Protein 9DGO (pdb70)

Structure (mmCIF, N/CA/C/O backbone):
data_9DGO
#
_entry.id   9DGO
#
_cell.length_a   61.619
_cell.length_b   76.291
_cell.length_c   136.235
_cell.angle_alpha   90.00
_cell.angle_beta   90.00
_cell.angle_gamma   90.00
#
_symmetry.space_group_name_H-M   'P 21 21 21'
#
loop_
_entity.id
_entity.type
_entity.pdbx_description
1 polymer 'Spike glycoprotein'
2 polymer 'Designed miniprotein cb_3'
3 branched 2-acetamido-2-deoxy-beta-D-glucopyranose-(1-4)-2-acetamido-2-deoxy-beta-D-glucopyranose
4 branched beta-D-mannopyranose-(1-4)-2-acetamido-2-deoxy-beta-D-glucopyranose-(1-4)-2-acetamido-2-deoxy-beta-D-glucopyranose
5 non-polymer 2-acetamido-2-deoxy-beta-D-glucopyranose
6 water water
#
loop_
_atom_site.group_PDB
_atom_site.id
_atom_site.type_symbol
_atom_site.label_atom_id
_atom_site.label_alt_id
_atom_site.label_comp_id
_atom_site.label_asym_id
_atom_site.label_entity_id
_atom_site.label_seq_id
_atom_site.pdbx_PDB_ins_code
_atom_site.Cartn_x
_atom_site.Cartn_y
_atom_site.Cartn_z
_atom_site.occupancy
_atom_site.B_iso_or_equiv
_atom_site.auth_seq_id
_atom_site.auth_comp_id
_atom_site.auth_asym_id
_atom_site.auth_atom_id
_atom_site.pdbx_PDB_model_num
ATOM 1 N N . THR A 1 32 ? -2.121 29.089 -38.849 1.00 65.08 381 THR A N 1
ATOM 2 C CA . THR A 1 32 ? -3.053 28.294 -38.052 1.00 67.52 381 THR A CA 1
ATOM 3 C C . THR A 1 32 ? -2.430 27.830 -36.733 1.00 62.67 381 THR A C 1
ATOM 4 O O . THR A 1 32 ? -1.516 27.003 -36.719 1.00 59.37 381 THR A O 1
ATOM 8 N N . GLU A 1 33 ? -2.923 28.374 -35.626 1.00 58.77 382 GLU A N 1
ATOM 9 C CA . GLU A 1 33 ? -2.404 28.035 -34.310 1.00 60.01 382 GLU A CA 1
ATOM 10 C C . GLU A 1 33 ? -3.090 26.787 -33.764 1.00 57.97 382 GLU A C 1
ATOM 11 O O . GLU A 1 33 ? -4.296 26.593 -33.947 1.00 55.61 382 GLU A O 1
ATOM 17 N N . CYS A 1 34 ? -2.313 25.929 -33.107 1.00 48.89 383 CYS A N 1
ATOM 18 C CA . CYS A 1 34 ? -2.904 24.790 -32.416 1.00 50.14 383 CYS A CA 1
ATOM 19 C C . CYS A 1 34 ? -3.790 25.298 -31.284 1.00 52.15 383 CYS A C 1
ATOM 20 O O . CYS A 1 34 ? -3.386 26.170 -30.508 1.00 50.16 383 CYS A O 1
ATOM 23 N N . ASP A 1 35 ? -5.016 24.779 -31.216 1.00 47.81 384 ASP A N 1
ATOM 24 C CA . ASP A 1 35 ? -6.042 25.306 -30.319 1.00 52.79 384 ASP A CA 1
ATOM 25 C C . ASP A 1 35 ? -6.154 24.407 -29.087 1.00 43.08 384 ASP A C 1
ATOM 26 O O . ASP A 1 35 ? -6.743 23.325 -29.143 1.00 41.17 384 ASP A O 1
ATOM 31 N N . PHE A 1 36 ? -5.593 24.863 -27.970 1.00 48.04 385 PHE A N 1
ATOM 32 C CA . PHE A 1 36 ? -5.648 24.140 -26.705 1.00 45.91 385 PHE A CA 1
ATOM 33 C C . PHE A 1 36 ? -6.904 24.451 -25.905 1.00 47.59 385 PHE A C 1
ATOM 34 O O . PHE A 1 36 ? -7.068 23.909 -24.808 1.00 45.81 385 PHE A O 1
ATOM 42 N N . SER A 1 37 ? -7.789 25.301 -26.428 1.00 48.25 386 SER A N 1
ATOM 43 C CA . SER A 1 37 ? -8.888 25.820 -25.620 1.00 45.95 386 SER A CA 1
ATOM 44 C C . SER A 1 37 ? -9.860 24.768 -25.080 1.00 35.26 386 SER A C 1
ATOM 45 O O . SER A 1 37 ? -10.452 25.036 -24.019 1.00 42.34 386 SER A O 1
ATOM 48 N N . PRO A 1 38 ? -10.107 23.611 -25.728 1.00 39.65 387 PRO A N 1
ATOM 49 C CA . PRO A 1 38 ? -10.992 22.615 -25.092 1.00 36.64 387 PRO A CA 1
ATOM 50 C C . PRO A 1 38 ? -10.589 22.258 -23.673 1.00 40.24 387 PRO A C 1
ATOM 51 O O . PRO A 1 38 ? -11.449 22.014 -22.820 1.00 37.98 387 PRO A O 1
ATOM 55 N N . LEU A 1 39 ? -9.285 22.202 -23.412 1.00 31.00 388 LEU A N 1
ATOM 56 C CA . LEU A 1 39 ? -8.779 21.921 -22.078 1.00 35.11 388 LEU A CA 1
ATOM 57 C C . LEU A 1 39 ? -9.240 22.960 -21.067 1.00 36.46 388 LEU A C 1
ATOM 58 O O . LEU A 1 39 ? -9.323 22.673 -19.866 1.00 30.99 388 LEU A O 1
ATOM 63 N N . LEU A 1 40 ? -9.495 24.183 -21.514 1.00 32.44 389 LEU A N 1
ATOM 64 C CA . LEU A 1 40 ? -9.725 25.278 -20.590 1.00 29.67 389 LEU A CA 1
ATOM 65 C C . LEU A 1 40 ? -11.191 25.443 -20.207 1.00 32.38 389 LEU A C 1
ATOM 66 O O . LEU A 1 40 ? -11.520 26.395 -19.495 1.00 34.63 389 LEU A O 1
ATOM 71 N N A SER A 1 41 ? -12.082 24.563 -20.664 0.58 32.54 390 SER A N 1
ATOM 72 N N B SER A 1 41 ? -12.066 24.536 -20.645 0.42 32.57 390 SER A N 1
ATOM 73 C CA A SER A 1 41 ? -13.511 24.696 -20.388 0.58 33.62 390 SER A CA 1
ATOM 74 C CA B SER A 1 41 ? -13.506 24.655 -20.439 0.42 33.66 390 SER A CA 1
ATOM 75 C C A SER A 1 41 ? -14.085 23.347 -19.977 0.58 33.55 390 SER A C 1
ATOM 76 C C B SER A 1 41 ? -14.054 23.313 -19.969 0.42 33.55 390 SER A C 1
ATOM 77 O O A SER A 1 41 ? -14.119 22.409 -20.782 0.58 36.12 390 SER A O 1
ATOM 78 O O B SER A 1 41 ? -14.038 22.338 -20.728 0.42 36.07 390 SER A O 1
ATOM 83 N N . GLY A 1 42 ? -14.537 23.254 -18.735 1.00 28.60 391 GLY A N 1
ATOM 84 C CA . GLY A 1 42 ? -15.191 22.064 -18.227 1.00 30.13 391 GLY A CA 1
ATOM 85 C C . GLY A 1 42 ? -14.450 21.448 -17.052 1.00 24.81 391 GLY A C 1
ATOM 86 O O . GLY A 1 42 ? -13.336 21.831 -16.700 1.00 25.91 391 GLY A O 1
ATOM 87 N N . THR A 1 43 ? -15.126 20.484 -16.431 1.00 24.25 392 THR A N 1
ATOM 88 C CA . THR A 1 43 ? -14.522 19.673 -15.374 1.00 24.40 392 THR A CA 1
ATOM 89 C C . THR A 1 43 ? -13.669 18.593 -16.021 1.00 26.61 392 THR A C 1
ATOM 90 O O . THR A 1 43 ? -14.206 17.769 -16.778 1.00 23.01 392 THR A O 1
ATOM 94 N N . PRO A 1 44 ? -12.363 18.549 -15.762 1.00 21.64 393 PRO A N 1
ATOM 95 C CA . PRO A 1 44 ? -11.518 17.556 -16.405 1.00 25.15 393 PRO A CA 1
ATOM 96 C C . PRO A 1 44 ? -11.872 16.166 -15.910 1.00 21.62 393 PRO A C 1
ATOM 97 O O . PRO A 1 44 ? -12.207 15.984 -14.730 1.00 24.81 393 PRO A O 1
ATOM 101 N N . PRO A 1 45 ? -11.828 15.170 -16.790 1.00 21.15 394 PRO A N 1
ATOM 102 C CA . PRO A 1 45 ? -12.143 13.797 -16.385 1.00 20.97 394 PRO A CA 1
ATOM 103 C C . PRO A 1 45 ? -11.089 13.227 -15.447 1.00 22.87 394 PRO A C 1
ATOM 104 O O . PRO A 1 45 ? -9.980 13.736 -15.316 1.00 22.25 394 PRO A O 1
ATOM 108 N N . GLN A 1 46 ? -11.433 12.096 -14.829 1.00 22.52 395 GLN A N 1
ATOM 109 C CA . GLN A 1 46 ? -10.417 11.397 -14.059 1.00 23.52 395 GLN A CA 1
ATOM 110 C C . GLN A 1 46 ? -9.441 10.704 -15.007 1.00 22.12 395 GLN A C 1
ATOM 111 O O . GLN A 1 46 ? -9.676 10.586 -16.215 1.00 23.39 395 GLN A O 1
ATOM 117 N N . VAL A 1 47 ? -8.325 10.229 -14.439 1.00 24.76 396 VAL A N 1
ATOM 118 C CA . VAL A 1 47 ? -7.202 9.767 -15.256 1.00 22.77 396 VAL A CA 1
ATOM 119 C C . VAL A 1 47 ? -7.608 8.621 -16.191 1.00 24.84 396 VAL A C 1
ATOM 120 O O . VAL A 1 47 ? -7.122 8.533 -17.328 1.00 24.30 396 VAL A O 1
ATOM 124 N N . TYR A 1 48 ? -8.467 7.709 -15.730 1.00 23.84 397 TYR A N 1
ATOM 125 C CA . TYR A 1 48 ? -8.860 6.588 -16.594 1.00 22.36 397 TYR A CA 1
ATOM 126 C C . TYR A 1 48 ? -9.797 6.992 -17.728 1.00 25.64 397 TYR A C 1
ATOM 127 O O . TYR A 1 48 ? -10.030 6.184 -18.641 1.00 24.60 397 TYR A O 1
ATOM 136 N N . ASN A 1 49 ? -10.371 8.187 -17.663 1.00 23.61 398 ASN A N 1
ATOM 137 C CA . ASN A 1 49 ? -11.188 8.746 -18.730 1.00 22.92 398 ASN A CA 1
ATOM 138 C C . ASN A 1 49 ? -10.474 9.905 -19.420 1.00 21.40 398 ASN A C 1
ATOM 139 O O . ASN A 1 49 ? -11.114 10.873 -19.854 1.00 24.25 398 ASN A O 1
ATOM 144 N N . PHE A 1 50 ? -9.151 9.820 -19.524 1.00 23.89 399 PHE A N 1
ATOM 145 C CA . PHE A 1 50 ? -8.361 10.957 -19.992 1.00 22.43 399 PHE A CA 1
ATOM 146 C C . PHE A 1 50 ? -8.883 11.479 -21.325 1.00 24.12 399 PHE A C 1
ATOM 147 O O . PHE A 1 50 ? -9.260 10.703 -22.205 1.00 25.21 399 PHE A O 1
ATOM 155 N N . LYS A 1 51 ? -8.899 12.806 -21.470 1.00 25.21 400 LYS A N 1
ATOM 156 C CA . LYS A 1 51 ? -9.332 13.423 -22.716 1.00 23.97 400 LYS A CA 1
ATOM 157 C C . LYS A 1 51 ? -8.117 13.675 -23.588 1.00 30.73 400 LYS A C 1
ATOM 158 O O . LYS A 1 51 ? -7.078 14.116 -23.093 1.00 27.63 400 LYS A O 1
ATOM 160 N N . ARG A 1 52 ? -8.260 13.414 -24.889 1.00 31.51 401 ARG A N 1
ATOM 161 C CA . ARG A 1 52 ? -7.153 13.498 -25.839 1.00 28.09 401 ARG A CA 1
ATOM 162 C C . ARG A 1 52 ? -7.419 14.553 -26.910 1.00 37.91 401 ARG A C 1
ATOM 163 O O . ARG A 1 52 ? -8.458 14.520 -27.578 1.00 33.95 401 ARG A O 1
ATOM 171 N N . LEU A 1 53 ? -6.469 15.471 -27.077 1.00 32.78 402 LEU A N 1
ATOM 172 C CA . LEU A 1 53 ? -6.423 16.416 -28.187 1.00 37.54 402 LEU A CA 1
ATOM 173 C C . LEU A 1 53 ? -5.269 16.048 -29.111 1.00 43.26 402 LEU A C 1
ATOM 174 O O . LEU A 1 53 ? -4.162 15.759 -28.648 1.00 37.32 402 LEU A O 1
ATOM 179 N N . VAL A 1 54 ? -5.523 16.072 -30.418 1.00 38.41 403 VAL A N 1
ATOM 180 C CA . VAL A 1 54 ? -4.538 15.660 -31.413 1.00 38.40 403 VAL A CA 1
ATOM 181 C C . VAL A 1 54 ? -4.302 16.828 -32.355 1.00 47.54 403 VAL A C 1
ATOM 182 O O . VAL A 1 54 ? -5.260 17.425 -32.862 1.00 41.83 403 VAL A O 1
ATOM 186 N N . PHE A 1 55 ? -3.032 17.169 -32.565 1.00 38.14 404 PHE A N 1
ATOM 187 C CA . PHE A 1 55 ? -2.653 18.343 -33.339 1.00 42.70 404 PHE A CA 1
ATOM 188 C C . PHE A 1 55 ? -1.773 17.951 -34.517 1.00 51.32 404 PHE A C 1
ATOM 189 O O . PHE A 1 55 ? -0.770 17.251 -34.345 1.00 47.90 404 PHE A O 1
ATOM 197 N N . THR A 1 56 ? -2.174 18.383 -35.711 1.00 48.97 405 THR A N 1
ATOM 198 C CA . THR A 1 56 ? -1.340 18.339 -36.903 1.00 55.90 405 THR A CA 1
ATOM 199 C C . THR A 1 56 ? -1.515 19.663 -37.632 1.00 56.54 405 THR A C 1
ATOM 200 O O . THR A 1 56 ? -2.508 20.370 -37.439 1.00 54.41 405 THR A O 1
ATOM 204 N N . ASN A 1 57 ? -0.532 20.000 -38.460 1.00 57.30 406 ASN A N 1
ATOM 205 C CA . ASN A 1 57 ? -0.611 21.154 -39.354 1.00 57.38 406 ASN A CA 1
ATOM 206 C C . ASN A 1 57 ? -1.050 22.420 -38.616 1.00 56.45 406 ASN A C 1
ATOM 207 O O . ASN A 1 57 ? -2.017 23.087 -38.988 1.00 58.46 406 ASN A O 1
ATOM 212 N N . CYS A 1 58 ? -0.320 22.746 -37.553 1.00 49.02 407 CYS A N 1
ATOM 213 C CA . CYS A 1 58 ? -0.585 23.969 -36.806 1.00 49.55 407 CYS A CA 1
ATOM 214 C C . CYS A 1 58 ? 0.682 24.372 -36.066 1.00 48.39 407 CYS A C 1
ATOM 215 O O . CYS A 1 58 ? 1.645 23.607 -35.979 1.00 48.42 407 CYS A O 1
ATOM 218 N N . ASN A 1 59 ? 0.668 25.590 -35.530 1.00 47.79 408 ASN A N 1
ATOM 219 C CA . ASN A 1 59 ? 1.802 26.130 -34.792 1.00 46.40 408 ASN A CA 1
ATOM 220 C C . ASN A 1 59 ? 1.409 26.353 -33.339 1.00 49.42 408 ASN A C 1
ATOM 221 O O . ASN A 1 59 ? 0.387 26.987 -33.057 1.00 44.58 408 ASN A O 1
ATOM 226 N N . TYR A 1 60 ? 2.220 25.829 -32.421 1.00 47.27 409 TYR A N 1
ATOM 227 C CA . TYR A 1 60 ? 1.878 25.807 -31.007 1.00 42.05 409 TYR A CA 1
ATOM 228 C C . TYR A 1 60 ? 2.705 26.831 -30.241 1.00 46.25 409 TYR A C 1
ATOM 229 O O . TYR A 1 60 ? 3.834 27.154 -30.616 1.00 47.15 409 TYR A O 1
ATOM 238 N N . ASN A 1 61 ? 2.129 27.335 -29.152 1.00 43.04 410 ASN A N 1
ATOM 239 C CA . ASN A 1 61 ? 2.841 28.157 -28.177 1.00 42.03 410 ASN A CA 1
ATOM 240 C C . ASN A 1 61 ? 2.590 27.495 -26.826 1.00 51.48 410 ASN A C 1
ATOM 241 O O . ASN A 1 61 ? 1.608 27.808 -26.147 1.00 46.75 410 ASN A O 1
ATOM 246 N N . LEU A 1 62 ? 3.490 26.587 -26.439 1.00 46.34 411 LEU A N 1
ATOM 247 C CA . LEU A 1 62 ? 3.323 25.870 -25.179 1.00 49.00 411 LEU A CA 1
ATOM 248 C C . LEU A 1 62 ? 3.350 26.816 -23.985 1.00 53.58 411 LEU A C 1
ATOM 249 O O . LEU A 1 62 ? 2.707 26.540 -22.966 1.00 52.97 411 LEU A O 1
ATOM 254 N N . THR A 1 63 ? 4.086 27.930 -24.087 1.00 52.66 412 THR A N 1
ATOM 255 C CA . THR A 1 63 ? 4.159 28.885 -22.981 1.00 52.27 412 THR A CA 1
ATOM 256 C C . THR A 1 63 ? 2.812 29.545 -22.723 1.00 54.17 412 THR A C 1
ATOM 257 O O . THR A 1 63 ? 2.415 29.719 -21.564 1.00 51.51 412 THR A O 1
ATOM 261 N N . LYS A 1 64 ? 2.091 29.916 -23.786 1.00 53.72 413 LYS A N 1
ATOM 262 C CA . LYS A 1 64 ? 0.781 30.527 -23.600 1.00 55.09 413 LYS A CA 1
ATOM 263 C C . LYS A 1 64 ? -0.145 29.600 -22.823 1.00 47.46 413 LYS A C 1
ATOM 264 O O . LYS A 1 64 ? -0.950 30.057 -22.002 1.00 50.03 413 LYS A O 1
ATOM 266 N N . LEU A 1 65 ? -0.036 28.292 -23.057 1.00 50.36 414 LEU A N 1
ATOM 267 C CA . LEU A 1 65 ? -0.873 27.339 -22.336 1.00 42.27 414 LEU A CA 1
ATOM 268 C C . LEU A 1 65 ? -0.416 27.189 -20.889 1.00 42.96 414 LEU A C 1
ATOM 269 O O . LEU A 1 65 ? -1.213 27.336 -19.955 1.00 40.96 414 LEU A O 1
ATOM 274 N N . LEU A 1 66 ? 0.865 26.875 -20.684 1.00 39.35 415 LEU A N 1
ATOM 275 C CA . LEU A 1 66 ? 1.349 26.600 -19.339 1.00 37.83 415 LEU A CA 1
ATOM 276 C C . LEU A 1 66 ? 1.335 27.836 -18.448 1.00 40.87 415 LEU A C 1
ATOM 277 O O . LEU A 1 66 ? 1.222 27.698 -17.227 1.00 38.25 415 LEU A O 1
ATOM 282 N N . SER A 1 67 ? 1.400 29.040 -19.022 1.00 40.99 416 SER A N 1
ATOM 283 C CA . SER A 1 67 ? 1.396 30.240 -18.192 1.00 42.70 416 SER A CA 1
ATOM 284 C C . SER A 1 67 ? 0.057 30.482 -17.508 1.00 41.85 416 SER A C 1
ATOM 285 O O . SER A 1 67 ? -0.006 31.271 -16.559 1.00 40.51 416 SER A O 1
ATOM 288 N N . LEU A 1 68 ? -1.005 29.809 -17.939 1.00 35.09 417 LEU A N 1
ATOM 289 C CA . LEU A 1 68 ? -2.272 29.931 -17.231 1.00 34.13 417 LEU A CA 1
ATOM 290 C C . LEU A 1 68 ? -2.317 29.110 -15.948 1.00 38.69 417 LEU A C 1
ATOM 291 O O . LEU A 1 68 ? -3.204 29.345 -15.121 1.00 37.41 417 LEU A O 1
ATOM 296 N N . PHE A 1 69 ? -1.373 28.189 -15.751 1.00 35.63 418 PHE A N 1
ATOM 297 C CA . PHE A 1 69 ? -1.372 27.260 -14.629 1.00 35.36 418 PHE A CA 1
ATOM 298 C C . PHE A 1 69 ? -0.164 27.499 -13.734 1.00 39.99 418 PHE A C 1
ATOM 299 O O . PHE A 1 69 ? 0.822 28.125 -14.132 1.00 39.85 418 PHE A O 1
ATOM 307 N N . SER A 1 70 ? -0.254 26.984 -12.514 1.00 37.22 419 SER A N 1
ATOM 308 C CA . SER A 1 70 ? 0.906 26.871 -11.633 1.00 37.36 419 SER A CA 1
ATOM 309 C C . SER A 1 70 ? 1.508 25.484 -11.837 1.00 36.61 419 SER A C 1
ATOM 310 O O . SER A 1 70 ? 1.012 24.490 -11.299 1.00 31.74 419 SER A O 1
ATOM 313 N N . VAL A 1 71 ? 2.579 25.414 -12.624 1.00 30.55 420 VAL A N 1
ATOM 314 C CA . VAL A 1 71 ? 3.195 24.144 -12.992 1.00 34.64 420 VAL A CA 1
ATOM 315 C C . VAL A 1 71 ? 4.022 23.633 -11.822 1.00 36.67 420 VAL A C 1
ATOM 316 O O . VAL A 1 71 ? 4.925 24.321 -11.337 1.00 39.44 420 VAL A O 1
ATOM 320 N N . ASN A 1 72 ? 3.730 22.414 -11.377 1.00 32.93 421 ASN A N 1
ATOM 321 C CA . ASN A 1 72 ? 4.423 21.851 -10.231 1.00 36.75 421 ASN A CA 1
ATOM 322 C C . ASN A 1 72 ? 5.520 20.880 -10.623 1.00 40.21 421 ASN A C 1
ATOM 323 O O . ASN A 1 72 ? 6.455 20.672 -9.844 1.00 37.69 421 ASN A O 1
ATOM 328 N N . ASP A 1 73 ? 5.439 20.295 -11.811 1.00 35.21 422 ASP A N 1
ATOM 329 C CA . ASP A 1 73 ? 6.384 19.267 -12.207 1.00 35.99 422 ASP A CA 1
ATOM 330 C C . ASP A 1 73 ? 6.285 19.111 -13.714 1.00 43.30 422 ASP A C 1
ATOM 331 O O . ASP A 1 73 ? 5.186 19.121 -14.270 1.00 35.38 422 ASP A O 1
ATOM 336 N N . PHE A 1 74 ? 7.431 18.978 -14.366 1.00 32.64 423 PHE A N 1
ATOM 337 C CA . PHE A 1 74 ? 7.490 18.935 -15.825 1.00 35.67 423 PHE A CA 1
ATOM 338 C C . PHE A 1 74 ? 8.619 17.962 -16.138 1.00 39.80 423 PHE A C 1
ATOM 339 O O . PHE A 1 74 ? 9.792 18.337 -16.086 1.00 42.90 423 PHE A O 1
ATOM 347 N N . THR A 1 75 ? 8.261 16.719 -16.449 1.00 30.49 424 THR A N 1
ATOM 348 C CA . THR A 1 75 ? 9.224 15.646 -16.653 1.00 39.71 424 THR A CA 1
ATOM 349 C C . THR A 1 75 ? 8.988 14.984 -18.002 1.00 42.60 424 THR A C 1
ATOM 350 O O . THR A 1 75 ? 7.841 14.715 -18.373 1.00 40.83 424 THR A O 1
ATOM 354 N N . CYS A 1 76 ? 10.070 14.688 -18.728 1.00 34.00 425 CYS A N 1
ATOM 355 C CA . CYS A 1 76 ? 9.947 14.121 -20.063 1.00 32.66 425 CYS A CA 1
ATOM 356 C C . CYS A 1 76 ? 10.803 12.873 -20.196 1.00 38.84 425 CYS A C 1
ATOM 357 O O . CYS A 1 76 ? 11.697 12.617 -19.386 1.00 37.74 425 CYS A O 1
ATOM 360 N N . SER A 1 77 ? 10.514 12.098 -21.242 1.00 32.54 426 SER A N 1
ATOM 361 C CA . SER A 1 77 ? 11.272 10.901 -21.571 1.00 36.39 426 SER A CA 1
ATOM 362 C C . SER A 1 77 ? 11.633 10.921 -23.048 1.00 41.66 426 SER A C 1
ATOM 363 O O . SER A 1 77 ? 10.760 11.120 -23.896 1.00 36.27 426 SER A O 1
ATOM 366 N N . GLN A 1 78 ? 12.916 10.687 -23.349 1.00 37.66 427 GLN A N 1
ATOM 367 C CA . GLN A 1 78 ? 13.516 10.721 -24.684 1.00 34.23 427 GLN A CA 1
ATOM 368 C C . GLN A 1 78 ? 13.660 12.134 -25.230 1.00 30.32 427 GLN A C 1
ATOM 369 O O . GLN A 1 78 ? 14.170 12.303 -26.346 1.00 35.32 427 GLN A O 1
ATOM 375 N N . ILE A 1 79 ? 13.278 13.157 -24.470 1.00 30.74 428 ILE A N 1
ATOM 376 C CA . ILE A 1 79 ? 13.378 14.541 -24.916 1.00 31.64 428 ILE A CA 1
ATOM 377 C C . ILE A 1 79 ? 13.429 15.400 -23.665 1.00 34.97 428 ILE A C 1
ATOM 378 O O . ILE A 1 79 ? 13.027 14.971 -22.587 1.00 38.80 428 ILE A O 1
ATOM 383 N N . SER A 1 80 ? 13.940 16.608 -23.801 1.00 34.91 429 SER A N 1
ATOM 384 C CA . SER A 1 80 ? 13.964 17.480 -22.640 1.00 38.76 429 SER A CA 1
ATOM 385 C C . SER A 1 80 ? 12.800 18.462 -22.666 1.00 39.89 429 SER A C 1
ATOM 386 O O . SER A 1 80 ? 12.283 18.795 -23.734 1.00 39.38 429 SER A O 1
ATOM 389 N N . PRO A 1 81 ? 12.390 18.957 -21.498 1.00 38.75 430 PRO A N 1
ATOM 390 C CA . PRO A 1 81 ? 11.365 20.013 -21.464 1.00 39.86 430 PRO A CA 1
ATOM 391 C C . PRO A 1 81 ? 11.703 21.220 -22.322 1.00 41.20 430 PRO A C 1
ATOM 392 O O . PRO A 1 81 ? 10.794 21.840 -22.885 1.00 41.22 430 PRO A O 1
ATOM 396 N N . ALA A 1 82 ? 12.986 21.573 -22.446 1.00 44.07 431 ALA A N 1
ATOM 397 C CA . ALA A 1 82 ? 13.360 22.668 -23.337 1.00 44.90 431 ALA A CA 1
ATOM 398 C C . ALA A 1 82 ? 13.143 22.280 -24.795 1.00 44.32 431 ALA A C 1
ATOM 399 O O . ALA A 1 82 ? 12.650 23.082 -25.595 1.00 45.36 431 ALA A O 1
ATOM 401 N N . ALA A 1 83 ? 13.485 21.047 -25.156 1.00 44.71 432 ALA A N 1
ATOM 402 C CA . ALA A 1 83 ? 13.347 20.662 -26.550 1.00 44.22 432 ALA A CA 1
ATOM 403 C C . ALA A 1 83 ? 11.891 20.427 -26.929 1.00 44.08 432 ALA A C 1
ATOM 404 O O . ALA A 1 83 ? 11.519 20.647 -28.089 1.00 40.90 432 ALA A O 1
ATOM 406 N N . ILE A 1 84 ? 11.047 20.010 -25.975 1.00 40.22 433 ILE A N 1
ATOM 407 C CA . ILE A 1 84 ? 9.666 19.680 -26.330 1.00 40.96 433 ILE A CA 1
ATOM 408 C C . ILE A 1 84 ? 8.936 20.918 -26.830 1.00 38.94 433 ILE A C 1
ATOM 409 O O . ILE A 1 84 ? 8.036 20.819 -27.673 1.00 46.56 433 ILE A 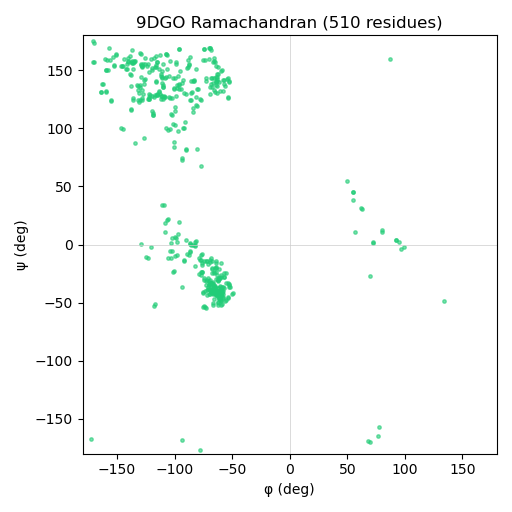O 1
ATOM 414 N N . ALA A 1 85 ? 9.317 22.100 -26.354 1.00 42.88 434 ALA A N 1
ATOM 415 C CA . ALA A 1 85 ? 8.637 23.319 -26.766 1.00 4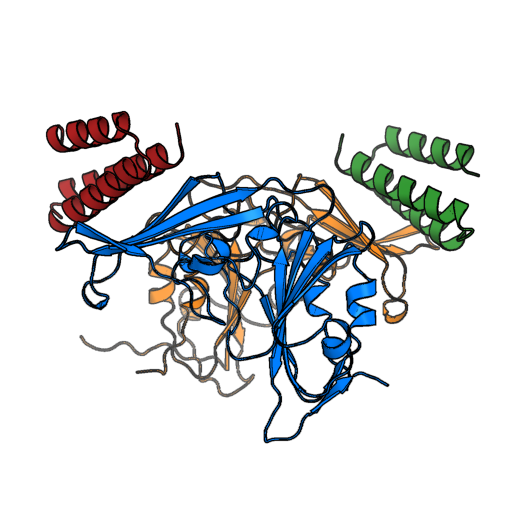3.50 434 ALA A CA 1
ATOM 416 C C . ALA A 1 85 ? 9.352 24.049 -27.895 1.00 50.80 434 ALA A C 1
ATOM 417 O O . ALA A 1 85 ? 8.959 25.171 -28.244 1.00 51.43 434 ALA A O 1
ATOM 419 N N . SER A 1 86 ? 10.368 23.435 -28.502 1.00 43.28 435 SER A N 1
ATOM 420 C CA . SER A 1 86 ? 11.128 24.107 -29.543 1.00 44.34 435 SER A CA 1
ATOM 421 C C . SER A 1 86 ? 11.290 23.304 -30.826 1.00 52.99 435 SER A C 1
ATOM 422 O O . SER A 1 86 ? 11.929 23.802 -31.756 1.00 47.10 435 SER A O 1
ATOM 425 N N . ASN A 1 87 ? 10.736 22.095 -30.919 1.00 45.84 436 ASN A N 1
ATOM 426 C CA . ASN A 1 87 ? 10.963 21.244 -32.077 1.00 43.31 436 ASN A CA 1
ATOM 427 C C . ASN A 1 87 ? 9.714 21.165 -32.950 1.00 47.62 436 ASN A C 1
ATOM 428 O O . ASN A 1 87 ? 8.609 21.526 -32.533 1.00 43.99 436 ASN A O 1
ATOM 433 N N . CYS A 1 88 ? 9.917 20.696 -34.181 1.00 51.04 437 CYS A N 1
ATOM 434 C CA . CYS A 1 88 ? 8.849 20.439 -35.145 1.00 49.82 437 CYS A CA 1
ATOM 435 C C . CYS A 1 88 ? 8.513 18.954 -35.198 1.00 50.17 437 CYS A C 1
ATOM 436 O O . CYS A 1 88 ? 9.417 18.111 -35.245 1.00 52.52 437 CYS A O 1
ATOM 439 N N . TYR A 1 89 ? 7.216 18.635 -35.165 1.00 47.02 438 TYR A N 1
ATOM 440 C CA . TYR A 1 89 ? 6.748 17.256 -35.100 1.00 43.70 438 TYR A CA 1
ATOM 441 C C . TYR A 1 89 ? 5.772 16.957 -36.233 1.00 43.69 438 TYR A C 1
ATOM 442 O O . TYR A 1 89 ? 5.184 17.859 -36.829 1.00 43.22 438 TYR A O 1
ATOM 451 N N . SER A 1 90 ? 5.601 15.664 -36.525 1.00 42.91 439 SER A N 1
ATOM 452 C CA . SER A 1 90 ? 4.528 15.249 -37.424 1.00 44.96 439 SER A CA 1
ATOM 453 C C . SER A 1 90 ? 3.176 15.225 -36.716 1.00 49.71 439 SER A C 1
ATOM 454 O O . SER A 1 90 ? 2.134 15.349 -37.371 1.00 47.48 439 SER A O 1
ATOM 457 N N . SER A 1 91 ? 3.171 15.060 -35.394 1.00 41.32 440 SER A N 1
ATOM 458 C CA . SER A 1 91 ? 1.944 15.146 -34.612 1.00 42.17 440 SER A CA 1
ATOM 459 C C . SER A 1 91 ? 2.308 15.424 -33.162 1.00 41.71 440 SER A C 1
ATOM 460 O O . SER A 1 91 ? 3.396 15.069 -32.703 1.00 44.34 440 SER A O 1
ATOM 463 N N . LEU A 1 92 ? 1.408 16.112 -32.464 1.00 38.05 441 LEU A N 1
ATOM 464 C CA . LEU A 1 92 ? 1.516 16.318 -31.028 1.00 35.10 441 LEU A CA 1
ATOM 465 C C . LEU A 1 92 ? 0.200 15.903 -30.379 1.00 41.06 441 LEU A C 1
ATOM 466 O O . LEU A 1 92 ? -0.867 16.378 -30.783 1.00 38.20 441 LEU A O 1
ATOM 471 N N . ILE A 1 93 ? 0.274 15.015 -29.391 1.00 34.77 442 ILE A N 1
ATOM 472 C CA . ILE A 1 93 ? -0.902 14.513 -28.681 1.00 38.96 442 ILE A CA 1
ATOM 473 C C . ILE A 1 93 ? -0.872 15.042 -27.253 1.00 39.72 442 ILE A C 1
ATOM 474 O O . ILE A 1 93 ? 0.136 14.882 -26.554 1.00 34.77 442 ILE A O 1
ATOM 479 N N . LEU A 1 94 ? -1.969 15.668 -26.816 1.00 30.17 443 LEU A N 1
ATOM 480 C CA . LEU A 1 94 ? -2.082 16.192 -25.454 1.00 29.41 443 LEU A CA 1
ATOM 481 C C . LEU A 1 94 ? -3.248 15.509 -24.752 1.00 34.93 443 LEU A C 1
ATOM 482 O O . LEU A 1 94 ? -4.400 15.670 -25.166 1.00 32.18 443 LEU A O 1
ATOM 487 N N . ASP A 1 95 ? -2.949 14.738 -23.710 1.00 29.01 444 ASP A N 1
ATOM 488 C CA . ASP A 1 95 ? -3.951 14.108 -22.863 1.00 25.33 444 ASP A CA 1
ATOM 489 C C . ASP A 1 95 ? -4.080 14.908 -21.576 1.00 31.20 444 ASP A C 1
ATOM 490 O O . ASP A 1 95 ? -3.082 15.423 -21.066 1.00 32.28 444 ASP A O 1
ATOM 495 N N . TYR A 1 96 ? -5.299 15.034 -21.046 1.00 24.52 445 TYR A N 1
ATOM 496 C CA . TYR A 1 96 ? -5.400 15.806 -19.808 1.00 23.28 445 TYR A CA 1
ATOM 497 C C . TYR A 1 96 ? -6.495 15.242 -18.913 1.00 25.79 445 TYR A C 1
ATOM 498 O O . TYR A 1 96 ? -7.437 14.603 -19.384 1.00 24.12 445 TYR A O 1
ATOM 507 N N . PHE A 1 97 ? -6.338 15.463 -17.608 1.00 24.48 446 PHE A N 1
ATOM 508 C CA . PHE A 1 97 ? -7.203 14.843 -16.613 1.00 23.70 446 PHE A CA 1
ATOM 509 C C . PHE A 1 97 ? -6.937 15.462 -15.250 1.00 23.73 446 PHE A C 1
ATOM 510 O O . PHE A 1 97 ? -5.882 16.060 -15.013 1.00 25.27 446 PHE A O 1
ATOM 518 N N . SER A 1 98 ? -7.934 15.356 -14.374 1.00 21.52 447 SER A N 1
ATOM 519 C CA . SER A 1 98 ? -7.749 15.682 -12.968 1.00 20.99 447 SER A CA 1
ATOM 520 C C . SER A 1 98 ? -6.797 14.663 -12.358 1.00 24.09 447 SER A C 1
ATOM 521 O O . SER A 1 98 ? -6.890 13.473 -12.648 1.00 25.10 447 SER A O 1
ATOM 524 N N . TYR A 1 99 ? -5.877 15.128 -11.507 1.00 20.76 448 TYR A N 1
ATOM 525 C CA . TYR A 1 99 ? -4.931 14.168 -10.934 1.00 21.08 448 TYR A CA 1
ATOM 526 C C . TYR A 1 99 ? -4.255 14.793 -9.722 1.00 27.65 448 TYR A C 1
ATOM 527 O O . TYR A 1 99 ? -3.756 15.915 -9.828 1.00 24.04 448 TYR A O 1
ATOM 536 N N . PRO A 1 100 ? -4.190 14.101 -8.578 1.00 24.01 449 PRO A N 1
ATOM 537 C CA . PRO A 1 100 ? -3.636 14.722 -7.362 1.00 26.05 449 PRO A CA 1
ATOM 538 C C . PRO A 1 100 ? -2.113 14.702 -7.354 1.00 26.71 449 PRO A C 1
ATOM 539 O O . PRO A 1 100 ? -1.487 13.677 -7.639 1.00 27.68 449 PRO A O 1
ATOM 543 N N . LEU A 1 101 ? -1.513 15.853 -7.006 1.00 30.26 450 LEU A N 1
ATOM 544 C CA . LEU A 1 101 ? -0.057 15.935 -6.920 1.00 33.33 450 LEU A CA 1
ATOM 545 C C . LEU A 1 101 ? 0.510 14.903 -5.953 1.00 28.82 450 LEU A C 1
ATOM 546 O O . LEU A 1 101 ? 1.646 14.449 -6.129 1.00 31.23 450 LEU A O 1
ATOM 551 N N . SER A 1 102 ? -0.270 14.499 -4.950 1.00 29.38 451 SER A N 1
ATOM 552 C CA . SER A 1 102 ? 0.222 13.526 -3.976 1.00 33.64 451 SER A CA 1
ATOM 553 C C . SER A 1 102 ? 0.517 12.168 -4.596 1.00 38.51 451 SER A C 1
ATOM 554 O O . SER A 1 102 ? 1.215 11.365 -3.971 1.00 34.32 451 SER A O 1
ATOM 557 N N . MET A 1 103 ? 0.015 11.891 -5.803 1.00 31.83 452 MET A N 1
ATOM 558 C CA . MET A 1 103 ? 0.275 10.629 -6.493 1.00 26.77 452 MET A CA 1
ATOM 559 C C . MET A 1 103 ? 1.259 10.795 -7.646 1.00 30.12 452 MET A C 1
ATOM 560 O O . MET A 1 103 ? 1.288 9.965 -8.569 1.00 29.33 452 MET A O 1
ATOM 565 N N . LYS A 1 104 ? 2.071 11.854 -7.601 1.00 28.13 453 LYS A N 1
ATOM 566 C CA . LYS A 1 104 ? 3.073 12.117 -8.632 1.00 32.69 453 LYS A CA 1
ATOM 567 C C . LYS A 1 104 ? 3.932 10.895 -8.951 1.00 35.12 453 LYS A C 1
ATOM 568 O O . LYS A 1 104 ? 4.241 10.637 -10.121 1.00 33.00 453 LYS A O 1
ATOM 574 N N . SER A 1 105 ? 4.352 10.139 -7.930 1.00 30.57 454 SER A N 1
ATOM 575 C CA . SER A 1 105 ? 5.253 9.021 -8.211 1.00 34.75 454 SER A CA 1
ATOM 576 C C . SER A 1 105 ? 4.578 7.912 -9.010 1.00 37.96 454 SER A C 1
ATOM 577 O O . SER A 1 105 ? 5.273 7.099 -9.635 1.00 33.40 454 SER A O 1
ATOM 580 N N . ASP A 1 106 ? 3.247 7.840 -8.988 1.00 33.56 455 ASP A N 1
ATOM 581 C CA . ASP A 1 106 ? 2.543 6.843 -9.784 1.00 32.06 455 ASP A CA 1
ATOM 582 C C . ASP A 1 106 ? 2.348 7.268 -11.235 1.00 39.44 455 ASP A C 1
ATOM 583 O O . ASP A 1 106 ? 2.039 6.417 -12.078 1.00 41.99 455 ASP A O 1
ATOM 588 N N . LEU A 1 107 ? 2.471 8.560 -11.535 1.00 37.93 456 LEU A N 1
ATOM 589 C CA . LEU A 1 107 ? 2.339 9.065 -12.901 1.00 36.60 456 LEU A CA 1
ATOM 590 C C . LEU A 1 107 ? 3.736 9.302 -13.460 1.00 44.14 456 LEU A C 1
ATOM 591 O O . LEU A 1 107 ? 4.263 10.413 -13.429 1.00 45.75 456 LEU A O 1
ATOM 596 N N . SER A 1 108 ? 4.345 8.238 -13.973 1.00 43.16 457 SER A N 1
ATOM 597 C CA . SER A 1 108 ? 5.685 8.375 -14.515 1.00 42.09 457 SER A CA 1
ATOM 598 C C . SER A 1 108 ? 5.953 7.218 -15.455 1.00 47.12 457 SER A C 1
ATOM 599 O O . SER A 1 108 ? 5.421 6.119 -15.276 1.00 47.22 457 SER A O 1
ATOM 602 N N . VAL A 1 109 ? 6.798 7.480 -16.454 1.00 51.61 458 VAL A N 1
ATOM 603 C CA . VAL A 1 109 ? 7.199 6.448 -17.394 1.00 49.88 458 VAL A CA 1
ATOM 604 C C . VAL A 1 109 ? 7.889 5.278 -16.705 1.00 49.20 458 VAL A C 1
ATOM 605 O O . VAL A 1 109 ? 7.993 4.198 -17.291 1.00 48.53 458 VAL A O 1
ATOM 607 N N . SER A 1 110 ? 8.336 5.455 -15.462 1.00 54.31 459 SER A N 1
ATOM 608 C CA . SER A 1 110 ? 9.074 4.430 -14.737 1.00 52.97 459 SER A CA 1
ATOM 609 C C . SER A 1 110 ? 8.205 3.616 -13.780 1.00 56.61 459 SER A C 1
ATOM 610 O O . SER A 1 110 ? 8.729 2.739 -13.086 1.00 54.44 459 SER A O 1
ATOM 612 N N . SER A 1 111 ? 6.901 3.864 -13.729 1.00 44.64 460 SER A N 1
ATOM 613 C CA . SER A 1 111 ? 6.060 3.309 -12.680 1.00 43.40 460 SER A CA 1
ATOM 614 C C . SER A 1 111 ? 5.360 2.036 -13.129 1.00 46.75 460 SER A C 1
ATOM 615 O O . SER A 1 111 ? 4.893 1.938 -14.266 1.00 49.75 460 SER A O 1
ATOM 618 N N . ALA A 1 112 ? 5.321 1.048 -12.232 1.00 38.88 461 ALA A N 1
ATOM 619 C CA . ALA A 1 112 ? 4.562 -0.179 -12.426 1.00 35.50 461 ALA A CA 1
ATOM 620 C C . ALA A 1 112 ? 3.338 -0.230 -11.515 1.00 37.52 461 ALA A C 1
ATOM 621 O O . ALA A 1 112 ? 2.793 -1.310 -11.272 1.00 39.38 461 ALA A O 1
ATOM 623 N N . GLY A 1 113 ? 2.920 0.922 -10.983 1.00 38.40 462 GLY A N 1
ATOM 624 C CA . GLY A 1 113 ? 1.778 1.016 -10.099 1.00 35.20 462 GLY A CA 1
ATOM 625 C C . GLY A 1 113 ? 0.457 0.960 -10.848 1.00 31.84 462 GLY A C 1
ATOM 626 O O . GLY A 1 113 ? 0.394 0.745 -12.067 1.00 31.23 462 GLY A O 1
ATOM 627 N N . PRO A 1 114 ? -0.634 1.103 -10.091 1.00 33.76 463 PRO A N 1
ATOM 628 C CA . PRO A 1 114 ? -1.978 0.952 -10.683 1.00 31.54 463 PRO A CA 1
ATOM 629 C C . PRO A 1 114 ? -2.324 1.991 -11.740 1.00 27.78 463 PRO A C 1
ATOM 630 O O . PRO A 1 114 ? -3.211 1.728 -12.566 1.00 27.35 463 PRO A O 1
ATOM 634 N N . ILE A 1 115 ? -1.701 3.170 -11.734 1.00 24.88 464 ILE A N 1
ATOM 635 C CA . ILE A 1 115 ? -2.012 4.149 -12.774 1.00 24.89 464 ILE A CA 1
ATOM 636 C C . ILE A 1 115 ? -1.539 3.635 -14.129 1.00 29.85 464 ILE A C 1
ATOM 637 O O . ILE A 1 115 ? -2.298 3.609 -15.105 1.00 28.71 464 ILE A O 1
ATOM 642 N N . SER A 1 116 ? -0.278 3.196 -14.212 1.00 30.47 465 SER A N 1
ATOM 643 C CA . SER A 1 116 ? 0.210 2.720 -15.504 1.00 31.20 465 SER A CA 1
ATOM 644 C C . SER A 1 116 ? -0.323 1.336 -15.844 1.00 30.61 465 SER A C 1
ATOM 645 O O . SER A 1 116 ? -0.401 0.985 -17.029 1.00 31.81 465 SER A O 1
ATOM 648 N N . GLN A 1 117 ? -0.715 0.545 -14.845 1.00 30.61 466 GLN A N 1
ATOM 649 C CA . GLN A 1 117 ? -1.246 -0.777 -15.152 1.00 31.93 466 GLN A CA 1
ATOM 650 C C . GLN A 1 117 ? -2.667 -0.725 -15.690 1.00 32.78 466 GLN A C 1
ATOM 651 O O . GLN A 1 117 ? -3.002 -1.479 -16.612 1.00 31.19 466 GLN A O 1
ATOM 657 N N . PHE A 1 118 ? -3.530 0.123 -15.100 1.00 28.80 467 PHE A N 1
ATOM 658 C CA . PHE A 1 118 ? -4.965 0.033 -15.337 1.00 28.27 467 PHE A CA 1
ATOM 659 C C . PHE A 1 118 ? -5.615 1.314 -15.839 1.00 32.00 467 PHE A C 1
ATOM 660 O O . PHE A 1 118 ? -6.795 1.268 -16.195 1.00 30.39 467 PHE A O 1
ATOM 668 N N . ASN A 1 119 ? -4.924 2.455 -15.824 1.00 25.93 468 ASN A N 1
ATOM 669 C CA . ASN A 1 119 ? -5.591 3.728 -16.097 1.00 23.79 468 ASN A CA 1
ATOM 670 C C . ASN A 1 119 ? -5.068 4.433 -17.332 1.00 28.54 468 ASN A C 1
ATOM 671 O O . ASN A 1 119 ? -5.860 4.824 -18.208 1.00 26.59 468 ASN A O 1
ATOM 676 N N . TYR A 1 120 ? -3.756 4.641 -17.409 1.00 27.40 469 TYR A N 1
ATOM 677 C CA . TYR A 1 120 ? -3.178 5.516 -18.424 1.00 27.69 469 TYR A CA 1
ATOM 678 C C . TYR A 1 120 ? -1.744 5.083 -18.654 1.00 34.42 469 TYR A C 1
ATOM 679 O O . TYR A 1 120 ? -0.947 5.070 -17.712 1.00 29.94 469 TYR A O 1
ATOM 688 N N . LYS A 1 121 ? -1.408 4.761 -19.896 1.00 31.31 470 LYS A N 1
ATOM 689 C CA . LYS A 1 121 ? -0.053 4.348 -20.235 1.00 32.83 470 LYS A CA 1
ATOM 690 C C . LYS A 1 121 ? 0.338 5.057 -21.515 1.00 28.43 470 LYS A C 1
ATOM 691 O O . LYS A 1 121 ? -0.360 4.942 -22.526 1.00 36.53 470 LYS A O 1
ATOM 693 N N . GLN A 1 122 ? 1.444 5.784 -21.474 1.00 31.32 471 GLN A N 1
ATOM 694 C CA . GLN A 1 122 ? 1.937 6.495 -22.643 1.00 37.35 471 GLN A CA 1
ATOM 695 C C . GLN A 1 122 ? 2.812 5.589 -23.497 1.00 38.38 471 GLN A C 1
ATOM 696 O O . GLN A 1 122 ? 3.307 4.554 -23.048 1.00 37.31 471 GLN A O 1
ATOM 702 N N . SER A 1 123 ? 2.983 5.995 -24.752 1.00 38.99 472 SER A N 1
ATOM 703 C CA . SER A 1 123 ? 3.831 5.249 -25.669 1.00 43.44 472 SER A CA 1
ATOM 704 C C . SER A 1 123 ? 5.244 5.125 -25.113 1.00 44.46 472 SER A C 1
ATOM 705 O O . SER A 1 123 ? 5.773 6.054 -24.495 1.00 43.19 472 SER A O 1
ATOM 708 N N . PHE A 1 124 ? 5.841 3.955 -25.316 1.00 42.46 473 PHE A N 1
ATOM 709 C CA . PHE A 1 124 ? 7.235 3.723 -24.970 1.00 42.69 473 PHE A CA 1
ATOM 710 C C . PHE A 1 124 ? 8.179 4.000 -26.128 1.00 42.86 473 PHE A C 1
ATOM 711 O O . PHE A 1 124 ? 9.387 4.110 -25.905 1.00 44.61 473 PHE A O 1
ATOM 713 N N . SER A 1 125 ? 7.664 4.130 -27.352 1.00 41.46 474 SER A N 1
ATOM 714 C CA . SER A 1 125 ? 8.508 4.287 -28.531 1.00 46.06 474 SER A CA 1
ATOM 715 C C . SER A 1 125 ? 8.570 5.713 -29.072 1.00 50.68 474 SER A C 1
ATOM 716 O O . SER A 1 125 ? 9.328 5.960 -30.016 1.00 50.35 474 SER A O 1
ATOM 719 N N . ASN A 1 126 ? 7.793 6.648 -28.521 1.00 41.49 475 ASN A N 1
ATOM 720 C CA . ASN A 1 126 ? 7.848 8.055 -28.886 1.00 40.79 475 ASN A CA 1
ATOM 721 C C . ASN A 1 126 ? 8.277 8.883 -27.683 1.00 38.86 475 ASN A C 1
ATOM 722 O O . ASN A 1 126 ? 8.039 8.479 -26.541 1.00 39.02 475 ASN A O 1
ATOM 727 N N . PRO A 1 127 ? 8.905 10.040 -27.901 1.00 34.39 476 PRO A N 1
ATOM 728 C CA . PRO A 1 127 ? 9.189 10.943 -26.782 1.00 30.95 476 PRO A CA 1
ATOM 729 C C . PRO A 1 127 ? 7.892 11.445 -26.174 1.00 37.57 476 PRO A C 1
ATOM 730 O O . PRO A 1 127 ? 6.901 11.657 -26.879 1.00 34.76 476 PRO A O 1
ATOM 734 N N . THR A 1 128 ? 7.900 11.606 -24.852 1.00 33.54 477 THR A N 1
ATOM 735 C CA . THR A 1 128 ? 6.711 11.987 -24.097 1.00 34.49 477 THR A CA 1
ATOM 736 C C . THR A 1 128 ? 7.112 12.905 -22.956 1.00 36.04 477 THR A C 1
ATOM 737 O O . THR A 1 128 ? 8.273 12.938 -22.542 1.00 36.17 477 THR A O 1
ATOM 741 N N . CYS A 1 129 ? 6.131 13.658 -22.450 1.00 29.83 478 CYS A N 1
ATOM 742 C CA . CYS A 1 129 ? 6.282 14.430 -21.224 1.00 32.39 478 CYS A CA 1
ATOM 743 C C . CYS A 1 129 ? 5.051 14.217 -20.353 1.00 35.43 478 CYS A C 1
ATOM 744 O O . CYS A 1 129 ? 3.986 13.828 -20.837 1.00 28.81 478 CYS A O 1
ATOM 747 N N . LEU A 1 130 ? 5.221 14.460 -19.057 1.00 27.69 479 LEU A N 1
ATOM 748 C CA . LEU A 1 130 ? 4.127 14.469 -18.096 1.00 31.88 479 LEU A CA 1
ATOM 749 C C . LEU A 1 130 ? 4.252 15.759 -17.306 1.00 35.01 479 LEU A C 1
ATOM 750 O O . LEU A 1 130 ? 5.315 16.047 -16.746 1.00 34.02 479 LEU A O 1
ATOM 755 N N . ILE A 1 131 ? 3.194 16.558 -17.299 1.00 32.84 480 ILE A N 1
ATOM 756 C CA . ILE A 1 131 ? 3.168 17.822 -16.577 1.00 31.17 480 ILE A CA 1
ATOM 757 C C . ILE A 1 131 ? 2.116 17.705 -15.485 1.00 38.11 480 ILE A C 1
ATOM 758 O O . ILE A 1 131 ? 0.984 17.282 -15.750 1.00 34.04 480 ILE A O 1
ATOM 763 N N . LEU A 1 132 ? 2.495 18.036 -14.257 1.00 31.55 481 LEU A N 1
ATOM 764 C CA . LEU A 1 132 ? 1.543 18.157 -13.162 1.00 31.65 481 LEU A CA 1
ATOM 765 C C . LEU A 1 132 ? 1.399 19.635 -12.838 1.00 33.86 481 LEU A C 1
ATOM 766 O O . LEU A 1 132 ? 2.402 20.326 -12.613 1.00 35.39 481 LEU A O 1
ATOM 771 N N . ALA A 1 133 ? 0.160 20.122 -12.827 1.00 30.34 482 ALA A N 1
ATOM 772 C CA . ALA A 1 133 ? -0.089 21.550 -12.674 1.00 30.74 482 ALA A CA 1
ATOM 773 C C . ALA A 1 133 ? -1.293 21.755 -11.771 1.00 34.56 482 ALA A C 1
ATOM 774 O O . ALA A 1 133 ? -2.137 20.869 -11.615 1.00 31.09 482 ALA A O 1
ATOM 776 N N . THR A 1 134 ? -1.350 22.937 -11.171 1.00 29.07 483 THR A N 1
ATOM 777 C CA . THR A 1 134 ? -2.460 23.357 -10.334 1.00 28.03 483 THR A CA 1
ATOM 778 C C . THR A 1 134 ? -3.228 24.466 -11.045 1.00 28.65 483 THR A C 1
ATOM 779 O O . THR A 1 134 ? -2.629 25.341 -11.683 1.00 29.68 483 THR A O 1
ATOM 783 N N . VAL A 1 135 ? -4.555 24.398 -10.961 1.00 32.19 484 VAL A N 1
ATOM 784 C CA . VAL A 1 135 ? -5.460 25.370 -11.570 1.00 25.16 484 VAL A CA 1
ATOM 785 C C . VAL A 1 135 ? -5.604 26.564 -10.633 1.00 27.52 484 VAL A C 1
ATOM 786 O O . VAL A 1 135 ? -6.169 26.424 -9.539 1.00 28.76 484 VAL A O 1
ATOM 790 N N . PRO A 1 136 ? -5.133 27.753 -11.010 1.00 30.83 485 PRO A N 1
ATOM 791 C CA . PRO A 1 136 ? -5.309 28.919 -10.141 1.00 36.56 485 PRO A CA 1
ATOM 792 C C . PRO A 1 136 ? -6.778 29.283 -9.986 1.00 35.96 485 PRO A C 1
ATOM 793 O O . PRO A 1 136 ? -7.619 28.976 -10.832 1.00 30.82 485 PRO A O 1
ATOM 797 N N . HIS A 1 137 ? -7.066 29.980 -8.882 1.00 35.13 486 HIS A N 1
ATOM 798 C CA . HIS A 1 137 ? -8.439 30.349 -8.553 1.00 42.13 486 HIS A CA 1
ATOM 799 C C . HIS A 1 137 ? -9.088 31.222 -9.623 1.00 42.53 486 HIS A C 1
ATOM 800 O O . HIS A 1 137 ? -10.311 31.182 -9.785 1.00 41.85 486 HIS A O 1
ATOM 807 N N . ASN A 1 138 ? -8.308 32.015 -10.356 1.00 35.48 487 ASN A N 1
ATOM 808 C CA . ASN A 1 138 ? -8.902 32.882 -11.370 1.00 41.15 487 ASN A CA 1
ATOM 809 C C . ASN A 1 138 ? -9.132 32.180 -12.699 1.00 41.47 487 ASN A C 1
ATOM 810 O O . ASN A 1 138 ? -9.640 32.806 -13.633 1.00 42.87 487 ASN A O 1
ATOM 815 N N . LEU A 1 139 ? -8.784 30.901 -12.815 1.00 33.21 488 LEU A N 1
ATOM 816 C CA . LEU A 1 139 ? -9.117 30.127 -14.008 1.00 30.17 488 LEU A CA 1
ATOM 817 C C . LEU A 1 139 ? -10.444 29.399 -13.761 1.00 35.74 488 LEU A C 1
ATOM 818 O O . LEU A 1 139 ? -10.506 28.181 -13.584 1.00 32.30 488 LEU A O 1
ATOM 823 N N . THR A 1 140 ? -11.530 30.179 -13.763 1.00 29.63 489 THR A N 1
ATOM 824 C CA . THR A 1 140 ? -12.819 29.683 -13.289 1.00 26.75 489 THR A CA 1
ATOM 825 C C . THR A 1 140 ? -13.537 28.785 -14.281 1.00 26.50 489 THR A C 1
ATOM 826 O O . THR A 1 140 ? -14.561 28.190 -13.913 1.00 29.96 489 THR A O 1
ATOM 830 N N . THR A 1 141 ? -13.055 28.666 -15.514 1.00 24.76 490 THR A N 1
ATOM 831 C CA . THR A 1 141 ? -13.714 27.778 -16.467 1.00 25.05 490 THR A CA 1
ATOM 832 C C . THR A 1 141 ? -13.223 26.337 -16.377 1.00 28.45 490 THR A C 1
ATOM 833 O O . THR A 1 141 ? -13.758 25.478 -17.072 1.00 28.69 490 THR A O 1
ATOM 837 N N . ILE A 1 142 ? -12.210 26.057 -15.568 1.00 23.78 491 ILE A N 1
ATOM 838 C CA . ILE A 1 142 ? -11.825 24.681 -15.263 1.00 26.43 491 ILE A CA 1
ATOM 839 C C . ILE A 1 142 ? -12.358 24.403 -13.871 1.00 26.10 491 ILE A C 1
ATOM 840 O O . ILE A 1 142 ? -11.886 24.999 -12.901 1.00 28.87 491 ILE A O 1
ATOM 845 N N . THR A 1 143 ? -13.350 23.519 -13.768 1.00 24.71 492 THR A N 1
ATOM 846 C CA . THR A 1 143 ? -14.085 23.306 -12.527 1.00 28.08 492 THR A CA 1
ATOM 847 C C . THR A 1 143 ? -13.691 21.984 -11.878 1.00 24.44 492 THR A C 1
ATOM 848 O O . THR A 1 143 ? -13.128 21.096 -12.522 1.00 22.76 492 THR A O 1
ATOM 852 N N . LYS A 1 144 ? -14.033 21.846 -10.567 1.00 24.93 493 LYS A N 1
ATOM 853 C CA . LYS A 1 144 ? -13.528 20.719 -9.778 1.00 24.90 493 LYS A CA 1
ATOM 854 C C . LYS A 1 144 ? -14.530 19.570 -9.763 1.00 24.46 493 LYS A C 1
ATOM 855 O O . LYS A 1 144 ? -15.726 19.798 -9.552 1.00 25.39 493 LYS A O 1
ATOM 861 N N . PRO A 1 145 ? -14.085 18.338 -9.989 1.00 24.38 494 PRO A N 1
ATOM 862 C CA . PRO A 1 145 ? -14.904 17.175 -9.618 1.00 21.73 494 PRO A CA 1
ATOM 863 C C . PRO A 1 145 ? -14.974 17.083 -8.099 1.00 24.62 494 PRO A C 1
ATOM 864 O O . PRO A 1 145 ? -14.239 17.755 -7.385 1.00 24.45 494 PRO A O 1
ATOM 868 N N . LEU A 1 146 ? -15.858 16.218 -7.599 1.00 24.67 495 LEU A N 1
ATOM 869 C CA . LEU A 1 146 ? -16.055 16.158 -6.153 1.00 28.45 495 LEU A CA 1
ATOM 870 C C . LEU A 1 146 ? -14.868 15.530 -5.420 1.00 27.56 495 LEU A C 1
ATOM 871 O O . LEU A 1 146 ? -14.737 15.716 -4.204 1.00 26.88 495 LEU A O 1
ATOM 876 N N . LYS A 1 147 ? -13.999 14.820 -6.133 1.00 25.04 496 LYS A N 1
ATOM 877 C CA . LYS A 1 147 ? -12.863 14.106 -5.558 1.00 26.61 496 LYS A CA 1
ATOM 878 C C . LYS A 1 147 ? -12.015 13.617 -6.726 1.00 25.39 496 LYS A C 1
ATOM 879 O O . LYS A 1 147 ? -12.407 13.757 -7.885 1.00 25.99 496 LYS A O 1
ATOM 885 N N . TYR A 1 148 ? -10.858 13.022 -6.413 1.00 22.02 497 TYR A N 1
ATOM 886 C CA . TYR A 1 148 ? -10.076 12.292 -7.403 1.00 23.75 497 TYR A CA 1
ATOM 887 C C . TYR A 1 148 ? -10.385 10.801 -7.286 1.00 24.22 497 TYR A C 1
ATOM 888 O O . TYR A 1 148 ? -10.589 10.291 -6.183 1.00 24.68 497 TYR A O 1
ATOM 897 N N . SER A 1 149 ? -10.392 10.107 -8.435 1.00 23.03 498 SER A N 1
ATOM 898 C CA . SER A 1 149 ? -10.674 8.674 -8.514 1.00 21.13 498 SER A CA 1
ATOM 899 C C . SER A 1 149 ? -9.676 8.019 -9.453 1.00 21.04 498 SER A C 1
ATOM 900 O O . SER A 1 149 ? -9.212 8.646 -10.411 1.00 22.65 498 SER A O 1
ATOM 903 N N . TYR A 1 150 ? -9.378 6.739 -9.201 1.00 24.25 499 TYR A N 1
ATOM 904 C CA . TYR A 1 150 ? -8.599 5.939 -10.142 1.00 23.42 499 TYR A CA 1
ATOM 905 C C . TYR A 1 150 ? -8.953 4.464 -9.973 1.00 24.64 499 TYR A C 1
ATOM 906 O O . TYR A 1 150 ? -9.553 4.051 -8.973 1.00 25.05 499 TYR A O 1
ATOM 915 N N . ILE A 1 151 ? -8.621 3.682 -10.995 1.00 21.54 500 ILE A N 1
ATOM 916 C CA . ILE A 1 151 ? -8.911 2.251 -11.002 1.00 23.92 500 ILE A CA 1
ATOM 917 C C . ILE A 1 151 ? -7.751 1.550 -10.309 1.00 26.01 500 ILE A C 1
ATOM 918 O O . ILE A 1 151 ? -6.592 1.738 -10.685 1.00 27.76 500 ILE A O 1
ATOM 923 N N . ASN A 1 152 ? -8.049 0.775 -9.271 1.00 23.84 501 ASN A N 1
ATOM 924 C CA . ASN A 1 152 ? -6.979 0.042 -8.606 1.00 28.76 501 ASN A CA 1
ATOM 925 C C . ASN A 1 152 ? -6.899 -1.416 -9.044 1.00 29.71 501 ASN A C 1
ATOM 926 O O . ASN A 1 152 ? -5.916 -2.097 -8.716 1.00 26.77 501 ASN A O 1
ATOM 931 N N . LYS A 1 153 ? -7.889 -1.901 -9.789 1.00 25.21 502 LYS A N 1
ATOM 932 C CA . LYS A 1 153 ? -7.933 -3.296 -10.228 1.00 25.19 502 LYS A CA 1
ATOM 933 C C . LYS A 1 153 ? -8.858 -3.377 -11.430 1.00 28.99 502 LYS A C 1
ATOM 934 O O . LYS A 1 153 ? -9.958 -2.825 -11.389 1.00 27.44 502 LYS A O 1
ATOM 940 N N . CYS A 1 154 ? -8.405 -4.037 -12.493 1.00 24.97 503 CYS A N 1
ATOM 941 C CA . CYS A 1 154 ? -9.260 -4.411 -13.619 1.00 31.64 503 CYS A CA 1
ATOM 942 C C . CYS A 1 154 ? -8.875 -5.828 -14.018 1.00 26.52 503 CYS A C 1
ATOM 943 O O . CYS A 1 154 ? -7.747 -6.053 -14.471 1.00 27.74 503 CYS A O 1
ATOM 946 N N . SER A 1 155 ? -9.804 -6.770 -13.868 1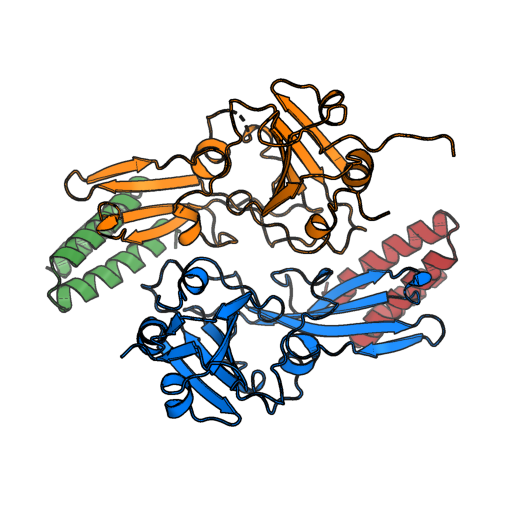.00 28.30 504 SER A N 1
ATOM 947 C CA . SER A 1 155 ? -9.491 -8.180 -14.071 1.00 31.48 504 SER A CA 1
ATOM 948 C C . SER A 1 155 ? -10.622 -8.911 -14.770 1.00 29.01 504 SER A C 1
ATOM 949 O O . SER A 1 155 ? -11.798 -8.578 -14.613 1.00 28.96 504 SER A O 1
ATOM 952 N N . ARG A 1 156 ? -10.238 -9.943 -15.513 1.00 28.28 505 ARG A N 1
ATOM 953 C CA . ARG A 1 156 ? -11.162 -10.948 -16.021 1.00 29.24 505 ARG A CA 1
ATOM 954 C C . ARG A 1 156 ? -11.170 -12.141 -15.074 1.00 29.37 505 ARG A C 1
ATOM 955 O O . ARG A 1 156 ? -10.108 -12.598 -14.636 1.00 32.78 505 ARG A O 1
ATOM 963 N N . LEU A 1 157 ? -12.360 -12.635 -14.740 1.00 29.34 506 LEU A N 1
ATOM 964 C CA . LEU A 1 157 ? -12.486 -13.869 -13.977 1.00 32.32 506 LEU A CA 1
ATOM 965 C C . LEU A 1 157 ? -12.874 -14.979 -14.942 1.00 37.18 506 LEU A C 1
ATOM 966 O O . LEU A 1 157 ? -13.881 -14.863 -15.644 1.00 37.06 506 LEU A O 1
ATOM 971 N N . LEU A 1 158 ? -12.101 -16.064 -14.937 1.00 36.59 507 LEU A N 1
ATOM 972 C CA . LEU A 1 158 ? -12.348 -17.226 -15.781 1.00 40.56 507 LEU A CA 1
ATOM 973 C C . LEU A 1 158 ? -13.043 -18.295 -14.946 1.00 41.24 507 LEU A C 1
ATOM 974 O O . LEU A 1 158 ? -12.495 -18.746 -13.935 1.00 37.66 507 LEU A O 1
ATOM 979 N N . SER A 1 159 ? -14.268 -18.659 -15.341 1.00 45.26 508 SER A N 1
ATOM 980 C CA . SER A 1 159 ? -15.104 -19.520 -14.506 1.00 44.37 508 SER A CA 1
ATOM 981 C C . SER A 1 159 ? -14.576 -20.949 -14.456 1.00 42.05 508 SER A C 1
ATOM 982 O O . SER A 1 159 ? -14.659 -21.604 -13.413 1.00 47.08 508 SER A O 1
ATOM 985 N N . ASP A 1 160 ? -14.067 -21.462 -15.576 1.00 40.37 509 ASP A N 1
ATOM 986 C CA . ASP A 1 160 ? -13.671 -22.869 -15.614 1.00 56.43 509 ASP A CA 1
ATOM 987 C C . ASP A 1 160 ? -12.495 -23.139 -14.678 1.00 52.74 509 ASP A C 1
ATOM 988 O O . ASP A 1 160 ? -12.535 -24.081 -13.875 1.00 55.97 509 ASP A O 1
ATOM 990 N N . ASP A 1 161 ? -11.459 -22.295 -14.731 1.00 52.05 510 ASP A N 1
ATOM 991 C CA . ASP A 1 161 ? -10.280 -22.430 -13.883 1.00 49.46 510 ASP A CA 1
ATOM 992 C C . ASP A 1 161 ? -10.406 -21.689 -12.557 1.00 49.49 510 ASP A C 1
ATOM 993 O O . ASP A 1 161 ? -9.530 -21.840 -11.697 1.00 43.33 510 ASP A O 1
ATOM 998 N N . ARG A 1 162 ? -11.453 -20.878 -12.378 1.00 46.65 511 ARG A N 1
ATOM 999 C CA . ARG A 1 162 ? -11.597 -20.028 -11.194 1.00 44.28 511 ARG A CA 1
ATOM 1000 C C . ARG A 1 162 ? -10.363 -19.140 -11.010 1.00 42.35 511 ARG A C 1
ATOM 1001 O O . ARG A 1 162 ? -9.845 -18.990 -9.902 1.00 45.65 511 ARG A O 1
ATOM 1009 N N . THR A 1 163 ? -9.894 -18.537 -12.103 1.00 38.01 512 THR A N 1
ATOM 1010 C CA . THR A 1 163 ? -8.681 -17.725 -12.089 1.00 37.58 512 THR A CA 1
ATOM 1011 C C . THR A 1 163 ? -8.991 -16.272 -12.435 1.00 35.49 512 THR A C 1
ATOM 1012 O O . THR A 1 163 ? -9.941 -15.973 -13.161 1.00 36.46 512 THR A O 1
ATOM 1016 N N . GLU A 1 164 ? -8.145 -15.382 -11.931 1.00 34.26 513 GLU A N 1
ATOM 1017 C CA . GLU A 1 164 ? -8.265 -13.946 -12.157 1.00 31.90 513 GLU A CA 1
ATOM 1018 C C . GLU A 1 164 ? -7.109 -13.512 -13.047 1.00 35.21 513 GLU A C 1
ATOM 1019 O O . GLU A 1 164 ? -5.950 -13.808 -12.746 1.00 34.95 513 GLU A O 1
ATOM 1025 N N . VAL A 1 165 ? -7.420 -12.825 -14.139 1.00 31.46 514 VAL A N 1
ATOM 1026 C CA . VAL A 1 165 ? -6.398 -12.335 -15.064 1.00 31.98 514 VAL A CA 1
ATOM 1027 C C . VAL A 1 165 ? -6.449 -10.812 -15.138 1.00 30.29 514 VAL A C 1
ATOM 1028 O O . VAL A 1 165 ? -7.399 -10.260 -15.707 1.00 31.94 514 VAL A O 1
ATOM 1032 N N . PRO A 1 166 ? -5.445 -10.095 -14.626 1.00 36.18 515 PRO A N 1
ATOM 1033 C CA . PRO A 1 166 ? -5.475 -8.629 -14.719 1.00 30.04 515 PRO A CA 1
ATOM 1034 C C . PRO A 1 166 ? -5.479 -8.195 -16.172 1.00 36.05 515 PRO A C 1
ATOM 1035 O O . PRO A 1 166 ? -4.774 -8.765 -17.007 1.00 32.03 515 PRO A O 1
ATOM 1039 N N . GLN A 1 167 ? -6.275 -7.168 -16.468 1.00 34.33 516 GLN A N 1
ATOM 1040 C CA . GLN A 1 167 ? -6.384 -6.610 -17.816 1.00 34.97 516 GLN A CA 1
ATOM 1041 C C . GLN A 1 167 ? -5.592 -5.311 -17.819 1.00 35.39 516 GLN A C 1
ATOM 1042 O O . GLN A 1 167 ? -6.081 -4.280 -17.360 1.00 32.20 516 GLN A O 1
ATOM 1048 N N . LEU A 1 168 ? -4.363 -5.363 -18.322 1.00 33.25 517 LEU A N 1
ATOM 1049 C CA . LEU A 1 168 ? -3.495 -4.194 -18.286 1.00 31.08 517 LEU A CA 1
ATOM 1050 C C . LEU A 1 168 ? -3.814 -3.278 -19.457 1.00 35.00 517 LEU A C 1
ATOM 1051 O O . LEU A 1 168 ? -4.101 -3.743 -20.566 1.00 35.85 517 LEU A O 1
ATOM 1056 N N . VAL A 1 169 ? -3.776 -1.967 -19.208 1.00 28.18 518 VAL A N 1
ATOM 1057 C CA . VAL A 1 169 ? -4.116 -1.008 -20.254 1.00 29.19 518 VAL A CA 1
ATOM 1058 C C . VAL A 1 169 ? -2.989 -0.954 -21.277 1.00 35.37 518 VAL A C 1
ATOM 1059 O O . VAL A 1 169 ? -1.805 -1.090 -20.937 1.00 34.87 518 VAL A O 1
ATOM 1063 N N . ASN A 1 170 ? -3.357 -0.806 -22.545 1.00 38.33 519 ASN A N 1
ATOM 1064 C CA . ASN A 1 170 ? -2.393 -0.597 -23.617 1.00 41.04 519 ASN A CA 1
ATOM 1065 C C . ASN A 1 170 ? -2.088 0.887 -23.766 1.00 43.92 519 ASN A C 1
ATOM 1066 O O . ASN A 1 170 ? -2.895 1.745 -23.408 1.00 36.91 519 ASN A O 1
ATOM 1071 N N . ALA A 1 171 ? -0.907 1.187 -24.306 1.00 39.29 520 ALA A N 1
ATOM 1072 C CA . ALA A 1 171 ? -0.578 2.569 -24.615 1.00 43.93 520 ALA A CA 1
ATOM 1073 C C . ALA A 1 171 ? -1.628 3.171 -25.541 1.00 41.36 520 ALA A C 1
ATOM 1074 O O . ALA A 1 171 ? -2.072 2.533 -26.499 1.00 36.75 520 ALA A O 1
ATOM 1076 N N . ASN A 1 172 ? -2.037 4.406 -25.233 1.00 38.14 521 ASN A N 1
ATOM 1077 C CA . ASN A 1 172 ? -3.017 5.147 -26.032 1.00 42.07 521 ASN A CA 1
ATOM 1078 C C . ASN A 1 172 ? -4.377 4.456 -26.076 1.00 46.86 521 ASN A C 1
ATOM 1079 O O . ASN A 1 172 ? -5.097 4.563 -27.070 1.00 54.00 521 ASN A O 1
ATOM 1084 N N . GLN A 1 173 ? -4.758 3.748 -25.015 1.00 40.71 522 GLN A N 1
ATOM 1085 C CA . GLN A 1 173 ? -6.068 3.109 -24.972 1.00 41.97 522 GLN A CA 1
ATOM 1086 C C . GLN A 1 173 ? -6.688 3.281 -23.593 1.00 37.32 522 GLN A C 1
ATOM 1087 O O . GLN A 1 173 ? -6.010 3.611 -22.619 1.00 33.90 522 GLN A O 1
ATOM 1093 N N . TYR A 1 174 ? -7.999 3.078 -23.524 1.00 32.90 523 TYR A N 1
ATOM 1094 C CA . TYR A 1 174 ? -8.702 3.060 -22.247 1.00 29.65 523 TYR A CA 1
ATOM 1095 C C . TYR A 1 174 ? -8.735 1.653 -21.653 1.00 31.78 523 TYR A C 1
ATOM 1096 O O . TYR A 1 174 ? -8.716 0.647 -22.372 1.00 29.99 523 TYR A O 1
ATOM 1105 N N . SER A 1 175 ? -8.794 1.595 -20.326 1.00 27.31 524 SER A N 1
ATOM 1106 C CA . SER A 1 175 ? -9.019 0.326 -19.648 1.00 27.42 524 SER A CA 1
ATOM 1107 C C . SER A 1 175 ? -10.283 -0.341 -20.182 1.00 32.25 524 SER A C 1
ATOM 1108 O O . SER A 1 175 ? -11.282 0.343 -20.435 1.00 28.05 524 SER A O 1
ATOM 1111 N N . PRO A 1 176 ? -10.294 -1.667 -20.324 1.00 32.97 525 PRO A N 1
ATOM 1112 C CA . PRO A 1 176 ? -11.563 -2.356 -20.603 1.00 33.72 525 PRO A CA 1
ATOM 1113 C C . PRO A 1 176 ? -12.622 -2.055 -19.566 1.00 35.73 525 PRO A C 1
ATOM 1114 O O . PRO A 1 176 ? -13.818 -2.125 -19.871 1.00 37.27 525 PRO A O 1
ATOM 1118 N N . CYS A 1 177 ? -12.224 -1.679 -18.356 1.00 32.66 526 CYS A N 1
ATOM 1119 C CA . CYS A 1 177 ? -13.162 -1.448 -17.266 1.00 26.45 526 CYS A CA 1
ATOM 1120 C C . CYS A 1 177 ? -13.759 -0.036 -17.241 1.00 26.46 526 CYS A C 1
ATOM 1121 O O . CYS A 1 177 ? -14.558 0.249 -16.344 1.00 29.45 526 CYS A O 1
ATOM 1124 N N . VAL A 1 178 ? -13.403 0.860 -18.174 1.00 27.09 527 VAL A N 1
ATOM 1125 C CA . VAL A 1 178 ? -13.978 2.207 -18.107 1.00 28.22 527 VAL A CA 1
ATOM 1126 C C . VAL A 1 178 ? -15.492 2.163 -18.244 1.00 30.80 527 VAL A C 1
ATOM 1127 O O . VAL A 1 178 ? -16.179 3.098 -17.815 1.00 32.78 527 VAL A O 1
ATOM 1131 N N . SER A 1 179 ? -16.038 1.081 -18.811 1.00 28.46 528 SER A N 1
ATOM 1132 C CA . SER A 1 179 ? -17.487 0.982 -18.939 1.00 30.74 528 SER A CA 1
ATOM 1133 C C . SER A 1 179 ? -18.166 0.723 -17.595 1.00 29.58 528 SER A C 1
ATOM 1134 O O . SER A 1 179 ? -19.292 1.188 -17.375 1.00 31.21 528 SER A O 1
ATOM 1137 N N . ILE A 1 180 ? -17.508 0.012 -16.670 1.00 24.32 529 ILE A N 1
ATOM 1138 C CA . ILE A 1 180 ? -18.168 -0.327 -15.411 1.00 20.89 529 ILE A CA 1
ATOM 1139 C C . ILE A 1 180 ? -17.714 0.534 -14.244 1.00 21.88 529 ILE A C 1
ATOM 1140 O O . ILE A 1 180 ? -18.367 0.509 -13.187 1.00 24.97 529 ILE A O 1
ATOM 1145 N N . VAL A 1 181 ? -16.642 1.305 -14.397 1.00 25.38 530 VAL A N 1
ATOM 1146 C CA . VAL A 1 181 ? -16.214 2.212 -13.327 1.00 22.26 530 VAL A CA 1
ATOM 1147 C C . VAL A 1 181 ? -16.906 3.557 -13.548 1.00 21.76 530 VAL A C 1
ATOM 1148 O O . VAL A 1 181 ? -16.853 4.096 -14.663 1.00 24.96 530 VAL A O 1
ATOM 1152 N N . PRO A 1 182 ? -17.562 4.128 -12.541 1.00 23.97 531 PRO A N 1
ATOM 1153 C CA . PRO A 1 182 ? -18.222 5.422 -12.735 1.00 25.52 531 PRO A CA 1
ATOM 1154 C C . PRO A 1 182 ? -17.207 6.522 -12.988 1.00 24.05 531 PRO A C 1
ATOM 1155 O O . PRO A 1 182 ? -16.026 6.407 -12.665 1.00 24.21 531 PRO A O 1
ATOM 1159 N N . SER A 1 183 ? -17.698 7.620 -13.566 1.00 21.33 532 SER A N 1
ATOM 1160 C CA A SER A 1 183 ? -16.798 8.729 -13.859 0.45 22.68 532 SER A CA 1
ATOM 1161 C CA B SER A 1 183 ? -16.834 8.762 -13.855 0.55 22.65 532 SER A CA 1
ATOM 1162 C C . SER A 1 183 ? -16.213 9.333 -12.585 1.00 24.70 532 SER A C 1
ATOM 1163 O O . SER A 1 183 ? -15.110 9.890 -12.626 1.00 26.07 532 SER A O 1
ATOM 1168 N N . THR A 1 184 ? -16.914 9.210 -11.453 1.00 21.84 533 THR A N 1
ATOM 1169 C CA . THR A 1 184 ? -16.371 9.498 -10.126 1.00 23.59 533 THR A CA 1
ATOM 1170 C C . THR A 1 184 ? -16.720 8.323 -9.219 1.00 24.12 533 THR A C 1
ATOM 1171 O O . THR A 1 184 ? -17.895 7.969 -9.086 1.00 25.53 533 THR A O 1
ATOM 1175 N N . VAL A 1 185 ? -15.708 7.724 -8.594 1.00 24.64 534 VAL A N 1
ATOM 1176 C CA . VAL A 1 185 ? -15.936 6.619 -7.663 1.00 25.50 534 VAL A CA 1
ATOM 1177 C C . VAL A 1 185 ? -16.656 7.136 -6.424 1.00 28.14 534 VAL A C 1
ATOM 1178 O O . VAL A 1 185 ? -16.302 8.187 -5.876 1.00 27.8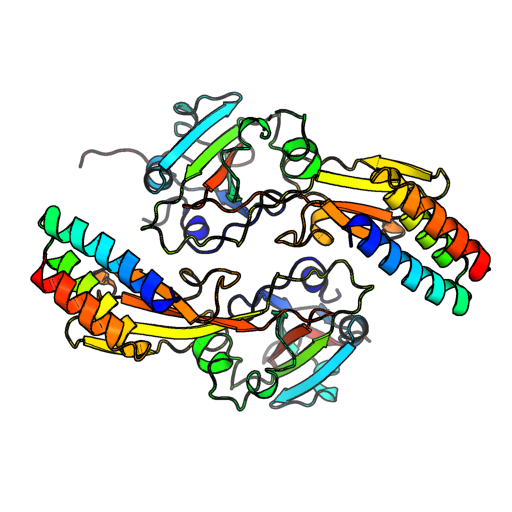0 534 VAL A O 1
ATOM 1182 N N . TRP A 1 186 ? -17.674 6.394 -5.964 1.00 22.77 535 TRP A N 1
ATOM 1183 C CA . TRP A 1 186 ? -18.461 6.856 -4.821 1.00 29.07 535 TRP A CA 1
ATOM 1184 C C . TRP A 1 186 ? -17.706 6.698 -3.507 1.00 31.91 535 TRP A C 1
ATOM 1185 O O . TRP A 1 186 ? -17.644 7.633 -2.699 1.00 29.93 535 TRP A O 1
ATOM 1196 N N . GLU A 1 187 ? -17.216 5.498 -3.233 1.00 28.28 536 GLU A N 1
ATOM 1197 C CA . GLU A 1 187 ? -16.507 5.211 -1.995 1.00 30.27 536 GLU A CA 1
ATOM 1198 C C . GLU A 1 187 ? -15.229 4.456 -2.313 1.00 28.12 536 GLU A C 1
ATOM 1199 O O . GLU A 1 187 ? -15.216 3.563 -3.164 1.00 26.59 536 GLU A O 1
ATOM 1201 N N . ASP A 1 188 ? -14.151 4.847 -1.649 1.00 27.07 537 ASP A N 1
ATOM 1202 C CA . ASP A 1 188 ? -12.870 4.185 -1.816 1.00 25.53 537 ASP A CA 1
ATOM 1203 C C . ASP A 1 188 ? -13.028 2.690 -1.579 1.00 29.30 537 ASP A C 1
ATOM 1204 O O . ASP A 1 188 ? -13.595 2.275 -0.568 1.00 29.30 537 ASP A O 1
ATOM 1209 N N . GLY A 1 189 ? -12.575 1.884 -2.539 1.00 29.49 538 GLY A N 1
ATOM 1210 C CA . GLY A 1 189 ? -12.684 0.440 -2.427 1.00 29.21 538 GLY A CA 1
ATOM 1211 C C . GLY A 1 189 ? -13.932 -0.185 -3.027 1.00 31.88 538 GLY A C 1
ATOM 1212 O O . GLY A 1 189 ? -14.102 -1.414 -2.917 1.00 31.77 538 GLY A O 1
ATOM 1213 N N . ASP A 1 190 ? -14.798 0.605 -3.672 1.00 27.33 539 ASP A N 1
ATOM 1214 C CA . ASP A 1 190 ? -15.977 0.056 -4.344 1.00 27.77 539 ASP A CA 1
ATOM 1215 C C . ASP A 1 190 ? -15.559 -0.959 -5.403 1.00 22.85 539 ASP A C 1
ATOM 1216 O O . ASP A 1 190 ? -14.473 -0.866 -5.984 1.00 25.06 539 ASP A O 1
ATOM 1221 N N . TYR A 1 191 ? -16.431 -1.945 -5.637 1.00 27.52 540 TYR A N 1
ATOM 1222 C CA . TYR A 1 191 ? -16.262 -2.995 -6.629 1.00 28.46 540 TYR A CA 1
ATOM 1223 C 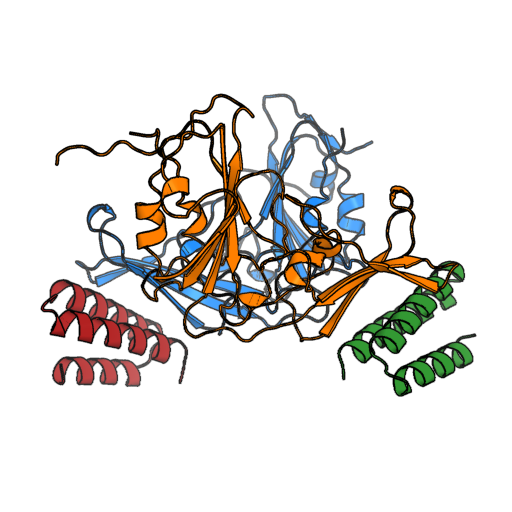C . TYR A 1 191 ? -17.308 -2.863 -7.729 1.00 28.20 540 TYR A C 1
ATOM 1224 O O . TYR A 1 191 ? -18.424 -2.395 -7.485 1.00 27.68 540 TYR A O 1
ATOM 1233 N N . TYR A 1 192 ? -16.947 -3.314 -8.936 1.00 24.97 541 TYR A N 1
ATOM 1234 C CA . TYR A 1 192 ? -17.804 -3.216 -10.111 1.00 23.77 541 TYR A CA 1
ATOM 1235 C C . TYR A 1 192 ? -17.745 -4.508 -10.902 1.00 23.83 541 TYR A C 1
ATOM 1236 O O . TYR A 1 192 ? -16.769 -5.253 -10.821 1.00 26.47 541 TYR A O 1
ATOM 1245 N N . ARG A 1 193 ? -18.787 -4.758 -11.696 1.00 26.08 542 ARG A N 1
ATOM 1246 C CA . ARG A 1 193 ? -18.773 -5.970 -12.503 1.00 26.06 542 ARG A CA 1
ATOM 1247 C C . ARG A 1 193 ? -19.601 -5.831 -13.781 1.00 29.26 542 ARG A C 1
ATOM 1248 O O . ARG A 1 193 ? -20.557 -5.043 -13.863 1.00 26.91 542 ARG A O 1
ATOM 1256 N N . LYS A 1 194 ? -19.222 -6.640 -14.772 1.00 27.66 543 LYS A N 1
ATOM 1257 C CA . LYS A 1 194 ? -20.023 -6.924 -15.952 1.00 28.28 543 LYS A CA 1
ATOM 1258 C C . LYS A 1 194 ? -19.909 -8.415 -16.224 1.00 32.42 543 LYS A C 1
ATOM 1259 O O . LYS A 1 194 ? -18.801 -8.952 -16.226 1.00 25.95 543 LYS A O 1
ATOM 1265 N N . GLN A 1 195 ? -21.037 -9.059 -16.534 1.00 32.62 544 GLN A N 1
ATOM 1266 C CA . GLN A 1 195 ? -21.033 -10.458 -16.947 1.00 35.32 544 GLN A CA 1
ATOM 1267 C C . GLN A 1 195 ? -20.771 -10.545 -18.440 1.00 37.92 544 GLN A C 1
ATOM 1268 O O . GLN A 1 195 ? -21.377 -9.809 -19.221 1.00 40.76 544 GLN A O 1
ATOM 1274 N N . LEU A 1 196 ? -19.837 -11.406 -18.826 1.00 43.20 545 LEU A N 1
ATOM 1275 C CA . LEU A 1 196 ? -19.510 -11.607 -20.229 1.00 46.00 545 LEU A CA 1
ATOM 1276 C C . LEU A 1 196 ? -20.269 -12.799 -20.805 1.00 47.54 545 LEU A C 1
ATOM 1277 O O . LEU A 1 196 ? -20.558 -13.775 -20.106 1.00 42.40 545 LEU A O 1
ATOM 1282 N N . SER A 1 197 ? -20.561 -12.717 -22.098 1.00 59.69 546 SER A N 1
ATOM 1283 C CA . SER A 1 197 ? -21.251 -13.784 -22.801 1.00 63.98 546 SER A CA 1
ATOM 1284 C C . SER A 1 197 ? -20.304 -14.955 -23.058 1.00 68.95 546 SER A C 1
ATOM 1285 O O . SER A 1 197 ? -19.080 -14.795 -23.034 1.00 66.88 546 SER A O 1
ATOM 1288 N N . PRO A 1 198 ? -20.851 -16.154 -23.297 1.00 73.14 547 PRO A N 1
ATOM 1289 C CA . PRO A 1 198 ? -19.998 -17.259 -23.772 1.00 69.77 547 PRO A CA 1
ATOM 1290 C C . PRO A 1 198 ? -19.179 -16.899 -25.005 1.00 72.36 547 PRO A C 1
ATOM 1291 O O . PRO A 1 198 ? -18.027 -17.336 -25.128 1.00 76.65 547 PRO A O 1
ATOM 1295 N N . LEU A 1 199 ? -19.733 -16.085 -25.909 1.00 69.94 548 LEU A N 1
ATOM 1296 C CA . LEU A 1 199 ? -18.994 -15.649 -27.091 1.00 74.67 548 LEU A CA 1
ATOM 1297 C C . LEU A 1 199 ? -17.791 -14.783 -26.741 1.00 80.04 548 LEU A C 1
ATOM 1298 O O . LEU A 1 199 ? -16.881 -14.644 -27.566 1.00 84.57 548 LEU A O 1
ATOM 1300 N N . GLU A 1 200 ? -17.769 -14.196 -25.546 1.00 80.27 549 GLU A N 1
ATOM 1301 C CA . GLU A 1 200 ? -16.664 -13.372 -25.083 1.00 75.18 549 GLU A CA 1
ATOM 1302 C C . GLU A 1 200 ? -15.725 -14.139 -24.166 1.00 70.59 549 GLU A C 1
ATOM 1303 O O . GLU A 1 200 ? -14.781 -13.553 -23.627 1.00 78.17 549 GLU A O 1
ATOM 1309 N N . GLY A 1 201 ? -15.953 -15.439 -23.998 1.00 64.02 550 GLY A N 1
ATOM 1310 C CA . GLY A 1 201 ? -15.206 -16.250 -23.066 1.00 63.50 550 GLY A CA 1
ATOM 1311 C C . GLY A 1 201 ? -15.910 -16.485 -21.750 1.00 61.29 550 GLY A C 1
ATOM 1312 O O . GLY A 1 201 ? -15.353 -17.173 -20.887 1.00 59.29 550 GLY A O 1
ATOM 1313 N N . GLY A 1 202 ? -17.101 -15.911 -21.555 1.00 60.10 551 GLY A N 1
ATOM 1314 C CA . GLY A 1 202 ? -17.846 -16.113 -20.327 1.00 53.15 551 GLY A CA 1
ATOM 1315 C C . GLY A 1 202 ? -17.138 -15.462 -19.147 1.00 47.81 551 GLY A C 1
ATOM 1316 O O . GLY A 1 202 ? -16.173 -14.705 -19.295 1.00 42.53 551 GLY A O 1
ATOM 1317 N N . GLY A 1 203 ? -17.631 -15.784 -17.954 1.00 35.19 552 GLY A N 1
ATOM 1318 C CA . GLY A 1 203 ? -17.018 -15.238 -16.767 1.00 38.57 552 GLY A CA 1
ATOM 1319 C C . GLY A 1 203 ? -17.410 -13.792 -16.496 1.00 37.78 552 GLY A C 1
ATOM 1320 O O . GLY A 1 203 ? -18.504 -13.326 -16.832 1.00 34.92 552 GLY A O 1
ATOM 1321 N N . TRP A 1 204 ? -16.541 -13.126 -15.746 1.00 29.53 553 TRP A N 1
ATOM 1322 C CA . TRP A 1 204 ? -16.764 -11.765 -15.278 1.00 27.33 553 TRP A CA 1
ATOM 1323 C C . TRP A 1 204 ? -15.657 -10.819 -15.720 1.00 29.24 553 TRP A C 1
ATOM 1324 O O . TRP A 1 204 ? -14.492 -11.203 -15.832 1.00 30.06 553 TRP A O 1
ATOM 1335 N N . LEU A 1 205 ? -16.027 -9.561 -15.936 1.00 29.41 554 LEU A N 1
ATOM 1336 C CA . LEU A 1 205 ? -15.076 -8.461 -15.876 1.00 29.85 554 LEU A CA 1
ATOM 1337 C C . LEU A 1 205 ? -15.328 -7.750 -14.552 1.00 24.29 554 LEU A C 1
ATOM 1338 O O . LEU A 1 205 ? -16.471 -7.406 -14.243 1.00 29.40 554 LEU A O 1
ATOM 1343 N N . VAL A 1 206 ? -14.285 -7.585 -13.743 1.00 25.67 555 VAL A N 1
ATOM 1344 C CA . VAL A 1 206 ? -14.443 -6.965 -12.436 1.00 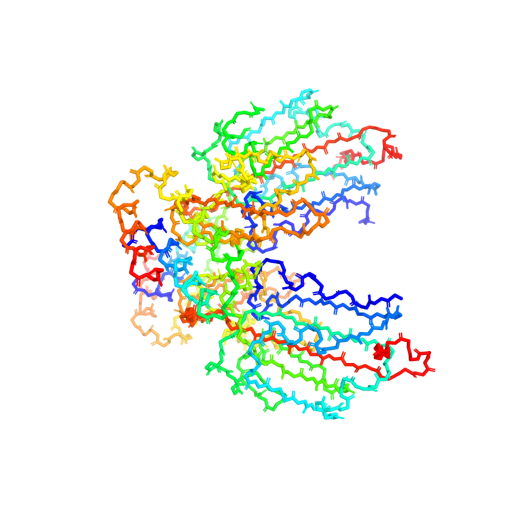26.83 555 VAL A CA 1
ATOM 1345 C C . VAL A 1 206 ? -13.434 -5.829 -12.276 1.00 25.52 555 VAL A C 1
ATOM 1346 O O . VAL A 1 206 ? -12.367 -5.821 -12.895 1.00 27.06 555 VAL A O 1
ATOM 1350 N N . ALA A 1 207 ? -13.782 -4.857 -11.436 1.00 23.99 556 ALA A N 1
ATOM 1351 C CA . ALA A 1 207 ? -12.881 -3.748 -11.190 1.00 27.89 556 ALA A CA 1
ATOM 1352 C C . ALA A 1 207 ? -13.115 -3.232 -9.784 1.00 24.53 556 ALA A C 1
ATOM 1353 O O . ALA A 1 207 ? -14.140 -3.515 -9.156 1.00 23.74 556 ALA A O 1
ATOM 1355 N N . SER A 1 208 ? -12.143 -2.462 -9.293 1.00 23.35 557 SER A N 1
ATOM 1356 C CA . SER A 1 208 ? -12.316 -1.746 -8.040 1.00 24.98 557 SER A CA 1
ATOM 1357 C C . SER A 1 208 ? -11.731 -0.341 -8.183 1.00 24.46 557 SER A C 1
ATOM 1358 O O . SER A 1 208 ? -10.759 -0.123 -8.912 1.00 23.51 557 SER A O 1
ATOM 1361 N N . GLY A 1 209 ? -12.353 0.609 -7.499 1.00 25.70 558 GLY A N 1
ATOM 1362 C CA . GLY A 1 209 ? -11.928 1.995 -7.569 1.00 25.64 558 GLY A CA 1
ATOM 1363 C C . GLY A 1 209 ? -11.400 2.530 -6.254 1.00 24.64 558 GLY A C 1
ATOM 1364 O O . GLY A 1 209 ? -11.721 1.999 -5.189 1.00 27.94 558 GLY A O 1
ATOM 1365 N N . SER A 1 210 ? -10.572 3.574 -6.336 1.00 24.21 559 SER A N 1
ATOM 1366 C CA . SER A 1 210 ? -9.972 4.228 -5.184 1.00 25.01 559 SER A CA 1
ATOM 1367 C C . SER A 1 210 ? -10.229 5.722 -5.315 1.00 26.48 559 SER A C 1
ATOM 1368 O O . SER A 1 210 ? -10.398 6.228 -6.426 1.00 25.83 559 SER A O 1
ATOM 1371 N N . THR A 1 211 ? -10.241 6.436 -4.178 1.00 26.72 560 THR A N 1
ATOM 1372 C CA . THR A 1 211 ? -10.487 7.877 -4.185 1.00 22.66 560 THR A CA 1
ATOM 1373 C C . THR A 1 211 ? -9.402 8.623 -3.412 1.00 29.76 560 THR A C 1
ATOM 1374 O O . THR A 1 211 ? -8.782 8.078 -2.494 1.00 27.34 560 THR A O 1
ATOM 1378 N N . VAL A 1 212 ? -9.191 9.885 -3.790 1.00 24.49 561 VAL A N 1
ATOM 1379 C CA . VAL A 1 212 ? -8.327 10.817 -3.066 1.00 25.03 561 VAL A CA 1
ATOM 1380 C C . VAL A 1 212 ? -9.123 12.102 -2.867 1.00 26.76 561 VAL A C 1
ATOM 1381 O O . VAL A 1 212 ? -9.829 12.543 -3.780 1.00 27.37 561 VAL A O 1
ATOM 1385 N N . ALA A 1 213 ? -9.045 12.687 -1.672 1.00 26.76 562 ALA A N 1
ATOM 1386 C CA . ALA A 1 213 ? -9.852 13.870 -1.390 1.00 28.33 562 ALA A CA 1
ATOM 1387 C C . ALA A 1 213 ? -9.470 15.039 -2.300 1.00 24.57 562 ALA A C 1
ATOM 1388 O O . ALA A 1 213 ? -8.290 15.260 -2.604 1.00 26.62 562 ALA A O 1
ATOM 1390 N N . MET A 1 214 ? -10.479 15.810 -2.720 1.00 25.41 563 MET A N 1
ATOM 1391 C CA . MET A 1 214 ? -10.225 16.978 -3.552 1.00 26.74 563 MET A CA 1
ATOM 1392 C C . MET A 1 214 ? -9.361 17.991 -2.801 1.00 28.39 563 MET A C 1
ATOM 1393 O O . MET A 1 214 ? -9.429 18.125 -1.574 1.00 27.30 563 MET A O 1
ATOM 1398 N N . THR A 1 215 ? -8.528 18.692 -3.551 1.00 27.43 564 THR A N 1
ATOM 1399 C CA . THR A 1 215 ? -7.613 19.672 -2.988 1.00 30.96 564 THR A CA 1
ATOM 1400 C C . THR A 1 215 ? -8.207 21.078 -3.085 1.00 30.03 564 THR A C 1
ATOM 1401 O O . THR A 1 215 ? -9.221 21.312 -3.747 1.00 31.35 564 THR A O 1
ATOM 1405 N N . GLU A 1 216 ? -7.572 22.028 -2.387 1.00 33.54 565 GLU A N 1
ATOM 1406 C CA . GLU A 1 216 ? -8.127 23.383 -2.337 1.00 31.44 565 GLU A CA 1
ATOM 1407 C C . GLU A 1 216 ? -8.194 23.992 -3.730 1.00 29.66 565 GLU A C 1
ATOM 1408 O O . GLU A 1 216 ? -9.191 24.624 -4.094 1.00 33.31 565 GLU A O 1
ATOM 1410 N N . GLN A 1 217 ? -7.142 23.817 -4.519 1.00 29.07 566 GLN A N 1
ATOM 1411 C CA . GLN A 1 217 ? -7.182 24.099 -5.945 1.00 27.90 566 GLN A CA 1
ATOM 1412 C C . GLN A 1 217 ? -7.072 22.788 -6.713 1.00 27.75 566 GLN A C 1
ATOM 1413 O O . GLN A 1 217 ? -6.348 21.872 -6.304 1.00 28.76 566 GLN A O 1
ATOM 1419 N N . LEU A 1 218 ? -7.760 22.718 -7.853 1.00 28.65 567 LEU A N 1
ATOM 1420 C CA . LEU A 1 218 ? -7.712 21.506 -8.665 1.00 24.78 567 LEU A CA 1
ATOM 1421 C C . LEU A 1 218 ? -6.303 21.266 -9.190 1.00 27.33 567 LEU A C 1
ATOM 1422 O O . LEU A 1 218 ? -5.620 22.188 -9.653 1.00 28.75 567 LEU A O 1
ATOM 1427 N N . GLN A 1 219 ? -5.881 20.013 -9.124 1.00 24.21 568 GLN A N 1
ATOM 1428 C CA . GLN A 1 219 ? -4.617 19.565 -9.678 1.00 25.71 568 GLN A CA 1
ATOM 1429 C C . GLN A 1 219 ? -4.896 18.673 -10.878 1.00 26.61 568 GLN A C 1
ATOM 1430 O O . GLN A 1 219 ? -5.856 17.896 -10.868 1.00 23.02 568 GLN A O 1
ATOM 1436 N N . MET A 1 220 ? -4.051 18.778 -11.902 1.00 24.91 569 MET A N 1
ATOM 1437 C CA . MET A 1 220 ? -4.290 18.116 -13.176 1.00 24.45 569 MET A CA 1
ATOM 1438 C C . MET A 1 220 ? -3.004 17.458 -13.655 1.00 29.10 569 MET A C 1
ATOM 1439 O O . MET A 1 220 ? -1.899 17.835 -13.248 1.00 27.13 569 MET A O 1
ATOM 1444 N N . GLY A 1 221 ? -3.164 16.471 -14.528 1.00 24.91 570 GLY A N 1
ATOM 1445 C CA . GLY A 1 221 ? -2.048 15.895 -15.264 1.00 22.69 570 GLY A CA 1
ATOM 1446 C C . GLY A 1 221 ? -2.214 16.154 -16.750 1.00 31.70 570 GLY A C 1
ATOM 1447 O O . GLY A 1 221 ? -3.333 16.108 -17.278 1.00 25.71 570 GLY A O 1
ATOM 1448 N N . PHE A 1 222 ? -1.096 16.457 -17.413 1.00 27.85 571 PHE A N 1
ATOM 1449 C CA . PHE A 1 222 ? -1.021 16.635 -18.859 1.00 26.92 571 PHE A CA 1
ATOM 1450 C C . PHE A 1 222 ? 0.003 15.659 -19.415 1.00 36.55 571 PHE A C 1
ATOM 1451 O O . PHE A 1 222 ? 1.148 15.638 -18.952 1.00 36.77 571 PHE A O 1
ATOM 1459 N N . GLY A 1 223 ? -0.401 14.842 -20.383 1.00 26.89 572 GLY A N 1
ATOM 1460 C CA . GLY A 1 223 ? 0.513 13.927 -21.055 1.00 28.86 572 GLY A CA 1
ATOM 1461 C C . GLY A 1 223 ? 0.702 14.364 -22.497 1.00 35.02 572 GLY A C 1
ATOM 1462 O O . GLY A 1 223 ? -0.268 14.498 -23.236 1.00 30.84 572 GLY A O 1
ATOM 1463 N N . ILE A 1 224 ? 1.956 14.563 -22.887 1.00 31.70 573 ILE A N 1
ATOM 1464 C CA . ILE A 1 224 ? 2.299 14.986 -24.241 1.00 28.19 573 ILE A CA 1
ATOM 1465 C C . ILE A 1 224 ? 3.047 13.854 -24.923 1.00 34.55 573 ILE A C 1
ATOM 1466 O O . ILE A 1 224 ? 3.983 13.288 -24.349 1.00 33.86 573 ILE A O 1
ATOM 1471 N N . THR A 1 225 ? 2.633 13.523 -26.145 1.00 28.44 574 THR A N 1
ATOM 1472 C CA . THR A 1 225 ? 3.318 12.535 -26.965 1.00 33.25 574 THR A CA 1
ATOM 1473 C C . THR A 1 225 ? 3.601 13.189 -28.308 1.00 36.62 574 THR A C 1
ATOM 1474 O O . THR A 1 225 ? 2.697 13.775 -28.913 1.00 31.52 574 THR A O 1
ATOM 1478 N N . VAL A 1 226 ? 4.849 13.117 -28.761 1.00 33.16 575 VAL A N 1
ATOM 1479 C CA . VAL A 1 226 ? 5.223 13.714 -30.039 1.00 34.72 575 VAL A CA 1
ATOM 1480 C C . VAL A 1 226 ? 5.838 12.641 -30.919 1.00 42.58 575 VAL A C 1
ATOM 1481 O O . VAL A 1 226 ? 6.330 11.616 -30.435 1.00 36.96 575 VAL A O 1
ATOM 1485 N N . GLN A 1 227 ? 5.729 12.850 -32.230 1.00 46.30 576 GLN A N 1
ATOM 1486 C CA . GLN A 1 227 ? 6.372 12.007 -33.224 1.00 45.95 576 GLN A CA 1
ATOM 1487 C C . GLN A 1 227 ? 7.148 12.868 -34.205 1.00 46.48 576 GLN A C 1
ATOM 1488 O O . GLN A 1 227 ? 6.699 13.953 -34.585 1.00 44.91 576 GLN A O 1
ATOM 1494 N N . TYR A 1 228 ? 8.288 12.356 -34.650 1.00 44.95 577 TYR A N 1
ATOM 1495 C CA . TYR A 1 228 ? 8.996 12.940 -35.775 1.00 55.29 577 TYR A CA 1
ATOM 1496 C C . TYR A 1 228 ? 8.602 12.110 -36.988 1.00 51.79 577 TYR A C 1
ATOM 1497 O O . TYR A 1 228 ? 8.538 10.881 -36.914 1.00 59.30 577 TYR A O 1
ATOM 1506 N N . GLY A 1 229 ? 8.324 12.774 -38.098 1.00 62.89 578 GLY A N 1
ATOM 1507 C CA . GLY A 1 229 ? 7.778 12.111 -39.271 1.00 74.24 578 GLY A CA 1
ATOM 1508 C C . GLY A 1 229 ? 8.775 11.966 -40.406 1.00 82.17 578 GLY A C 1
ATOM 1509 O O . GLY A 1 229 ? 9.615 12.843 -40.625 1.00 82.02 578 GLY A O 1
ATOM 1510 N N . THR A 1 230 ? 8.680 10.838 -41.113 1.00 84.49 579 THR A N 1
ATOM 1511 C CA . THR A 1 230 ? 9.277 10.761 -42.436 1.00 87.12 579 THR A CA 1
ATOM 1512 C C . THR A 1 230 ? 8.552 11.678 -43.408 1.00 90.11 579 THR A C 1
ATOM 1513 O O . THR A 1 230 ? 9.071 11.945 -44.497 1.00 89.85 579 THR A O 1
ATOM 1515 N N . ASP A 1 231 ? 7.368 12.164 -43.026 1.00 90.02 580 ASP A N 1
ATOM 1516 C CA . ASP A 1 231 ? 6.607 13.130 -43.800 1.00 90.44 580 ASP A CA 1
ATOM 1517 C C . ASP A 1 231 ? 6.956 14.528 -43.292 1.00 92.13 580 ASP A C 1
ATOM 1518 O O . ASP A 1 231 ? 7.906 14.717 -42.526 1.00 91.31 580 ASP A O 1
ATOM 1520 N N . THR A 1 232 ? 6.186 15.525 -43.712 1.00 87.90 581 THR A N 1
ATOM 1521 C CA . THR A 1 232 ? 6.387 16.884 -43.230 1.00 84.31 581 THR A CA 1
ATOM 1522 C C . THR A 1 232 ? 6.205 16.999 -41.717 1.00 79.28 581 THR A C 1
ATOM 1523 O O . THR A 1 232 ? 5.244 16.471 -41.147 1.00 76.30 581 THR A O 1
ATOM 1525 N N . ASN A 1 233 ? 7.169 17.662 -41.069 1.00 75.70 582 ASN A N 1
ATOM 1526 C CA . ASN A 1 233 ? 7.069 18.116 -39.677 1.00 66.81 582 ASN A CA 1
ATOM 1527 C C . ASN A 1 233 ? 6.260 19.407 -39.640 1.00 61.20 582 ASN A C 1
ATOM 1528 O O . ASN A 1 233 ? 6.799 20.517 -39.607 1.00 66.58 582 ASN A O 1
ATOM 1533 N N . SER A 1 234 ? 4.937 19.265 -39.647 1.00 60.21 583 SER A N 1
ATOM 1534 C CA . SER A 1 234 ? 4.059 20.418 -39.786 1.00 62.50 583 SER A CA 1
ATOM 1535 C C . SER A 1 234 ? 3.492 20.908 -38.456 1.00 60.03 583 SER A C 1
ATOM 1536 O O . SER A 1 234 ? 2.640 21.804 -38.453 1.00 57.08 583 SER A O 1
ATOM 1539 N N . VAL A 1 235 ? 3.941 20.354 -37.330 1.00 52.49 584 VAL A N 1
ATOM 1540 C CA . VAL A 1 235 ? 3.604 20.863 -36.002 1.00 50.69 584 VAL A CA 1
ATOM 1541 C C . VAL A 1 235 ? 4.839 21.578 -35.464 1.00 46.78 584 VAL A C 1
ATOM 1542 O O . VAL A 1 235 ? 5.767 20.933 -34.965 1.00 49.29 584 VAL A O 1
ATOM 1546 N N . CYS A 1 236 ? 4.873 22.900 -35.570 1.00 49.91 585 CYS A N 1
ATOM 1547 C CA . CYS A 1 236 ? 6.064 23.678 -35.266 1.00 47.24 585 CYS A CA 1
ATOM 1548 C C . CYS A 1 236 ? 5.759 24.765 -34.247 1.00 44.50 585 CYS A C 1
ATOM 1549 O O . CYS A 1 236 ? 4.615 25.214 -34.129 1.00 49.73 585 CYS A O 1
ATOM 1552 N N . PRO A 1 237 ? 6.766 25.218 -33.498 1.00 44.03 586 PRO A N 1
ATOM 1553 C CA . PRO A 1 237 ? 6.547 26.305 -32.535 1.00 41.89 586 PRO A CA 1
ATOM 1554 C C . PRO A 1 237 ? 6.197 27.613 -33.229 1.00 54.94 586 PRO A C 1
ATOM 1555 O O . PRO A 1 237 ? 6.705 27.914 -34.312 1.00 52.17 586 PRO A O 1
ATOM 1559 N N . LYS A 1 238 ? 5.297 28.378 -32.606 1.00 47.48 587 LYS A N 1
ATOM 1560 C CA . LYS A 1 238 ? 4.982 29.714 -33.098 1.00 58.32 587 LYS A CA 1
ATOM 1561 C C . LYS A 1 238 ? 6.171 30.641 -32.883 1.00 64.10 587 LYS A C 1
ATOM 1562 O O . LYS A 1 238 ? 6.717 30.722 -31.778 1.00 65.66 587 LYS A O 1
ATOM 1564 N N . LEU A 1 239 ? 6.564 31.348 -33.937 1.00 70.95 588 LEU A N 1
ATOM 1565 C CA . LEU A 1 239 ? 7.763 32.178 -33.893 1.00 71.89 588 LEU A CA 1
ATOM 1566 C C . LEU A 1 239 ? 7.475 33.524 -33.240 1.00 73.06 588 LEU A C 1
ATOM 1567 O O . LEU A 1 239 ? 7.024 34.455 -33.904 1.00 72.72 588 LEU A O 1
ATOM 1569 N N . THR B 1 30 ? -25.253 -6.681 -40.202 1.00 73.01 379 THR B N 1
ATOM 1570 C CA . THR B 1 30 ? -25.496 -6.038 -41.492 1.00 65.42 379 THR B CA 1
ATOM 1571 C C . THR B 1 30 ? -24.636 -4.776 -41.663 1.00 68.73 379 THR B C 1
ATOM 1572 O O . THR B 1 30 ? -23.995 -4.584 -42.700 1.00 71.66 379 THR B O 1
ATOM 1576 N N . GLY B 1 31 ? -24.624 -3.920 -40.640 1.00 60.21 380 GLY B N 1
ATOM 1577 C CA . GLY B 1 31 ? -23.861 -2.689 -40.670 1.00 63.46 380 GLY B CA 1
ATOM 1578 C C . GLY B 1 31 ? -24.627 -1.459 -41.110 1.00 59.05 380 GLY B C 1
ATOM 1579 O O . GLY B 1 31 ? -24.026 -0.380 -41.215 1.00 58.67 380 GLY B O 1
ATOM 1580 N N . THR B 1 32 ? -25.923 -1.576 -41.384 1.00 52.66 381 THR B N 1
ATOM 1581 C CA . THR B 1 32 ? -26.724 -0.418 -41.750 1.00 46.10 381 THR B CA 1
ATOM 1582 C C . THR B 1 32 ? -27.601 0.078 -40.611 1.00 39.33 381 THR B C 1
ATOM 1583 O O . THR B 1 32 ? -28.328 1.055 -40.796 1.00 40.86 381 THR B O 1
ATOM 1587 N N . GLU B 1 33 ? -27.531 -0.546 -39.438 1.00 35.91 382 GLU B N 1
ATOM 1588 C CA . GLU B 1 33 ? -28.414 -0.187 -38.341 1.00 36.33 382 GLU B CA 1
ATOM 1589 C C . GLU B 1 33 ? -27.856 1.002 -37.560 1.00 36.12 382 GLU B C 1
ATOM 1590 O O . GLU B 1 33 ? -26.644 1.112 -37.345 1.00 36.95 382 GLU B O 1
ATOM 1596 N N . CYS B 1 34 ? -28.747 1.905 -37.153 1.00 33.71 383 CYS B N 1
ATOM 1597 C CA . CYS B 1 34 ? -28.325 3.014 -36.308 1.00 31.89 383 CYS B CA 1
ATOM 1598 C C . CYS B 1 34 ? -27.813 2.460 -34.983 1.00 35.06 383 CYS B C 1
ATOM 1599 O O . CYS B 1 34 ? -28.467 1.623 -34.352 1.00 42.52 383 CYS B O 1
ATOM 1602 N N . ASP B 1 35 ? -26.627 2.905 -34.576 1.00 34.66 384 ASP B N 1
ATOM 1603 C CA . ASP B 1 35 ? -25.916 2.311 -33.437 1.00 41.03 384 ASP B CA 1
ATOM 1604 C C . ASP B 1 35 ? -26.131 3.171 -32.195 1.00 33.02 384 ASP B C 1
ATOM 1605 O O . ASP B 1 35 ? -25.509 4.223 -32.044 1.00 34.70 384 ASP B O 1
ATOM 1610 N N . PHE B 1 36 ? -27.007 2.712 -31.302 1.00 37.13 385 PHE B N 1
ATOM 1611 C CA . PHE B 1 36 ? -27.287 3.417 -30.054 1.00 40.61 385 PHE B CA 1
ATOM 1612 C C . PHE B 1 36 ? -26.335 3.042 -28.933 1.00 41.57 385 PHE B C 1
ATOM 1613 O O . PHE B 1 36 ? -26.481 3.564 -27.826 1.00 33.67 385 PHE B O 1
ATOM 1621 N N . SER B 1 37 ? -25.368 2.160 -29.189 1.00 38.06 386 SER B N 1
ATOM 1622 C CA . SER B 1 37 ? -24.571 1.605 -28.099 1.00 36.67 386 SER B CA 1
ATOM 1623 C C . SER B 1 37 ? -23.746 2.619 -27.298 1.00 34.15 386 SER B C 1
ATOM 1624 O O . SER B 1 37 ? -23.516 2.347 -26.107 1.00 37.41 386 SER B O 1
ATOM 1627 N N . PRO B 1 38 ? -23.277 3.766 -27.845 1.00 37.64 387 PRO B N 1
ATOM 1628 C CA . PRO B 1 38 ? -22.556 4.742 -26.991 1.00 34.37 387 PRO B CA 1
ATOM 1629 C C . PRO B 1 38 ? -23.279 5.149 -25.713 1.00 37.66 387 PRO B C 1
ATOM 1630 O O . PRO B 1 38 ? -22.642 5.387 -24.676 1.00 33.32 387 PRO B O 1
ATOM 1634 N N . LEU B 1 39 ? -24.603 5.265 -25.781 1.00 29.30 388 LEU B N 1
ATOM 1635 C CA . LEU B 1 39 ? -25.415 5.595 -24.619 1.00 30.19 388 LEU B CA 1
ATOM 1636 C C . LEU B 1 39 ? -25.272 4.563 -23.503 1.00 32.45 388 LEU B C 1
ATOM 1637 O O . LEU B 1 39 ? -25.489 4.883 -22.331 1.00 31.25 388 LEU B O 1
ATOM 1642 N N . LEU B 1 40 ? -24.931 3.321 -23.841 1.00 26.63 389 LEU B N 1
ATOM 1643 C CA . LEU B 1 40 ? -24.985 2.229 -22.876 1.00 30.06 389 LEU B CA 1
ATOM 1644 C C . LEU B 1 40 ? -23.709 2.053 -22.063 1.00 32.25 389 LEU B C 1
ATOM 1645 O O . LEU B 1 40 ? -23.646 1.125 -21.247 1.00 31.90 389 LEU B O 1
ATOM 1650 N N A SER B 1 41 ? -22.700 2.901 -22.269 0.48 29.29 390 SER B N 1
ATOM 1651 N N B SER B 1 41 ? -22.697 2.897 -22.263 0.52 29.28 390 SER B N 1
ATOM 1652 C CA A SER B 1 41 ? -21.430 2.816 -21.553 0.48 30.30 390 SER B CA 1
ATOM 1653 C CA B SER B 1 41 ? -21.441 2.795 -21.526 0.52 30.29 390 SER B CA 1
ATOM 1654 C C A SER B 1 41 ? -21.077 4.192 -21.015 0.48 28.51 390 SER B C 1
ATOM 1655 C C B SER B 1 41 ? -21.048 4.171 -21.015 0.52 28.50 390 SER B C 1
ATOM 1656 O O A SER B 1 41 ? -20.936 5.143 -21.792 0.48 29.64 390 SER B O 1
ATOM 1657 O O B SER B 1 41 ? -20.850 5.097 -21.810 0.52 29.63 390 SER B O 1
ATOM 1662 N N . GLY B 1 42 ? -20.932 4.298 -19.701 1.00 26.96 391 GLY B N 1
ATOM 1663 C CA . GLY B 1 42 ? -20.456 5.513 -19.065 1.00 27.68 391 GLY B CA 1
ATOM 1664 C C . GLY B 1 42 ? -21.480 6.112 -18.117 1.00 25.30 391 GLY B C 1
ATOM 1665 O O . GLY B 1 42 ? -22.643 5.719 -18.068 1.00 24.20 391 GLY B O 1
ATOM 1666 N N . THR B 1 43 ? -20.999 7.080 -17.341 1.00 25.31 392 THR B N 1
ATOM 1667 C CA . THR B 1 43 ? -21.872 7.872 -16.477 1.00 24.83 392 THR B CA 1
ATOM 1668 C C . THR B 1 43 ? -22.533 8.963 -17.300 1.00 22.91 392 THR B C 1
ATOM 1669 O O . THR B 1 43 ? -21.822 9.793 -17.891 1.00 21.41 392 THR B O 1
ATOM 1673 N N . PRO B 1 44 ? -23.860 9.006 -17.383 1.00 21.86 393 PRO B N 1
ATOM 1674 C CA . PRO B 1 44 ? -24.503 10.032 -18.216 1.00 22.34 393 PRO B CA 1
ATOM 1675 C C . PRO B 1 44 ? -24.318 11.412 -17.614 1.00 22.33 393 PRO B C 1
ATOM 1676 O O . PRO B 1 44 ? -24.359 11.583 -16.385 1.00 23.32 393 PRO B O 1
ATOM 1680 N N . PRO B 1 45 ? -24.127 12.418 -18.457 1.00 21.84 394 PRO B N 1
ATOM 1681 C CA . PRO B 1 45 ? -23.928 13.788 -17.963 1.00 21.38 394 PRO B CA 1
ATOM 1682 C C . PRO B 1 45 ? -25.212 14.345 -17.365 1.00 20.94 394 PRO B C 1
ATOM 1683 O O . PRO B 1 45 ? -26.300 13.800 -17.544 1.00 23.17 394 PRO B O 1
ATOM 1687 N N . GLN B 1 46 ? -25.077 15.485 -16.682 1.00 20.55 395 GLN B N 1
ATOM 1688 C CA . GLN B 1 46 ? -26.266 16.198 -16.227 1.00 22.10 395 GLN B CA 1
ATOM 1689 C C . GLN B 1 46 ? -26.934 16.903 -17.408 1.00 20.91 395 GLN B C 1
ATOM 1690 O O . GLN B 1 46 ? -26.359 17.027 -18.494 1.00 21.52 395 GLN B O 1
ATOM 1696 N N . VAL B 1 47 ? -28.159 17.394 -17.174 1.00 19.09 396 VAL B N 1
ATOM 1697 C CA . VAL B 1 47 ? -29.009 17.874 -18.270 1.00 23.12 396 VAL B CA 1
ATOM 1698 C C . VAL B 1 47 ? -28.345 19.013 -19.047 1.00 23.26 396 VAL B C 1
ATOM 1699 O O . VAL B 1 47 ? -28.433 19.060 -20.282 1.00 25.40 396 VAL B O 1
ATOM 1703 N N . TYR B 1 48 ? -27.649 19.936 -18.358 1.00 20.44 397 TYR B N 1
ATOM 1704 C CA . TYR B 1 48 ? -27.010 21.049 -19.069 1.00 20.36 397 TYR B CA 1
ATOM 1705 C C . TYR B 1 48 ? -25.790 20.628 -19.885 1.00 21.64 397 TYR B C 1
ATOM 1706 O O . TYR B 1 48 ? -25.321 21.419 -20.720 1.00 22.69 397 TYR B O 1
ATOM 1715 N N . ASN B 1 49 ? -25.258 19.432 -19.661 1.00 20.08 398 ASN B N 1
ATOM 1716 C CA . ASN B 1 49 ? -24.174 18.867 -20.466 1.00 21.77 398 ASN B CA 1
ATOM 1717 C C . ASN B 1 49 ? -24.639 17.686 -21.317 1.00 23.38 398 ASN B C 1
ATOM 1718 O O . ASN B 1 49 ? -23.868 16.743 -21.559 1.00 20.95 398 ASN B O 1
ATOM 1723 N N . PHE B 1 50 ? -25.880 17.723 -21.784 1.00 20.97 399 PHE B N 1
ATOM 1724 C CA . PHE B 1 50 ? -26.451 16.563 -22.468 1.00 23.49 399 PHE B CA 1
ATOM 1725 C C . PHE B 1 50 ? -25.554 16.085 -23.607 1.00 26.38 399 PHE B C 1
ATOM 1726 O O . PHE B 1 50 ? -24.954 16.884 -24.329 1.00 23.17 399 PHE B O 1
ATOM 1734 N N . LYS B 1 51 ? -25.453 14.769 -23.751 1.00 23.88 400 LYS B N 1
ATOM 1735 C CA . LYS B 1 51 ? -24.686 14.190 -24.841 1.00 25.20 400 LYS B CA 1
ATOM 1736 C C . LYS B 1 51 ? -25.611 13.930 -26.018 1.00 30.98 400 LYS B C 1
ATOM 1737 O O . LYS B 1 51 ? -26.770 13.562 -25.831 1.00 25.52 400 LYS B O 1
ATOM 1743 N N . ARG B 1 52 ? -25.110 14.172 -27.226 1.00 26.28 401 ARG B N 1
ATOM 1744 C CA . ARG B 1 52 ? -25.927 14.107 -28.430 1.00 30.41 401 ARG B CA 1
ATOM 1745 C C . ARG B 1 52 ? -25.395 13.052 -29.386 1.00 32.95 401 ARG B C 1
ATOM 1746 O O . ARG B 1 52 ? -24.206 13.060 -29.711 1.00 31.57 401 ARG B O 1
ATOM 1754 N N . LEU B 1 53 ? -26.271 12.150 -29.827 1.00 26.69 402 LEU B N 1
ATOM 1755 C CA . LEU B 1 53 ? -25.980 11.235 -30.922 1.00 31.22 402 LEU B CA 1
ATOM 1756 C C . LEU B 1 53 ? -26.814 11.647 -32.122 1.00 33.17 402 LEU B C 1
ATOM 1757 O O . LEU B 1 53 ? -28.003 11.953 -31.984 1.00 28.97 402 LEU B O 1
ATOM 1762 N N . VAL B 1 54 ? -26.198 11.669 -33.296 1.00 29.12 403 VAL B N 1
ATOM 1763 C CA . VAL B 1 54 ? -26.876 12.110 -34.507 1.00 27.29 403 VAL B CA 1
ATOM 1764 C C . VAL B 1 54 ? -26.818 10.961 -35.495 1.00 35.96 403 VAL B C 1
ATOM 1765 O O . VAL B 1 54 ? -25.742 10.410 -35.747 1.00 34.92 403 VAL B O 1
ATOM 1769 N N . PHE B 1 55 ? -27.970 10.600 -36.045 1.00 28.59 404 PHE B N 1
ATOM 1770 C CA . PHE B 1 55 ? -28.076 9.433 -36.908 1.00 31.78 404 PHE B CA 1
ATOM 1771 C C . PHE B 1 55 ? -28.502 9.891 -38.290 1.00 29.78 404 PHE B C 1
ATOM 1772 O O . PHE B 1 55 ? -29.445 10.675 -38.429 1.00 26.88 404 PHE B O 1
ATOM 1780 N N . THR B 1 56 ? -27.748 9.455 -39.296 1.00 32.36 405 THR B N 1
ATOM 1781 C CA . THR B 1 56 ? -28.097 9.632 -40.695 1.00 34.19 405 THR B CA 1
ATOM 1782 C C . THR B 1 56 ? -27.830 8.323 -41.419 1.00 34.53 405 THR B C 1
ATOM 1783 O O . THR B 1 56 ? -26.987 7.528 -40.993 1.00 34.58 405 THR B O 1
ATOM 1787 N N A ASN B 1 57 ? -28.572 8.105 -42.504 0.45 37.76 406 ASN B N 1
ATOM 1788 N N B ASN B 1 57 ? -28.565 8.105 -42.510 0.55 37.78 406 ASN B N 1
ATOM 1789 C CA A ASN B 1 57 ? -28.330 7.005 -43.438 0.45 36.74 406 ASN B CA 1
ATOM 1790 C CA B ASN B 1 57 ? -28.314 7.003 -43.441 0.55 36.73 406 ASN B CA 1
ATOM 1791 C C A ASN B 1 57 ? -28.172 5.673 -42.706 0.45 36.66 406 ASN B C 1
ATOM 1792 C C B ASN B 1 57 ? -28.165 5.673 -42.700 0.55 36.66 406 ASN B C 1
ATOM 1793 O O A ASN B 1 57 ? -27.144 4.999 -42.799 0.45 36.10 406 ASN B O 1
ATOM 1794 O O B ASN B 1 57 ? -27.133 5.003 -42.774 0.55 36.08 406 ASN B O 1
ATOM 1803 N N . CYS B 1 58 ? -29.212 5.311 -41.957 1.00 35.54 407 CYS B N 1
ATOM 1804 C CA . CYS B 1 58 ? -29.221 4.057 -41.208 1.00 31.14 407 CYS B CA 1
ATOM 1805 C C . CYS B 1 58 ? -30.660 3.687 -40.872 1.00 35.23 407 CYS B C 1
ATOM 1806 O O . CYS B 1 58 ? -31.560 4.525 -40.932 1.00 33.59 407 CYS B O 1
ATOM 1809 N N . ASN B 1 59 ? -30.869 2.409 -40.540 1.00 33.99 408 ASN B N 1
ATOM 1810 C CA A ASN B 1 59 ? -32.174 1.896 -40.141 0.61 34.28 408 ASN B CA 1
ATOM 1811 C CA B ASN B 1 59 ? -32.1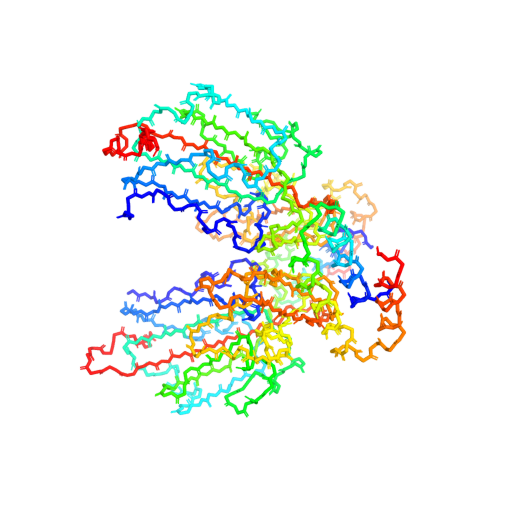81 1.918 -40.138 0.39 34.27 408 ASN B CA 1
ATOM 1812 C C . ASN B 1 59 ? -32.219 1.741 -38.624 1.00 33.89 408 ASN B C 1
ATOM 1813 O O . ASN B 1 59 ? -31.293 1.186 -38.030 1.00 32.90 408 ASN B O 1
ATOM 1822 N N . TYR B 1 60 ? -33.288 2.224 -38.000 1.00 32.23 409 TYR B N 1
ATOM 1823 C CA . TYR B 1 60 ? -33.366 2.228 -36.549 1.00 34.10 409 TYR B CA 1
ATOM 1824 C C . TYR B 1 60 ? -34.391 1.230 -36.030 1.00 33.76 409 TYR B C 1
ATOM 1825 O O . TYR B 1 60 ? -35.368 0.897 -36.704 1.00 31.02 409 TYR B O 1
ATOM 1834 N N . ASN B 1 61 ? -34.169 0.811 -34.782 1.00 30.53 410 ASN B N 1
ATOM 1835 C CA . ASN B 1 61 ? -35.153 -0.040 -34.068 1.00 35.33 410 ASN B CA 1
ATOM 1836 C C . ASN B 1 61 ? -35.267 0.578 -32.671 1.00 31.85 410 ASN B C 1
ATOM 1837 O O . ASN B 1 61 ? -34.510 0.164 -31.773 1.00 32.50 410 ASN B O 1
ATOM 1842 N N . LEU B 1 62 ? -36.158 1.555 -32.511 1.00 34.85 411 LEU B N 1
ATOM 1843 C CA . LEU B 1 62 ? -36.285 2.257 -31.236 1.00 36.27 411 LEU B CA 1
ATOM 1844 C C . LEU B 1 62 ? -36.704 1.319 -30.111 1.00 38.55 411 LEU B C 1
ATOM 1845 O O . LEU B 1 62 ? -36.299 1.509 -28.959 1.00 32.63 411 LEU B O 1
ATOM 1850 N N . THR B 1 63 ? -37.475 0.281 -30.433 1.00 37.36 412 THR B N 1
ATOM 1851 C CA . THR B 1 63 ? -37.912 -0.663 -29.410 1.00 39.12 412 THR B CA 1
ATOM 1852 C C . THR B 1 63 ? -36.733 -1.401 -28.795 1.00 35.43 412 THR B C 1
ATOM 1853 O O . THR B 1 63 ? -36.709 -1.638 -27.582 1.00 40.79 412 THR B O 1
ATOM 1857 N N . LYS B 1 64 ? -35.751 -1.791 -29.617 1.00 39.57 413 LYS B N 1
ATOM 1858 C CA . LYS B 1 64 ? -34.578 -2.489 -29.099 1.00 37.89 413 LYS B CA 1
ATOM 1859 C C . LYS B 1 64 ? -33.846 -1.645 -28.068 1.00 44.26 413 LYS B C 1
ATOM 1860 O O . LYS B 1 64 ? -33.326 -2.174 -27.076 1.00 40.97 413 LYS B O 1
ATOM 1862 N N . LEU B 1 65 ? -33.800 -0.329 -28.277 1.00 36.38 414 LEU B N 1
ATOM 1863 C CA . LEU B 1 65 ? -33.134 0.545 -27.319 1.00 35.11 414 LEU B CA 1
ATOM 1864 C C . LEU B 1 65 ? -33.951 0.681 -26.041 1.00 34.70 414 LEU B C 1
ATOM 1865 O O . LEU B 1 65 ? -33.451 0.420 -24.941 1.00 34.69 414 LEU B O 1
ATOM 1870 N N . LEU B 1 66 ? -35.219 1.075 -26.172 1.00 32.09 415 LEU B N 1
ATOM 1871 C CA . LEU B 1 66 ? -36.055 1.338 -25.011 1.00 31.99 415 LEU B CA 1
ATOM 1872 C C . LEU B 1 66 ? -36.338 0.082 -24.195 1.00 38.19 415 LEU B C 1
ATOM 1873 O O . LEU B 1 66 ? -36.594 0.186 -22.989 1.00 32.35 415 LEU B O 1
ATOM 1878 N N . SER B 1 67 ? -36.276 -1.101 -24.808 1.00 29.18 416 SER B N 1
ATOM 1879 C CA . SER B 1 67 ? -36.563 -2.305 -24.038 1.00 35.66 416 SER B CA 1
ATOM 1880 C C . SER B 1 67 ? -35.486 -2.605 -23.005 1.00 37.61 416 SER B C 1
ATOM 1881 O O . SER B 1 67 ? -35.712 -3.439 -22.124 1.00 38.59 416 SER B O 1
ATOM 1884 N N . LEU B 1 68 ? -34.322 -1.951 -23.076 1.00 35.33 417 LEU B N 1
ATOM 1885 C CA . LEU B 1 68 ? -33.315 -2.141 -22.039 1.00 33.92 417 LEU B CA 1
ATOM 1886 C C . LEU B 1 68 ? -33.606 -1.352 -20.769 1.00 35.29 417 LEU B C 1
ATOM 1887 O O . LEU B 1 68 ? -32.928 -1.578 -19.754 1.00 33.55 417 LEU B O 1
ATOM 1892 N N . PHE B 1 69 ? -34.562 -0.423 -20.812 1.00 30.01 418 PHE B N 1
ATOM 1893 C CA . PHE B 1 69 ? -34.865 0.489 -19.714 1.00 30.41 418 PHE B CA 1
ATOM 1894 C C . PHE B 1 69 ? -36.284 0.264 -19.211 1.00 34.72 418 PHE B C 1
ATOM 1895 O O . PHE B 1 69 ? -37.136 -0.298 -19.901 1.00 36.95 418 PHE B O 1
ATOM 1903 N N . SER B 1 70 ? -36.542 0.732 -17.997 1.00 29.72 419 SER B N 1
ATOM 1904 C CA . SER B 1 70 ? -37.903 0.831 -17.481 1.00 33.14 419 SER B CA 1
ATOM 1905 C C . SER B 1 70 ? -38.406 2.228 -17.824 1.00 33.83 419 SER B C 1
ATOM 1906 O O . SER B 1 70 ? -38.044 3.213 -17.173 1.00 33.04 419 SER B O 1
ATOM 1909 N N . VAL B 1 71 ? -39.207 2.330 -18.881 1.00 28.77 420 VAL B N 1
ATOM 1910 C CA . VAL B 1 71 ? -39.667 3.631 -19.355 1.00 30.69 420 VAL B CA 1
ATOM 1911 C C . VAL B 1 71 ? -40.783 4.114 -18.446 1.00 37.08 420 VAL B C 1
ATOM 1912 O O . VAL B 1 71 ? -41.775 3.407 -18.232 1.00 34.04 420 VAL B O 1
ATOM 1916 N N . ASN B 1 72 ? -40.611 5.318 -17.891 1.00 29.00 421 ASN B N 1
ATOM 1917 C CA . ASN B 1 72 ? -41.574 5.905 -16.974 1.00 29.41 421 ASN B CA 1
ATOM 1918 C C . ASN B 1 72 ? -42.465 6.941 -17.634 1.00 35.92 421 ASN B C 1
ATOM 1919 O O . ASN B 1 72 ? -43.576 7.180 -17.145 1.00 42.00 421 ASN B O 1
ATOM 1924 N N . ASP B 1 73 ? -42.026 7.547 -18.733 1.00 30.40 422 ASP B N 1
ATOM 1925 C CA . ASP B 1 73 ? -42.806 8.602 -19.366 1.00 31.50 422 ASP B CA 1
ATOM 1926 C C . ASP B 1 73 ? -42.297 8.790 -20.791 1.00 38.14 422 ASP B C 1
ATOM 1927 O O . ASP B 1 73 ? -41.088 8.767 -21.027 1.00 34.08 422 ASP B O 1
ATOM 1932 N N . PHE B 1 74 ? -43.218 8.955 -21.737 1.00 31.12 423 PHE B N 1
ATOM 1933 C CA . PHE B 1 74 ? -42.843 9.022 -23.152 1.00 28.78 423 PHE B CA 1
ATOM 1934 C C . PHE B 1 74 ? -43.830 9.990 -23.794 1.00 33.22 423 PHE B C 1
ATOM 1935 O O . PHE B 1 74 ? -44.966 9.611 -24.077 1.00 32.88 423 PHE B O 1
ATOM 1943 N N . THR B 1 75 ? -43.403 11.235 -24.000 1.00 33.23 424 THR B N 1
ATOM 1944 C CA . THR B 1 75 ? -44.282 12.284 -24.508 1.00 31.03 424 THR B CA 1
ATOM 1945 C C . THR B 1 75 ? -43.676 12.940 -25.735 1.00 37.60 424 THR B C 1
ATOM 1946 O O . THR B 1 75 ? -42.463 13.153 -25.797 1.00 36.76 424 THR B O 1
ATOM 1950 N N . CYS B 1 76 ? -44.523 13.260 -26.712 1.00 32.49 425 CYS B N 1
ATOM 1951 C CA . CYS B 1 76 ? -44.069 13.862 -27.954 1.00 28.84 425 CYS B CA 1
ATOM 1952 C C . CYS B 1 76 ? -44.893 15.098 -28.289 1.00 36.88 425 CYS B C 1
ATOM 1953 O O . CYS B 1 76 ? -45.971 15.331 -27.732 1.00 35.98 425 CYS B O 1
ATOM 1956 N N . SER B 1 77 ? -44.363 15.890 -29.217 1.00 31.21 426 SER B N 1
ATOM 1957 C CA . SER B 1 77 ? -45.041 17.079 -29.722 1.00 36.13 426 SER B CA 1
ATOM 1958 C C . SER B 1 77 ? -44.982 17.059 -31.239 1.00 33.16 426 SER B C 1
ATOM 1959 O O . SER B 1 77 ? -43.926 16.777 -31.814 1.00 33.42 426 SER B O 1
ATOM 1962 N N . GLN B 1 78 ? -46.122 17.317 -31.883 1.00 35.26 427 GLN B N 1
ATOM 1963 C CA . GLN B 1 78 ? -46.299 17.291 -33.331 1.00 37.69 427 GLN B CA 1
ATOM 1964 C C . GLN B 1 78 ? -46.285 15.879 -33.880 1.00 44.57 427 GLN B C 1
ATOM 1965 O O . GLN B 1 78 ? -46.369 15.697 -35.096 1.00 45.50 427 GLN B O 1
ATOM 1971 N N . ILE B 1 79 ? -46.166 14.871 -33.024 1.00 39.08 428 ILE B N 1
ATOM 1972 C CA . ILE B 1 79 ? -46.143 13.484 -33.453 1.00 35.79 428 ILE B CA 1
ATOM 1973 C C . ILE B 1 79 ? -46.523 12.674 -32.228 1.00 35.02 428 ILE B C 1
ATOM 1974 O O . ILE B 1 79 ? -46.461 13.165 -31.104 1.00 39.21 428 ILE B O 1
ATOM 1979 N N . SER B 1 80 ? -46.975 11.471 -32.439 1.00 37.70 429 SER B N 1
ATOM 1980 C CA . SER B 1 80 ? -47.285 10.606 -31.316 1.00 37.14 429 SER B CA 1
ATOM 1981 C C . SER B 1 80 ? -46.126 9.651 -31.073 1.00 35.45 429 SER B C 1
ATOM 1982 O O . SER B 1 80 ? -45.320 9.400 -31.972 1.00 39.42 429 SER B O 1
ATOM 1985 N N . PRO B 1 81 ? -45.993 9.121 -29.855 1.00 34.47 430 PRO B N 1
ATOM 1986 C CA . PRO B 1 81 ? -44.954 8.103 -29.616 1.00 35.15 430 PRO B CA 1
ATOM 1987 C C . PRO B 1 81 ? -45.037 6.899 -30.548 1.00 40.80 430 PRO B C 1
ATOM 1988 O O . PRO B 1 81 ? -43.997 6.324 -30.897 1.00 43.67 430 PRO B O 1
ATOM 1992 N N . ALA B 1 82 ? -46.237 6.491 -30.970 1.00 40.83 431 ALA B N 1
ATOM 1993 C CA . ALA B 1 82 ? -46.323 5.376 -31.912 1.00 43.56 431 ALA B CA 1
ATOM 1994 C C . ALA B 1 82 ? -45.747 5.762 -33.263 1.00 45.34 431 ALA B C 1
ATOM 1995 O O . ALA B 1 82 ? -45.009 4.985 -33.883 1.00 55.27 431 ALA B O 1
ATOM 1997 N N . ALA B 1 83 ? -46.043 6.971 -33.715 1.00 40.48 432 ALA B N 1
ATOM 1998 C CA . ALA B 1 83 ? -45.615 7.429 -35.025 1.00 39.35 432 ALA B CA 1
ATOM 1999 C C . ALA B 1 83 ? -44.140 7.803 -35.091 1.00 43.17 432 ALA B C 1
ATOM 2000 O O . ALA B 1 83 ? -43.580 7.809 -36.192 1.00 41.17 432 ALA B O 1
ATOM 2002 N N . ILE B 1 84 ? -43.502 8.154 -33.963 1.00 38.18 433 ILE B N 1
ATOM 2003 C CA . ILE B 1 84 ? -42.117 8.626 -34.039 1.00 35.52 433 ILE B CA 1
ATOM 2004 C C . ILE B 1 84 ? -41.209 7.538 -34.592 1.00 39.01 433 ILE B C 1
ATOM 2005 O O . ILE B 1 84 ? -40.216 7.831 -35.269 1.00 38.76 433 ILE B O 1
ATOM 2010 N N . ALA B 1 85 ? -41.546 6.275 -34.349 1.00 34.89 434 ALA B N 1
ATOM 2011 C CA . ALA B 1 85 ? -40.744 5.149 -34.806 1.00 36.63 434 ALA B CA 1
ATOM 2012 C C . ALA B 1 85 ? -41.257 4.562 -36.118 1.00 36.59 434 ALA B C 1
ATOM 2013 O O . ALA B 1 85 ? -40.922 3.421 -36.452 1.00 37.62 434 ALA B O 1
ATOM 2015 N N . SER B 1 86 ? -42.058 5.310 -36.871 1.00 35.64 435 SER B N 1
ATOM 2016 C CA . SER B 1 86 ? -42.669 4.783 -38.080 1.00 41.80 435 SER B CA 1
ATOM 2017 C C . SER B 1 86 ? -42.301 5.542 -39.343 1.00 47.13 435 SER B C 1
ATOM 2018 O O . SER B 1 86 ? -42.740 5.140 -40.427 1.00 44.47 435 SER B O 1
ATOM 2021 N N . ASN B 1 87 ? -41.516 6.610 -39.253 1.00 33.78 436 ASN B N 1
ATOM 2022 C CA . ASN B 1 87 ? -41.255 7.455 -40.406 1.00 31.48 436 ASN B CA 1
ATOM 2023 C C . ASN B 1 87 ? -39.798 7.382 -40.851 1.00 30.72 436 ASN B C 1
ATOM 2024 O O . ASN B 1 87 ? -38.905 7.015 -40.081 1.00 30.27 436 ASN B O 1
ATOM 2029 N N . CYS B 1 88 ? -39.560 7.831 -42.086 1.00 30.93 437 CYS B N 1
ATOM 2030 C CA . CYS B 1 88 ? -38.213 8.009 -42.617 1.00 29.65 437 CYS B CA 1
ATOM 2031 C C . CYS B 1 88 ? -37.834 9.476 -42.487 1.00 35.92 437 CYS B C 1
ATOM 2032 O O . CYS B 1 88 ? -38.545 10.352 -42.994 1.00 33.32 437 CYS B O 1
ATOM 2035 N N . TYR B 1 89 ? -36.681 9.736 -41.880 1.00 30.50 438 TYR B N 1
ATOM 2036 C CA . TYR B 1 89 ? -36.244 11.093 -41.581 1.00 30.30 438 TYR B CA 1
ATOM 2037 C C . TYR B 1 89 ? -34.915 11.371 -42.262 1.00 29.58 438 TYR B C 1
ATOM 2038 O O . TYR B 1 89 ? -34.177 10.452 -42.617 1.00 30.91 438 TYR B O 1
ATOM 2047 N N . SER B 1 90 ? -34.603 12.663 -42.431 1.00 27.94 439 SER B N 1
ATOM 2048 C CA . SER B 1 90 ? -33.262 12.993 -42.893 1.00 28.26 439 SER B CA 1
ATOM 2049 C C . SER B 1 90 ? -32.241 12.879 -41.768 1.00 32.20 439 SER B C 1
ATOM 2050 O O . SER B 1 90 ? -31.066 12.619 -42.037 1.00 33.14 439 SER B O 1
ATOM 2053 N N . SER B 1 91 ? -32.662 13.039 -40.512 1.00 31.80 440 SER B N 1
ATOM 2054 C CA . SER B 1 91 ? -31.761 12.793 -39.390 1.00 27.17 440 SER B CA 1
ATOM 2055 C C . SER B 1 91 ? -32.592 12.515 -38.154 1.00 28.84 440 SER B C 1
ATOM 2056 O O . SER B 1 91 ? -33.701 13.030 -38.006 1.00 29.68 440 SER B O 1
ATOM 2059 N N . LEU B 1 92 ? -32.039 11.705 -37.260 1.00 26.78 441 LEU B N 1
ATOM 2060 C CA . LEU B 1 92 ? -32.631 11.491 -35.952 1.00 29.46 441 LEU B CA 1
ATOM 2061 C C . LEU B 1 92 ? -31.576 11.857 -34.922 1.00 30.86 441 LEU B C 1
ATOM 2062 O O . LEU B 1 92 ? -30.453 11.346 -34.971 1.00 30.22 441 LEU B O 1
ATOM 2067 N N . ILE B 1 93 ? -31.938 12.769 -34.023 1.00 27.40 442 ILE B N 1
ATOM 2068 C CA . ILE B 1 93 ? -31.046 13.281 -32.995 1.00 26.19 442 ILE B CA 1
ATOM 2069 C C . ILE B 1 93 ? -31.514 12.756 -31.651 1.00 28.54 442 ILE B C 1
ATOM 2070 O O . ILE B 1 93 ? -32.678 12.944 -31.274 1.00 28.34 442 ILE B O 1
ATOM 2075 N N . LEU B 1 94 ? -30.608 12.110 -30.923 1.00 24.10 443 LEU B N 1
ATOM 2076 C CA . LEU B 1 94 ? -30.897 11.573 -29.594 1.00 28.56 443 LEU B CA 1
ATOM 2077 C C . LEU B 1 94 ? -29.988 12.240 -28.564 1.00 26.65 443 LEU B C 1
ATOM 2078 O O . LEU B 1 94 ? -28.772 12.034 -28.577 1.00 27.60 443 LEU B O 1
ATOM 2083 N N . ASP B 1 95 ? -30.575 13.024 -27.666 1.00 25.65 444 ASP B N 1
ATOM 2084 C CA . ASP B 1 95 ? -29.847 13.622 -26.548 1.00 25.58 444 ASP B CA 1
ATOM 2085 C C . ASP B 1 95 ? -30.116 12.784 -25.302 1.00 27.01 444 ASP B C 1
ATOM 2086 O O . ASP B 1 95 ? -31.224 12.282 -25.129 1.00 26.97 444 ASP B O 1
ATOM 2091 N N . TYR B 1 96 ? -29.115 12.624 -24.435 1.00 23.65 445 TYR B N 1
ATOM 2092 C CA . TYR B 1 96 ? -29.372 11.839 -23.234 1.00 20.08 445 TYR B CA 1
ATOM 2093 C C . TYR B 1 96 ? -28.586 12.400 -22.059 1.00 23.77 445 TYR B C 1
ATOM 2094 O O . TYR B 1 96 ? -27.548 13.050 -22.228 1.00 22.23 445 TYR B O 1
ATOM 2103 N N . PHE B 1 97 ? -29.122 12.161 -20.860 1.00 22.57 446 PHE B N 1
ATOM 2104 C CA . PHE B 1 97 ? -28.588 12.797 -19.663 1.00 21.94 446 PHE B CA 1
ATOM 2105 C C . PHE B 1 97 ? -29.240 12.164 -18.447 1.00 23.75 446 PHE B C 1
ATOM 2106 O O . PHE B 1 97 ? -30.315 11.556 -18.535 1.00 25.61 446 PHE B O 1
ATOM 2114 N N . SER B 1 98 ? -28.543 12.276 -17.319 1.00 21.52 447 SER B N 1
ATOM 2115 C CA . SER B 1 98 ? -29.128 11.950 -16.027 1.00 19.62 447 SER B CA 1
ATOM 2116 C C . SER B 1 98 ? -30.208 12.970 -15.682 1.00 19.44 447 SER B C 1
ATOM 2117 O O . SER B 1 98 ? -30.025 14.180 -15.862 1.00 24.89 447 SER B O 1
ATOM 2120 N N . TYR B 1 99 ? -31.318 12.490 -15.144 1.00 22.62 448 TYR B N 1
ATOM 2121 C CA . TYR B 1 99 ? -32.372 13.450 -14.820 1.00 25.17 448 TYR B CA 1
ATOM 2122 C C . TYR B 1 99 ? -33.378 12.821 -13.865 1.00 25.94 448 TYR B C 1
ATOM 2123 O O . TYR B 1 99 ? -33.877 11.732 -14.156 1.00 25.36 448 TYR B O 1
ATOM 2132 N N . PRO B 1 100 ? -33.745 13.488 -12.764 1.00 23.79 449 PRO B N 1
ATOM 2133 C CA . PRO B 1 100 ? -34.630 12.848 -11.774 1.00 24.70 449 PRO B CA 1
ATOM 2134 C C . PRO B 1 100 ? -36.095 12.884 -12.202 1.00 28.64 449 PRO B C 1
ATOM 2135 O O . PRO B 1 100 ? -36.605 13.920 -12.632 1.00 28.86 449 PRO B O 1
ATOM 2139 N N . LEU B 1 101 ? -36.775 11.735 -12.071 1.00 28.85 450 LEU B N 1
ATOM 2140 C CA . LEU B 1 101 ? -38.196 11.660 -12.423 1.00 30.85 450 LEU B CA 1
ATOM 2141 C C . LEU B 1 101 ? -39.024 12.677 -11.641 1.00 31.22 450 LEU B C 1
ATOM 2142 O O . LEU B 1 101 ? -40.062 13.138 -12.124 1.00 32.31 450 LEU B O 1
ATOM 2147 N N . SER B 1 102 ? -38.576 13.047 -10.444 1.00 34.24 451 SER B N 1
ATOM 2148 C CA . SER B 1 102 ? -39.306 14.016 -9.637 1.00 38.33 451 SER B CA 1
ATOM 2149 C C . SER B 1 102 ? -39.369 15.399 -10.276 1.00 40.67 451 SER B C 1
ATOM 2150 O O . SER B 1 102 ? -40.177 16.222 -9.832 1.00 42.01 451 SER B O 1
ATOM 2153 N N . MET B 1 103 ? -38.551 15.688 -11.296 1.00 31.24 452 MET B N 1
ATOM 2154 C CA . MET B 1 103 ? -38.604 16.973 -11.988 1.00 32.46 452 MET B CA 1
ATOM 2155 C C . MET B 1 103 ? -39.225 16.868 -13.379 1.00 33.33 452 MET B C 1
ATOM 2156 O O . MET B 1 103 ? -39.014 17.753 -14.217 1.00 33.35 452 MET B O 1
ATOM 2161 N N . LYS B 1 104 ? -40.003 15.810 -13.631 1.00 30.90 453 LYS B N 1
ATOM 2162 C CA . LYS B 1 104 ? -40.655 15.629 -14.928 1.00 33.28 453 LYS B CA 1
ATOM 2163 C C . LYS B 1 104 ? -41.405 16.878 -15.372 1.00 34.19 453 LYS B C 1
ATOM 2164 O O . LYS B 1 104 ? -41.357 17.254 -16.547 1.00 35.47 453 LYS B O 1
ATOM 2166 N N . SER B 1 105 ? -42.123 17.524 -14.452 1.00 37.73 454 SER B N 1
ATOM 2167 C CA . SER B 1 105 ? -42.939 18.672 -14.844 1.00 45.90 454 SER B CA 1
ATOM 2168 C C . SER B 1 105 ? -42.100 19.868 -15.278 1.00 45.72 454 SER B C 1
ATOM 2169 O O . SER B 1 105 ? -42.608 20.733 -16.000 1.00 50.20 454 SER B O 1
ATOM 2172 N N . ASP B 1 106 ? -40.823 19.917 -14.892 1.00 43.46 455 ASP B N 1
ATOM 2173 C CA . ASP B 1 106 ? -39.933 21.014 -15.261 1.00 40.81 455 ASP B CA 1
ATOM 2174 C C . ASP B 1 106 ? -39.431 20.913 -16.695 1.00 44.50 455 ASP B C 1
ATOM 2175 O O . ASP B 1 106 ? -38.893 21.894 -17.220 1.00 49.06 455 ASP B O 1
ATOM 2180 N N . LEU B 1 107 ? -39.609 19.770 -17.342 1.00 40.16 456 LEU B N 1
ATOM 2181 C CA . LEU B 1 107 ? -39.142 19.578 -18.707 1.00 49.45 456 LEU B CA 1
ATOM 2182 C C . LEU B 1 107 ? -40.246 19.969 -19.693 1.00 55.80 456 LEU B C 1
ATOM 2183 O O . LEU B 1 107 ? -40.483 19.284 -20.690 1.00 64.16 456 LEU B O 1
ATOM 2188 N N . SER B 1 110 ? -42.107 23.810 -23.408 1.00 62.82 459 SER B N 1
ATOM 2189 C CA . SER B 1 110 ? -42.475 24.203 -22.050 1.00 73.17 459 SER B CA 1
ATOM 2190 C C . SER B 1 110 ? -42.180 25.678 -21.803 1.00 75.43 459 SER B C 1
ATOM 2191 O O . SER B 1 110 ? -43.023 26.408 -21.276 1.00 79.87 459 SER B O 1
ATOM 2194 N N . SER B 1 111 ? -40.961 26.087 -22.163 1.00 73.14 460 SER B N 1
ATOM 2195 C CA . SER B 1 111 ? -40.503 27.475 -22.118 1.00 69.93 460 SER B CA 1
ATOM 2196 C C . SER B 1 111 ? -40.321 28.035 -20.706 1.00 70.16 460 SER B C 1
ATOM 2197 O O . SER B 1 111 ? -39.475 28.912 -20.505 1.00 69.81 460 SER B O 1
ATOM 2199 N N . ALA B 1 112 ? -41.054 27.523 -19.717 1.00 67.31 461 ALA B N 1
ATOM 2200 C CA . ALA B 1 112 ? -40.948 28.010 -18.346 1.00 59.47 461 ALA B CA 1
ATOM 2201 C C . ALA B 1 112 ? -40.154 27.061 -17.449 1.00 61.02 461 ALA B C 1
ATOM 2202 O O . ALA B 1 112 ? -40.032 25.860 -17.710 1.00 64.97 461 ALA B O 1
ATOM 2204 N N . GLY B 1 113 ? -39.630 27.634 -16.363 1.00 49.26 462 GLY B N 1
ATOM 2205 C CA . GLY B 1 113 ? -38.809 26.950 -15.386 1.00 42.39 462 GLY B CA 1
ATOM 2206 C C . GLY B 1 113 ? -37.340 26.960 -15.778 1.00 33.11 462 GLY B C 1
ATOM 2207 O O . GLY B 1 113 ? -36.994 27.111 -16.949 1.00 34.99 462 GLY B O 1
ATOM 2208 N N . PRO B 1 114 ? -36.447 26.743 -14.810 1.00 35.95 463 PRO B N 1
ATOM 2209 C CA . PRO B 1 114 ? -35.005 26.835 -15.111 1.00 29.76 463 PRO B CA 1
ATOM 2210 C C . PRO B 1 114 ? -34.498 25.761 -16.066 1.00 30.71 463 PRO B C 1
ATOM 2211 O O . PRO B 1 114 ? -33.480 25.988 -16.737 1.00 26.66 463 PRO B O 1
ATOM 2215 N N . ILE B 1 115 ? -35.166 24.607 -16.170 1.00 29.51 464 ILE B N 1
ATOM 2216 C CA . ILE B 1 115 ? -34.665 23.576 -17.074 1.00 26.75 464 ILE B CA 1
ATOM 2217 C C . ILE B 1 115 ? -34.767 24.033 -18.520 1.00 28.56 464 ILE B C 1
ATOM 2218 O O . ILE B 1 115 ? -33.788 23.985 -19.268 1.00 28.15 464 ILE B O 1
ATOM 2223 N N . SER B 1 116 ? -35.949 24.484 -18.950 1.00 30.94 465 SER B N 1
ATOM 2224 C CA . SER B 1 116 ? -36.041 24.917 -20.339 1.00 31.05 465 SER B CA 1
ATOM 2225 C C . SER B 1 116 ? -35.423 26.299 -20.556 1.00 30.56 465 SER B C 1
ATOM 2226 O O . SER B 1 116 ? -34.999 26.607 -21.672 1.00 30.76 465 SER B O 1
ATOM 2229 N N . GLN B 1 117 ? -35.327 27.124 -19.516 1.00 30.74 466 GLN B N 1
ATOM 2230 C CA . GLN B 1 117 ? -34.722 28.441 -19.708 1.00 29.86 466 GLN B CA 1
ATOM 2231 C C . GLN B 1 117 ? -33.210 28.364 -19.820 1.00 32.09 466 GLN B C 1
ATOM 2232 O O . GLN B 1 117 ? -32.624 29.054 -20.658 1.00 31.02 466 GLN B O 1
ATOM 2238 N N . PHE B 1 118 ? -32.556 27.525 -18.999 1.00 28.65 467 PHE B N 1
ATOM 2239 C CA . PHE B 1 118 ? -31.111 27.591 -18.864 1.00 29.00 467 PHE B CA 1
ATOM 2240 C C . PHE B 1 118 ? -30.365 26.306 -19.176 1.00 28.52 467 PHE B C 1
ATOM 2241 O O . PHE B 1 118 ? -29.134 26.349 -19.255 1.00 32.50 467 PHE B O 1
ATOM 2249 N N . ASN B 1 119 ? -31.045 25.164 -19.324 1.00 25.74 468 ASN B N 1
ATOM 2250 C CA . ASN B 1 119 ? -30.341 23.889 -19.411 1.00 23.14 468 ASN B CA 1
ATOM 2251 C C . ASN B 1 119 ? -30.538 23.190 -20.746 1.00 24.57 468 ASN B C 1
ATOM 2252 O O . ASN B 1 119 ? -29.560 22.753 -21.366 1.00 25.70 468 ASN B O 1
ATOM 2257 N N . TYR B 1 120 ? -31.780 23.023 -21.183 1.00 25.37 469 TYR B N 1
ATOM 2258 C CA . TYR B 1 120 ? -32.035 22.150 -22.327 1.00 27.46 469 TYR B CA 1
ATOM 2259 C C . TYR B 1 120 ? -33.331 22.586 -22.975 1.00 28.54 469 TYR B C 1
ATOM 2260 O O . TYR B 1 120 ? -34.359 22.646 -22.300 1.00 29.60 469 TYR B O 1
ATOM 2269 N N . LYS B 1 121 ? -33.285 22.893 -24.267 1.00 31.31 470 LYS B N 1
ATOM 2270 C CA . LYS B 1 121 ? -34.467 23.326 -24.997 1.00 29.25 470 LYS B CA 1
ATOM 2271 C C . LYS B 1 121 ? -34.493 22.622 -26.338 1.00 26.71 470 LYS B C 1
ATOM 2272 O O . LYS B 1 121 ? -33.501 22.656 -27.069 1.00 30.61 470 LYS B O 1
ATOM 2278 N N . GLN B 1 122 ? -35.599 21.953 -26.634 1.00 34.61 471 GLN B N 1
ATOM 2279 C CA . GLN B 1 122 ? -35.742 21.272 -27.911 1.00 36.46 471 GLN B CA 1
ATOM 2280 C C . GLN B 1 122 ? -36.331 22.220 -28.952 1.00 39.56 471 GLN B C 1
ATOM 2281 O O . GLN B 1 122 ? -36.989 23.208 -28.625 1.00 35.84 471 GLN B O 1
ATOM 2287 N N . SER B 1 123 ? -36.103 21.886 -30.218 1.00 38.10 472 SER B N 1
ATOM 2288 C CA . SER B 1 123 ? -36.617 22.690 -31.317 1.00 43.57 472 SER B CA 1
ATOM 2289 C C . SER B 1 123 ? -38.132 22.828 -31.224 1.00 41.68 472 SER B C 1
ATOM 2290 O O . SER B 1 123 ? -38.836 21.898 -30.822 1.00 42.76 472 SER B O 1
ATOM 2293 N N . PHE B 1 124 ? -38.638 24.014 -31.563 1.00 40.74 473 PHE B N 1
ATOM 2294 C CA . PHE B 1 124 ? -40.082 24.200 -31.616 1.00 42.86 473 PHE B CA 1
ATOM 2295 C C . PHE B 1 124 ? -40.658 23.937 -33.000 1.00 40.43 473 PHE B C 1
ATOM 2296 O O . PHE B 1 124 ? -41.878 23.791 -33.125 1.00 52.86 473 PHE B O 1
ATOM 2298 N N . SER B 1 125 ? -39.815 23.848 -34.031 1.00 39.47 474 SER B N 1
ATOM 2299 C CA . SER B 1 125 ? -40.276 23.676 -35.402 1.00 47.25 474 SER B CA 1
ATOM 2300 C C . SER B 1 125 ? -40.150 22.245 -35.918 1.00 46.07 474 SER B C 1
ATOM 2301 O O . SER B 1 125 ? -40.590 21.972 -37.038 1.00 55.50 474 SER B O 1
ATOM 2304 N N . ASN B 1 126 ? -39.554 21.335 -35.149 1.00 40.33 475 ASN B N 1
ATOM 2305 C CA . ASN B 1 126 ? -39.466 19.944 -35.560 1.00 33.94 475 ASN B CA 1
ATOM 2306 C C . ASN B 1 126 ? -40.250 19.067 -34.593 1.00 36.71 475 ASN B C 1
ATOM 2307 O O . ASN B 1 126 ? -40.439 19.440 -33.430 1.00 36.44 475 ASN B O 1
ATOM 2312 N N . PRO B 1 127 ? -40.722 17.901 -35.032 1.00 31.00 476 PRO B N 1
ATOM 2313 C CA . PRO B 1 127 ? -41.325 16.968 -34.071 1.00 34.81 476 PRO B CA 1
ATOM 2314 C C . PRO B 1 127 ? -40.275 16.507 -33.069 1.00 28.75 476 PRO B C 1
ATOM 2315 O O . PRO B 1 127 ? -39.118 16.271 -33.420 1.00 28.56 476 PRO B O 1
ATOM 2319 N N . THR B 1 128 ? -40.691 16.385 -31.811 1.00 28.90 477 THR B N 1
ATOM 2320 C CA . THR B 1 128 ? -39.773 16.049 -30.733 1.00 31.36 477 THR B CA 1
ATOM 2321 C C . THR B 1 128 ? -40.458 15.100 -29.770 1.00 30.30 477 THR B C 1
ATOM 2322 O O . THR B 1 128 ? -41.686 15.069 -29.660 1.00 32.81 477 THR B O 1
ATOM 2326 N N . CYS B 1 129 ? -39.645 14.330 -29.052 1.00 25.89 478 CYS B N 1
ATOM 2327 C CA . CYS B 1 129 ? -40.146 13.533 -27.948 1.00 26.44 478 CYS B CA 1
ATOM 2328 C C . CYS B 1 129 ? -39.201 13.668 -26.770 1.00 28.83 478 CYS B C 1
ATOM 2329 O O . CYS B 1 129 ? -38.006 13.930 -26.933 1.00 25.78 478 CYS B O 1
ATOM 2332 N N . LEU B 1 130 ? -39.746 13.427 -25.581 1.00 26.25 479 LEU B N 1
ATOM 2333 C CA . LEU B 1 130 ? -38.972 13.349 -24.348 1.00 27.81 479 LEU B CA 1
ATOM 2334 C C . LEU B 1 130 ? -39.343 12.051 -23.657 1.00 32.67 479 LEU B C 1
ATOM 2335 O O . LEU B 1 130 ? -40.526 11.791 -23.417 1.00 30.20 479 LEU B O 1
ATOM 2340 N N . ILE B 1 131 ? -38.342 11.229 -23.369 1.00 27.65 480 ILE B N 1
ATOM 2341 C CA . ILE B 1 131 ? -38.533 9.955 -22.688 1.00 25.18 480 ILE B CA 1
ATOM 2342 C C . ILE B 1 131 ? -37.829 10.050 -21.346 1.00 33.00 480 ILE B C 1
ATOM 2343 O O . ILE B 1 131 ? -36.674 10.488 -21.280 1.00 30.18 480 ILE B O 1
ATOM 2348 N N . LEU B 1 132 ? -38.535 9.693 -20.277 1.00 27.15 481 LEU B N 1
ATOM 2349 C CA . LEU B 1 132 ? -37.939 9.542 -18.956 1.00 24.89 481 LEU B CA 1
ATOM 2350 C C . LEU B 1 132 ? -37.900 8.060 -18.604 1.00 27.71 481 LEU B C 1
ATOM 2351 O O . LEU B 1 132 ? -38.928 7.377 -18.658 1.00 29.18 481 LEU B O 1
ATOM 2356 N N . ALA B 1 133 ? -36.723 7.565 -18.231 1.00 25.76 482 ALA B N 1
ATOM 2357 C CA . ALA B 1 133 ? -36.559 6.135 -18.017 1.00 26.08 482 ALA B CA 1
ATOM 2358 C C . ALA B 1 133 ? -35.682 5.890 -16.803 1.00 31.22 482 ALA B C 1
ATOM 2359 O O . ALA B 1 133 ? -34.915 6.756 -16.373 1.00 28.71 482 ALA B O 1
ATOM 2361 N N . THR B 1 134 ? -35.827 4.696 -16.240 1.00 26.16 483 THR B N 1
ATOM 2362 C CA . THR B 1 134 ? -35.006 4.230 -15.135 1.00 27.99 483 THR B CA 1
ATOM 2363 C C . THR B 1 134 ? -34.073 3.122 -15.625 1.00 26.97 483 THR B C 1
ATOM 2364 O O . THR B 1 134 ? -34.481 2.248 -16.400 1.00 29.45 483 THR B O 1
ATOM 2368 N N . VAL B 1 135 ? -32.817 3.183 -15.186 1.00 26.61 484 VAL B N 1
ATOM 2369 C CA . VAL B 1 135 ? -31.765 2.236 -15.555 1.00 26.33 484 VAL B CA 1
ATOM 2370 C C . VAL B 1 135 ? -31.859 1.019 -14.641 1.00 29.59 484 VAL B C 1
ATOM 2371 O O . VAL B 1 135 ? -31.698 1.154 -13.421 1.00 29.44 484 VAL B O 1
ATOM 2375 N N . PRO B 1 136 ? -32.123 -0.168 -15.171 1.00 29.31 485 PRO B N 1
ATOM 2376 C CA . PRO B 1 136 ? -32.177 -1.358 -14.312 1.00 31.66 485 PRO B CA 1
ATOM 2377 C C . PRO B 1 136 ? -30.832 -1.610 -13.653 1.00 33.00 485 PRO B C 1
ATOM 2378 O O . PRO B 1 136 ? -29.776 -1.261 -14.185 1.00 28.85 485 PRO B O 1
ATOM 2382 N N . HIS B 1 137 ? -30.877 -2.256 -12.487 1.00 39.28 486 HIS B N 1
ATOM 2383 C CA . HIS B 1 137 ? -29.641 -2.547 -11.770 1.00 38.98 486 HIS B CA 1
ATOM 2384 C C . HIS B 1 137 ? -28.710 -3.446 -12.582 1.00 43.72 486 HIS B C 1
ATOM 2385 O O . HIS B 1 137 ? -27.487 -3.351 -12.439 1.00 43.01 486 HIS B O 1
ATOM 2392 N N . ASN B 1 138 ? -29.253 -4.296 -13.457 1.00 33.25 487 ASN B N 1
ATOM 2393 C CA . ASN B 1 138 ? -28.407 -5.219 -14.217 1.00 39.37 487 ASN B CA 1
ATOM 2394 C C . ASN B 1 138 ? -27.771 -4.587 -15.450 1.00 36.68 487 ASN B C 1
ATOM 2395 O O . ASN B 1 138 ? -27.033 -5.267 -16.167 1.00 35.22 487 ASN B O 1
ATOM 2400 N N . LEU B 1 139 ? -28.032 -3.313 -15.720 1.00 31.75 488 LEU B N 1
ATOM 2401 C CA . LEU B 1 139 ? -27.342 -2.605 -16.794 1.00 26.48 488 LEU B CA 1
ATOM 2402 C C . LEU B 1 139 ? -26.126 -1.896 -16.187 1.00 33.40 488 LEU B C 1
ATOM 2403 O O . LEU B 1 139 ? -26.112 -0.682 -15.972 1.00 27.85 488 LEU B O 1
ATOM 2408 N N . THR B 1 140 ? -25.092 -2.695 -15.878 1.00 28.30 489 THR B N 1
ATOM 2409 C CA . THR B 1 140 ? -24.007 -2.189 -15.034 1.00 26.17 489 THR B CA 1
ATOM 2410 C C . THR B 1 140 ? -23.041 -1.263 -15.761 1.00 27.45 489 THR B C 1
ATOM 2411 O O . THR B 1 140 ? -22.168 -0.677 -15.103 1.00 29.53 489 THR B O 1
ATOM 2415 N N . THR B 1 141 ? -23.144 -1.122 -17.085 1.00 27.17 490 THR B N 1
ATOM 2416 C CA . THR B 1 141 ? -22.253 -0.217 -17.802 1.00 27.24 490 THR B CA 1
ATOM 2417 C C . THR B 1 141 ? -22.772 1.222 -17.851 1.00 27.10 490 THR B C 1
ATOM 2418 O O . THR B 1 141 ? -22.048 2.107 -18.319 1.00 27.93 490 THR B O 1
ATOM 2422 N N . ILE B 1 142 ? -23.983 1.477 -17.375 1.00 25.83 491 ILE B N 1
ATOM 2423 C CA . ILE B 1 142 ? -24.475 2.836 -17.164 1.00 23.19 491 ILE B CA 1
ATOM 2424 C C . ILE B 1 142 ? -24.373 3.103 -15.677 1.00 26.30 491 ILE B C 1
ATOM 2425 O O . ILE B 1 142 ? -25.110 2.511 -14.878 1.00 31.02 491 ILE B O 1
ATOM 2430 N N . THR B 1 143 ? -23.466 3.995 -15.300 1.00 27.20 492 THR B N 1
ATOM 2431 C CA . THR B 1 143 ? -23.104 4.202 -13.907 1.00 26.04 492 THR B CA 1
ATOM 2432 C C . THR B 1 143 ? -23.666 5.524 -13.397 1.00 25.83 492 THR B C 1
ATOM 2433 O O . THR B 1 143 ? -24.094 6.387 -14.172 1.00 24.34 492 THR B O 1
ATOM 2437 N N . LYS B 1 144 ? -23.687 5.666 -12.061 1.00 25.42 493 LYS B N 1
ATOM 2438 C CA . LYS B 1 144 ? -24.410 6.783 -11.447 1.00 24.68 493 LYS B CA 1
ATOM 2439 C C . LYS B 1 144 ? -23.477 7.928 -11.093 1.00 24.51 493 LYS B C 1
ATOM 2440 O O . LYS B 1 144 ? -22.421 7.690 -10.486 1.00 24.93 493 LYS B O 1
ATOM 2446 N N . PRO B 1 145 ? -23.833 9.170 -11.401 1.00 23.15 494 PRO B N 1
ATOM 2447 C CA . PRO B 1 145 ? -23.158 10.305 -10.764 1.00 21.95 494 PRO B CA 1
ATOM 2448 C C . PRO B 1 145 ? -23.556 10.357 -9.290 1.00 25.17 494 PRO B C 1
ATOM 2449 O O . PRO B 1 145 ? -24.452 9.647 -8.837 1.00 24.11 494 PRO B O 1
ATOM 2453 N N . LEU B 1 146 ? -22.862 11.193 -8.516 1.00 23.51 495 LEU B N 1
ATOM 2454 C CA . LEU B 1 146 ? -23.124 11.205 -7.076 1.00 27.08 495 LEU B CA 1
ATOM 2455 C C . LEU B 1 146 ? -24.423 11.898 -6.706 1.00 24.74 495 LEU B C 1
ATOM 2456 O O . LEU B 1 146 ? -24.892 11.732 -5.571 1.00 24.95 495 LEU B O 1
ATOM 2461 N N . LYS B 1 147 ? -25.016 12.644 -7.631 1.00 26.08 496 LYS B N 1
ATOM 2462 C CA . LYS B 1 147 ? -26.233 13.419 -7.404 1.00 24.34 496 LYS B CA 1
ATOM 2463 C C . LYS B 1 147 ? -26.701 13.908 -8.766 1.00 25.67 496 LYS B C 1
ATOM 2464 O O . LYS B 1 147 ? -26.001 13.744 -9.764 1.00 24.39 496 LYS B O 1
ATOM 2470 N N . TYR B 1 148 ? -27.883 14.525 -8.793 1.00 24.14 497 TYR B N 1
ATOM 2471 C CA . TYR B 1 148 ? -28.359 15.261 -9.957 1.00 24.84 497 TYR B CA 1
ATOM 2472 C C . TYR B 1 148 ? -28.090 16.741 -9.725 1.00 21.92 497 TYR B C 1
ATOM 2473 O O . TYR B 1 148 ? -28.211 17.231 -8.594 1.00 24.18 497 TYR B O 1
ATOM 2482 N N A SER B 1 149 ? -27.743 17.459 -10.788 0.30 23.58 498 SER B N 1
ATOM 2483 N N B SER B 1 149 ? -27.719 17.443 -10.802 0.70 23.65 498 SER B N 1
ATOM 2484 C CA A SER B 1 149 ? -27.575 18.901 -10.675 0.30 22.35 498 SER B CA 1
ATOM 2485 C CA B SER B 1 149 ? -27.455 18.880 -10.784 0.70 22.41 498 SER B CA 1
ATOM 2486 C C A SER B 1 149 ? -28.099 19.580 -11.931 0.30 22.76 498 SER B C 1
ATOM 2487 C C B SER B 1 149 ? -28.168 19.558 -11.950 0.70 22.59 498 SER B C 1
ATOM 2488 O O A SER B 1 149 ? -28.162 18.973 -13.002 0.30 22.33 498 SER B O 1
ATOM 2489 O O B SER B 1 149 ? -28.404 18.940 -12.991 0.70 22.03 498 SER B O 1
ATOM 2494 N N . TYR B 1 150 ? -28.496 20.843 -11.779 1.00 25.09 499 TYR B N 1
ATOM 2495 C CA . TYR B 1 150 ? -28.992 21.645 -12.900 1.00 23.60 499 TYR B CA 1
ATOM 2496 C C . TYR B 1 150 ? -28.674 23.109 -12.650 1.00 21.93 499 TYR B C 1
ATOM 2497 O O . TYR B 1 150 ? -28.388 23.518 -11.522 1.00 23.73 499 TYR B O 1
ATOM 2506 N N . ILE B 1 151 ? -28.705 23.896 -13.724 1.00 21.28 500 ILE B N 1
ATOM 2507 C CA . ILE B 1 151 ? -28.415 25.321 -13.638 1.00 21.63 500 ILE B CA 1
ATOM 2508 C C . ILE B 1 151 ? -29.708 26.038 -13.276 1.00 23.01 500 ILE B C 1
ATOM 2509 O O . ILE B 1 151 ? -30.718 25.904 -13.976 1.00 23.25 500 ILE B O 1
ATOM 2514 N N . ASN B 1 152 ? -29.691 26.811 -12.191 1.00 22.21 501 ASN B N 1
ATOM 2515 C CA . ASN B 1 152 ? -30.902 27.548 -11.851 1.00 24.92 501 ASN B CA 1
ATOM 2516 C C . ASN B 1 152 ? -30.875 28.995 -12.329 1.00 24.97 501 ASN B C 1
ATOM 2517 O O . ASN B 1 152 ? -31.915 29.661 -12.287 1.00 25.23 501 ASN B O 1
ATOM 2522 N N . LYS B 1 153 ? -29.733 29.470 -12.819 1.00 24.18 502 LYS B N 1
ATOM 2523 C CA . LYS B 1 153 ? -29.557 30.856 -13.242 1.00 26.58 502 LYS B CA 1
ATOM 2524 C C . LYS B 1 153 ? -28.362 30.903 -14.181 1.00 23.89 502 LYS B C 1
ATOM 2525 O O . LYS B 1 153 ? -27.313 30.345 -13.868 1.00 25.47 502 LYS B O 1
ATOM 2531 N N . CYS B 1 154 ? -28.513 31.566 -15.320 1.00 25.05 503 CYS B N 1
ATOM 2532 C CA . CYS B 1 154 ? -27.389 31.914 -16.184 1.00 24.97 503 CYS B CA 1
ATOM 2533 C C . CYS B 1 154 ? -27.639 33.343 -16.653 1.00 23.39 503 CYS B C 1
ATOM 2534 O O . CYS B 1 154 ? -28.651 33.601 -17.312 1.00 24.97 503 CYS B O 1
ATOM 2537 N N . SER B 1 155 ? -26.755 34.274 -16.291 1.00 24.53 504 SER B N 1
ATOM 2538 C CA . SER B 1 155 ? -27.018 35.684 -16.567 1.00 25.21 504 SER B CA 1
ATOM 2539 C C . SER B 1 155 ? -25.743 36.407 -16.960 1.00 24.66 504 SER B C 1
ATOM 2540 O O . SER B 1 155 ? -24.653 36.062 -16.515 1.00 24.57 504 SER B O 1
ATOM 2543 N N . ARG B 1 156 ? -25.903 37.448 -17.766 1.00 25.56 505 ARG B N 1
ATOM 2544 C CA . ARG B 1 156 ? -24.861 38.434 -18.007 1.00 23.61 505 ARG B CA 1
ATOM 2545 C C . ARG B 1 156 ? -25.102 39.624 -17.078 1.00 24.09 505 ARG B C 1
ATOM 2546 O O . ARG B 1 156 ? -26.239 40.072 -16.929 1.00 24.85 505 ARG B O 1
ATOM 2554 N N . LEU B 1 157 ? -24.041 40.153 -16.467 1.00 23.99 506 LEU B N 1
ATOM 2555 C CA . LEU B 1 157 ? -24.160 41.370 -15.661 1.00 27.57 506 LEU B CA 1
ATOM 2556 C C . LEU B 1 157 ? -23.679 42.576 -16.458 1.00 28.46 506 LEU B C 1
ATOM 2557 O O . LEU B 1 157 ? -22.648 42.509 -17.132 1.00 26.39 506 LEU B O 1
ATOM 2562 N N . LEU B 1 158 ? -24.453 43.663 -16.414 1.00 26.97 507 LEU B N 1
ATOM 2563 C CA . LEU B 1 158 ? -24.074 44.917 -17.066 1.00 27.51 507 LEU B CA 1
ATOM 2564 C C . LEU B 1 158 ? -23.493 45.828 -15.989 1.00 27.23 507 LEU B C 1
ATOM 2565 O O . LEU B 1 158 ? -24.211 46.251 -15.082 1.00 28.60 507 LEU B O 1
ATOM 2570 N N . SER B 1 159 ? -22.197 46.139 -16.103 1.00 29.69 508 SER B N 1
ATOM 2571 C CA . SER B 1 159 ? -21.479 46.797 -15.011 1.00 32.33 508 SER B CA 1
ATOM 2572 C C . SER B 1 159 ? -21.905 48.254 -14.840 1.00 35.25 508 SER B C 1
ATOM 2573 O O . SER B 1 159 ? -22.077 48.728 -13.710 1.00 34.49 508 SER B O 1
ATOM 2576 N N . ASP B 1 160 ? -22.058 48.988 -15.938 1.00 33.46 509 ASP B N 1
ATOM 2577 C CA . ASP B 1 160 ? -22.371 50.418 -15.809 1.00 39.57 509 ASP B CA 1
ATOM 2578 C C . ASP B 1 160 ? -23.778 50.640 -15.253 1.00 41.31 509 ASP B C 1
ATOM 2579 O O . ASP B 1 160 ? -23.996 51.532 -14.421 1.00 34.43 509 ASP B O 1
ATOM 2584 N N . ASP B 1 161 ? -24.748 49.849 -15.714 1.00 30.59 510 ASP B N 1
ATOM 2585 C CA . ASP B 1 161 ? -26.141 49.935 -15.305 1.00 34.34 510 ASP B CA 1
ATOM 2586 C C . ASP B 1 161 ? -26.466 49.118 -14.062 1.00 34.32 510 ASP B C 1
ATOM 2587 O O . ASP B 1 161 ? -27.578 49.246 -13.532 1.00 32.12 510 ASP B O 1
ATOM 2592 N N . ARG B 1 162 ? -25.537 48.291 -13.584 1.00 29.89 511 ARG B N 1
ATOM 2593 C CA . ARG B 1 162 ? -25.798 47.441 -12.421 1.00 34.63 511 ARG B CA 1
ATOM 2594 C C . ARG B 1 162 ? -27.043 46.584 -12.643 1.00 30.79 511 ARG B C 1
ATOM 2595 O O . ARG B 1 162 ? -27.916 46.493 -11.781 1.00 32.91 511 ARG B O 1
ATOM 2603 N N . THR B 1 163 ? -27.142 45.988 -13.836 1.00 33.04 512 THR B N 1
ATOM 2604 C CA . THR B 1 163 ? -28.298 45.200 -14.260 1.00 30.83 512 THR B CA 1
ATOM 2605 C C . THR B 1 163 ? -27.886 43.763 -14.571 1.00 30.72 512 THR B C 1
ATOM 2606 O O . THR B 1 163 ? -26.745 43.496 -14.954 1.00 27.91 512 THR B O 1
ATOM 2610 N N . GLU B 1 164 ? -28.826 42.842 -14.399 1.00 29.48 513 GLU B N 1
ATOM 2611 C CA . GLU B 1 164 ? -28.642 41.425 -14.707 1.00 26.66 513 GLU B CA 1
ATOM 2612 C C . GLU B 1 164 ? -29.540 41.051 -15.884 1.00 31.25 513 GLU B C 1
ATOM 2613 O O . GLU B 1 164 ? -30.736 41.361 -15.869 1.00 31.74 513 GLU B O 1
ATOM 2619 N N . VAL B 1 165 ? -28.971 40.406 -16.901 1.00 27.20 514 VAL B N 1
ATOM 2620 C CA . VAL B 1 165 ? -29.727 39.976 -18.082 1.00 26.27 514 VAL B CA 1
ATOM 2621 C C . VAL B 1 165 ? -29.670 38.452 -18.218 1.00 24.26 514 VAL B C 1
ATOM 2622 O O . VAL B 1 165 ? -28.607 37.900 -18.523 1.00 23.63 514 VAL B O 1
ATOM 2626 N N . PRO B 1 166 ? -30.776 37.739 -18.027 1.00 29.87 515 PRO B N 1
ATOM 2627 C CA . PRO B 1 166 ? -30.735 36.272 -18.151 1.00 30.20 515 PRO B CA 1
ATOM 2628 C C . PRO B 1 166 ? -30.374 35.846 -19.565 1.00 31.59 515 PRO B C 1
ATOM 2629 O O . PRO B 1 166 ? -30.798 36.458 -20.544 1.00 30.68 515 PRO B O 1
ATOM 2633 N N . GLN B 1 167 ? -29.565 34.795 -19.663 1.00 27.69 516 GLN B N 1
ATOM 2634 C CA . GLN B 1 167 ? -29.091 34.250 -20.937 1.00 28.20 516 GLN B CA 1
ATOM 2635 C C . GLN B 1 167 ? -29.835 32.940 -21.154 1.00 33.32 516 GLN B C 1
ATOM 2636 O O . GLN B 1 167 ? -29.490 31.919 -20.552 1.00 30.55 516 GLN B O 1
ATOM 2642 N N . LEU B 1 168 ? -30.869 32.972 -21.990 1.00 28.54 517 LEU B N 1
ATOM 2643 C CA . LEU B 1 168 ? -31.696 31.789 -22.193 1.00 29.18 517 LEU B CA 1
ATOM 2644 C C . LEU B 1 168 ? -31.060 30.859 -23.214 1.00 37.53 517 LEU B C 1
ATOM 2645 O O . LEU B 1 168 ? -30.514 31.301 -24.230 1.00 32.81 517 LEU B O 1
ATOM 2650 N N . VAL B 1 169 ? -31.154 29.555 -22.949 1.00 30.19 518 VAL B N 1
ATOM 2651 C CA . VAL B 1 169 ? -30.530 28.584 -23.826 1.00 29.28 518 VAL B CA 1
ATOM 2652 C C . VAL B 1 169 ? -31.323 28.489 -25.124 1.00 31.92 518 VAL B C 1
ATOM 2653 O O . VAL B 1 169 ? -32.563 28.569 -25.133 1.00 33.63 518 VAL B O 1
ATOM 2657 N N . ASN B 1 170 ? -30.600 28.358 -26.231 1.00 35.33 519 ASN B N 1
ATOM 2658 C CA . ASN B 1 170 ? -31.184 28.146 -27.548 1.00 42.10 519 ASN B CA 1
ATOM 2659 C C . ASN B 1 170 ? -31.401 26.659 -27.813 1.00 40.52 519 ASN B C 1
ATOM 2660 O O . ASN B 1 170 ? -30.711 25.802 -27.259 1.00 35.59 519 ASN B O 1
ATOM 2665 N N . ALA B 1 171 ? -32.361 26.356 -28.681 1.00 40.28 520 ALA B N 1
ATOM 2666 C CA . ALA B 1 171 ? -32.507 24.987 -29.150 1.00 36.65 520 ALA B CA 1
ATOM 2667 C C . ALA B 1 171 ? -31.206 24.513 -29.785 1.00 36.11 520 ALA B C 1
ATOM 2668 O O . ALA B 1 171 ? -30.525 25.266 -30.488 1.00 39.70 520 ALA B O 1
ATOM 2670 N N . ASN B 1 172 ? -30.836 23.266 -29.493 1.00 43.20 521 ASN B N 1
ATOM 2671 C CA . ASN B 1 172 ? -29.640 22.632 -30.063 1.00 39.71 521 ASN B CA 1
ATOM 2672 C C . ASN B 1 172 ? -28.351 23.344 -29.662 1.00 48.52 521 ASN B C 1
ATOM 2673 O O . ASN B 1 172 ? -27.368 23.351 -30.410 1.00 46.72 521 ASN B O 1
ATOM 2678 N N . GLN B 1 173 ? -28.331 23.945 -28.477 1.00 39.43 522 GLN B N 1
ATOM 2679 C CA . GLN B 1 173 ? -27.118 24.563 -27.970 1.00 41.30 522 GLN B CA 1
ATOM 2680 C C . GLN B 1 173 ? -26.995 24.286 -26.481 1.00 27.69 522 GLN B C 1
ATOM 2681 O O . GLN B 1 173 ? -27.977 23.991 -25.803 1.00 30.64 522 GLN B O 1
ATOM 2687 N N . TYR B 1 174 ? -25.777 24.423 -25.979 1.00 31.97 523 TYR B N 1
ATOM 2688 C CA . TYR B 1 174 ? -25.540 24.407 -24.548 1.00 24.68 523 TYR B CA 1
ATOM 2689 C C . TYR B 1 174 ? -25.678 25.820 -24.004 1.00 29.74 523 TYR B C 1
ATOM 2690 O O . TYR B 1 174 ? -25.442 26.793 -24.718 1.00 29.84 523 TYR B O 1
ATOM 2699 N N . SER B 1 175 ? -26.050 25.921 -22.735 1.00 24.63 524 SER B N 1
ATOM 2700 C CA . SER B 1 175 ? -26.005 27.211 -22.056 1.00 26.49 524 SER B CA 1
ATOM 2701 C C . SER B 1 175 ? -24.616 27.835 -22.193 1.00 23.42 524 SER B C 1
ATOM 2702 O O . SER B 1 175 ? -23.608 27.123 -22.132 1.00 24.96 524 SER B O 1
ATOM 2705 N N . PRO B 1 176 ? -24.514 29.161 -22.344 1.00 26.18 525 PRO B N 1
ATOM 2706 C CA . PRO B 1 176 ? -23.194 29.805 -22.229 1.00 28.93 525 PRO B CA 1
ATOM 2707 C C . PRO B 1 176 ? -22.517 29.523 -20.905 1.00 28.40 525 PRO B C 1
ATOM 2708 O O . PRO B 1 176 ? -21.284 29.560 -20.822 1.00 28.81 525 PRO B O 1
ATOM 2712 N N . CYS B 1 177 ? -23.281 29.212 -19.867 1.00 25.02 526 CYS B N 1
ATOM 2713 C CA . CYS B 1 177 ? -22.700 28.993 -18.551 1.00 24.53 526 CYS B CA 1
ATOM 2714 C C . CYS B 1 177 ? -22.127 27.594 -18.350 1.00 25.86 526 CYS B C 1
ATOM 2715 O O . CYS B 1 177 ? -21.617 27.323 -17.260 1.00 25.65 526 CYS B O 1
ATOM 2718 N N . VAL B 1 178 ? -22.213 26.682 -19.331 1.00 25.36 527 VAL B N 1
ATOM 2719 C CA . VAL B 1 178 ? -21.667 25.349 -19.074 1.00 23.31 527 VAL B CA 1
ATOM 2720 C C . VAL B 1 178 ? -20.168 25.421 -18.857 1.00 26.89 527 VAL B C 1
ATOM 2721 O O . VAL B 1 178 ? -19.591 24.503 -18.278 1.00 31.41 527 VAL B O 1
ATOM 2725 N N . SER B 1 179 ? -19.511 26.505 -19.297 1.00 25.39 528 SER B N 1
ATOM 2726 C CA . SER B 1 179 ? -18.071 26.614 -19.057 1.00 27.12 528 SER B CA 1
ATOM 2727 C C . SER B 1 179 ? -17.753 26.872 -17.586 1.00 29.14 528 SER B C 1
ATOM 2728 O O . SER B 1 179 ? -16.680 26.477 -17.110 1.00 32.50 528 SER B O 1
ATOM 2731 N N . ILE B 1 180 ? -18.648 27.525 -16.845 1.00 25.01 529 ILE B N 1
ATOM 2732 C CA . ILE B 1 180 ? -18.349 27.879 -15.457 1.00 21.78 529 ILE B CA 1
ATOM 2733 C C . ILE B 1 180 ? -19.081 27.030 -14.433 1.00 23.15 529 ILE B C 1
ATOM 2734 O O . ILE B 1 180 ? -18.751 27.117 -13.237 1.00 22.71 529 ILE B O 1
ATOM 2739 N N . VAL B 1 181 ? -20.063 26.232 -14.841 1.00 25.49 530 VAL B N 1
ATOM 2740 C CA . VAL B 1 181 ? -20.775 25.343 -13.923 1.00 21.98 530 VAL B CA 1
ATOM 2741 C C . VAL B 1 181 ? -20.070 23.989 -13.936 1.00 23.46 530 VAL B C 1
ATOM 2742 O O . VAL B 1 181 ? -19.794 23.456 -15.014 1.00 23.55 530 VAL B O 1
ATOM 2746 N N . PRO B 1 182 ? -19.743 23.414 -12.782 1.00 22.72 531 PRO B N 1
ATOM 2747 C CA . PRO B 1 182 ? -19.075 22.109 -12.759 1.00 23.00 531 PRO B CA 1
ATOM 2748 C C . PRO B 1 182 ? -19.986 21.022 -13.308 1.00 22.40 531 PRO B C 1
ATOM 2749 O O . PRO B 1 182 ? -21.212 21.130 -13.278 1.00 22.88 531 PRO B O 1
ATOM 2753 N N . SER B 1 183 ? -19.373 19.925 -13.769 1.00 21.95 532 SER B N 1
ATOM 2754 C CA . SER B 1 183 ? -20.207 18.831 -14.271 1.00 20.83 532 SER B CA 1
ATOM 2755 C C . SER B 1 183 ? -21.097 18.241 -13.182 1.00 23.60 532 SER B C 1
ATOM 2756 O O . SER B 1 183 ? -22.154 17.688 -13.495 1.00 24.64 532 SER B O 1
ATOM 2759 N N . THR B 1 184 ? -20.695 18.343 -11.913 1.00 21.35 533 THR B N 1
ATOM 2760 C CA . THR B 1 184 ? -21.558 18.043 -10.768 1.00 21.73 533 THR B CA 1
ATOM 2761 C C . THR B 1 184 ? -21.466 19.205 -9.794 1.00 21.59 533 THR B C 1
ATOM 2762 O O . THR B 1 184 ? -20.370 19.544 -9.346 1.00 24.33 533 THR B O 1
ATOM 2766 N N . VAL B 1 185 ? -22.611 19.814 -9.467 1.00 23.64 534 VAL B N 1
ATOM 2767 C CA . VAL B 1 185 ? -22.638 20.926 -8.512 1.00 22.44 534 VAL B CA 1
ATOM 2768 C C . VAL B 1 185 ? -22.312 20.417 -7.111 1.00 26.42 534 VAL B C 1
ATOM 2769 O O . VAL B 1 185 ? -22.852 19.395 -6.659 1.00 26.89 534 VAL B O 1
ATOM 2773 N N . TRP B 1 186 ? -21.453 21.150 -6.391 1.00 23.49 535 TRP B N 1
ATOM 2774 C CA . TRP B 1 186 ? -21.047 20.691 -5.065 1.00 29.25 535 TRP B CA 1
ATOM 2775 C C . TRP B 1 186 ? -22.134 20.904 -4.021 1.00 33.42 535 TRP B C 1
ATOM 2776 O O . TRP B 1 186 ? -22.494 19.974 -3.291 1.00 29.71 535 TRP B O 1
ATOM 2787 N N . GLU B 1 187 ? -22.629 22.133 -3.895 1.00 28.09 536 GLU B N 1
ATOM 2788 C CA . GLU B 1 187 ? -23.635 22.463 -2.895 1.00 29.28 536 GLU B CA 1
ATOM 2789 C C . GLU B 1 187 ? -24.767 23.201 -3.575 1.00 30.30 536 GLU B C 1
ATOM 2790 O O . GLU B 1 187 ? -24.528 24.100 -4.387 1.00 27.32 536 GLU B O 1
ATOM 2796 N N . ASP B 1 188 ? -25.994 22.821 -3.228 1.00 25.83 537 ASP B N 1
ATOM 2797 C CA . ASP B 1 188 ? -27.175 23.481 -3.759 1.00 26.71 537 ASP B CA 1
ATOM 2798 C C . ASP B 1 188 ? -27.081 24.985 -3.509 1.00 30.06 537 ASP B C 1
ATOM 2799 O O . ASP B 1 188 ? -26.848 25.428 -2.379 1.00 27.37 537 ASP B O 1
ATOM 2804 N N . GLY B 1 189 ? -27.228 25.767 -4.574 1.00 26.55 538 GLY B N 1
ATOM 2805 C CA . GLY B 1 189 ? -27.151 27.212 -4.483 1.00 27.61 538 GLY B CA 1
ATOM 2806 C C . GLY B 1 189 ? -25.786 27.830 -4.712 1.00 28.82 538 GLY B C 1
ATOM 2807 O O . GLY B 1 189 ? -25.658 29.053 -4.562 1.00 28.23 538 GLY B O 1
ATOM 2808 N N . ASP B 1 190 ? -24.764 27.040 -5.064 1.00 27.13 539 ASP B N 1
ATOM 2809 C CA . ASP B 1 190 ? -23.442 27.588 -5.350 1.00 27.17 539 ASP B CA 1
ATOM 2810 C C . ASP B 1 190 ? -23.514 28.572 -6.507 1.00 25.91 539 ASP B C 1
ATOM 2811 O O . ASP B 1 190 ? -24.315 28.413 -7.426 1.00 24.01 539 ASP B O 1
ATOM 2816 N N . TYR B 1 191 ? -22.624 29.566 -6.474 1.00 24.63 540 TYR B N 1
ATOM 2817 C CA . TYR B 1 191 ? -22.521 30.613 -7.483 1.00 25.19 540 TYR B CA 1
ATOM 2818 C C . TYR B 1 191 ? -21.230 30.453 -8.279 1.00 26.56 540 TYR B C 1
ATOM 2819 O O . TYR B 1 191 ? -20.209 30.024 -7.739 1.00 26.00 540 TYR B O 1
ATOM 2828 N N . TYR B 1 192 ? -21.263 30.871 -9.553 1.00 21.80 541 TYR B N 1
ATOM 2829 C CA . TYR B 1 192 ? -20.124 30.762 -10.456 1.00 22.68 541 TYR B CA 1
ATOM 2830 C C . TYR B 1 192 ? -19.984 32.043 -11.262 1.00 24.32 541 TYR B C 1
ATOM 2831 O O . TYR B 1 192 ? -20.959 32.766 -11.472 1.00 23.25 541 TYR B O 1
ATOM 2840 N N . ARG B 1 193 ? -18.771 32.305 -11.752 1.00 23.96 542 ARG B N 1
ATOM 2841 C CA . ARG B 1 193 ? -18.579 33.499 -12.573 1.00 23.95 542 ARG B CA 1
ATOM 2842 C C . ARG B 1 193 ? -17.421 33.316 -13.546 1.00 22.58 542 ARG B C 1
ATOM 2843 O O . ARG B 1 193 ? -16.508 32.516 -13.318 1.00 23.41 542 ARG B O 1
ATOM 2851 N N . LYS B 1 194 ? -17.485 34.049 -14.653 1.00 23.38 543 LYS B N 1
ATOM 2852 C CA . LYS B 1 194 ? -16.306 34.340 -15.455 1.00 26.57 543 LYS B CA 1
ATOM 2853 C C . LYS B 1 194 ? -16.447 35.742 -16.012 1.00 26.93 543 LYS B C 1
ATOM 2854 O O . LYS B 1 194 ? -17.558 36.257 -16.151 1.00 24.84 543 LYS B O 1
ATOM 2860 N N . GLN B 1 195 ? -15.314 36.376 -16.289 1.00 23.98 544 GLN B N 1
ATOM 2861 C CA . GLN B 1 195 ? -15.333 37.665 -16.963 1.00 27.81 544 GLN B CA 1
ATOM 2862 C C . GLN B 1 195 ? -15.376 37.423 -18.472 1.00 34.94 544 GLN B C 1
ATOM 2863 O O . GLN B 1 195 ? -14.569 36.660 -19.008 1.00 32.36 544 GLN B O 1
ATOM 2869 N N . LEU B 1 196 ? -16.301 38.087 -19.160 1.00 29.04 545 LEU B N 1
ATOM 2870 C CA . LEU B 1 196 ? -16.460 37.858 -20.588 1.00 31.63 545 LEU B CA 1
ATOM 2871 C C . LEU B 1 196 ? -15.420 38.663 -21.358 1.00 32.54 545 LEU B C 1
ATOM 2872 O O . LEU B 1 196 ? -14.940 39.698 -20.892 1.00 32.46 545 LEU B O 1
ATOM 2877 N N . SER B 1 197 ? -15.036 38.149 -22.530 1.00 32.73 546 SER B N 1
ATOM 2878 C CA . SER B 1 197 ? -14.018 38.827 -23.326 1.00 39.37 546 SER B CA 1
ATOM 2879 C C . SER B 1 197 ? -14.588 40.084 -23.980 1.00 41.87 546 SER B C 1
ATOM 2880 O O . SER B 1 197 ? -15.803 40.215 -24.137 1.00 40.21 546 SER B O 1
ATOM 2883 N N . PRO B 1 198 ? -13.722 41.032 -24.367 1.00 42.16 547 PRO B N 1
ATOM 2884 C CA . PRO B 1 198 ? -14.200 42.178 -25.163 1.00 43.56 547 PRO B CA 1
ATOM 2885 C C . PRO B 1 198 ? -14.969 41.774 -26.407 1.00 41.71 547 PRO B C 1
ATOM 2886 O O . PRO B 1 198 ? -15.905 42.480 -26.807 1.00 45.21 547 PRO B O 1
ATOM 2890 N N . LEU B 1 199 ? -14.606 40.659 -27.038 1.00 38.79 548 LEU B N 1
ATOM 2891 C CA . LEU B 1 199 ? -15.349 40.208 -28.205 1.00 43.28 548 LEU B CA 1
ATOM 2892 C C . LEU B 1 199 ? -16.784 39.837 -27.862 1.00 45.22 548 LEU B C 1
ATOM 2893 O O . LEU B 1 199 ? -17.633 39.804 -28.759 1.00 44.05 548 LEU B O 1
ATOM 2895 N N . GLU B 1 200 ? -17.067 39.559 -26.587 1.00 38.07 549 GLU B N 1
ATOM 2896 C CA . GLU B 1 200 ? -18.389 39.189 -26.108 1.00 37.93 549 GLU B CA 1
ATOM 2897 C C . GLU B 1 200 ? -19.130 40.324 -25.411 1.00 37.10 549 GLU B C 1
ATOM 2898 O O . GLU B 1 200 ? -20.184 40.077 -24.818 1.00 35.46 549 GLU B O 1
ATOM 2904 N N . GLY B 1 201 ? -18.580 41.534 -25.399 1.00 32.22 550 GLY B N 1
ATOM 2905 C CA . GLY B 1 201 ? -19.199 42.652 -24.716 1.00 34.24 550 GLY B CA 1
ATOM 2906 C C . GLY B 1 201 ? -18.693 42.936 -23.318 1.00 35.58 550 GLY B C 1
ATOM 2907 O O . GLY B 1 201 ? -19.129 43.922 -22.714 1.00 35.10 550 GLY B O 1
ATOM 2908 N N . GLY B 1 202 ? -17.788 42.110 -22.785 1.00 32.20 551 GLY B N 1
ATOM 2909 C CA . GLY B 1 202 ? -17.250 42.341 -21.455 1.00 33.13 551 GLY B CA 1
ATOM 2910 C C . GLY B 1 202 ? -18.271 42.114 -20.342 1.00 31.52 551 GLY B C 1
ATOM 2911 O O . GLY B 1 202 ? -19.371 41.607 -20.549 1.00 32.32 551 GLY B O 1
ATOM 2912 N N . GLY B 1 203 ? -17.870 42.525 -19.133 1.00 31.27 552 GLY B N 1
ATOM 2913 C CA . GLY B 1 203 ? -18.679 42.346 -17.939 1.00 31.13 552 GLY B CA 1
ATOM 2914 C C . GLY B 1 203 ? -18.610 40.899 -17.467 1.00 25.92 552 GLY B C 1
ATOM 2915 O O . GLY B 1 203 ? -17.812 40.098 -17.967 1.00 32.35 552 GLY B O 1
ATOM 2916 N N . TRP B 1 204 ? -19.541 40.527 -16.594 1.00 23.11 553 TRP B N 1
ATOM 2917 C CA . TRP B 1 204 ? -19.514 39.206 -15.963 1.00 23.05 553 TRP B CA 1
ATOM 2918 C C . TRP B 1 204 ? -20.569 38.302 -16.578 1.00 24.47 553 TRP B C 1
ATOM 2919 O O . TRP B 1 204 ? -21.662 38.753 -16.920 1.00 24.47 553 TRP B O 1
ATOM 2930 N N . LEU B 1 205 ? -20.239 37.011 -16.686 1.00 23.95 554 LEU B N 1
ATOM 2931 C CA . LEU B 1 205 ? -21.210 35.939 -16.842 1.00 22.21 554 LEU B CA 1
ATOM 2932 C C . LEU B 1 205 ? -21.294 35.236 -15.498 1.00 22.77 554 LEU B C 1
ATOM 2933 O O . LEU B 1 205 ? -20.260 34.854 -14.937 1.00 24.29 554 LEU B O 1
ATOM 2938 N N . VAL B 1 206 ? -22.502 35.090 -14.965 1.00 23.64 555 VAL B N 1
ATOM 2939 C CA . VAL B 1 206 ? -22.667 34.469 -13.656 1.00 22.57 555 VAL B CA 1
ATOM 2940 C C . VAL B 1 206 ? -23.682 33.347 -13.754 1.00 22.39 555 VAL B C 1
ATOM 2941 O O . VAL B 1 206 ? -24.540 33.328 -14.637 1.00 24.07 555 VAL B O 1
ATOM 2945 N N . ALA B 1 207 ? -23.574 32.394 -12.829 1.00 23.45 556 ALA B N 1
ATOM 2946 C CA . ALA B 1 207 ? -24.514 31.287 -12.802 1.00 24.03 556 ALA B CA 1
ATOM 2947 C C . ALA B 1 207 ? -24.675 30.789 -11.374 1.00 22.48 556 ALA B C 1
ATOM 2948 O O . ALA B 1 207 ? -23.852 31.074 -10.501 1.00 23.03 556 ALA B O 1
ATOM 2950 N N . SER B 1 208 ? -25.742 30.017 -11.154 1.00 23.09 557 SER B N 1
ATOM 2951 C CA . SER B 1 208 ? -25.928 29.321 -9.891 1.00 24.11 557 SER B CA 1
ATOM 2952 C C . SER B 1 208 ? -26.435 27.913 -10.171 1.00 24.64 557 SER B C 1
ATOM 2953 O O . SER B 1 208 ? -27.185 27.682 -11.123 1.00 23.57 557 SER B O 1
ATOM 2956 N N . GLY B 1 209 ? -26.017 26.967 -9.332 1.00 22.73 558 GLY B N 1
ATOM 2957 C CA . GLY B 1 209 ? -26.422 25.584 -9.522 1.00 21.24 558 GLY B CA 1
ATOM 2958 C C . GLY B 1 209 ? -27.296 25.031 -8.410 1.00 23.49 558 GLY B C 1
ATOM 2959 O O . GLY B 1 209 ? -27.283 25.549 -7.286 1.00 26.63 558 GLY B O 1
ATOM 2960 N N . SER B 1 210 ? -28.062 23.985 -8.724 1.00 24.83 559 SER B N 1
ATOM 2961 C CA . SER B 1 210 ? -28.956 23.320 -7.777 1.00 25.23 559 SER B CA 1
ATOM 2962 C C . SER B 1 210 ? -28.694 21.822 -7.798 1.00 29.12 559 SER B C 1
ATOM 2963 O O . SER B 1 210 ? -28.212 21.283 -8.796 1.00 24.83 559 SER B O 1
ATOM 2966 N N . THR B 1 211 ? -29.025 21.133 -6.691 1.00 24.37 560 THR B N 1
ATOM 2967 C CA . THR B 1 211 ? -28.815 19.686 -6.625 1.00 22.40 560 THR B CA 1
ATOM 2968 C C . THR B 1 211 ? -30.085 18.964 -6.199 1.00 25.15 560 THR B C 1
ATOM 2969 O O . THR B 1 211 ? -30.941 19.527 -5.509 1.00 27.84 560 THR B O 1
ATOM 2973 N N . VAL B 1 212 ? -30.196 17.709 -6.645 1.00 20.17 561 VAL B N 1
ATOM 2974 C CA . VAL B 1 212 ? -31.232 16.766 -6.240 1.00 25.70 561 VAL B CA 1
ATOM 2975 C C . VAL B 1 212 ? -30.535 15.461 -5.890 1.00 29.02 561 VAL B C 1
ATOM 2976 O O . VAL B 1 212 ? -29.631 15.019 -6.613 1.00 24.38 561 VAL B O 1
ATOM 2980 N N . ALA B 1 213 ? -30.944 14.846 -4.780 1.00 28.06 562 ALA B N 1
ATOM 2981 C CA . ALA B 1 213 ? -30.275 13.635 -4.320 1.00 26.62 562 ALA B CA 1
ATOM 2982 C C . ALA B 1 213 ? -30.422 12.506 -5.337 1.00 25.29 562 ALA B C 1
ATOM 2983 O O . ALA B 1 213 ? -31.464 12.360 -5.993 1.00 25.75 562 ALA B O 1
ATOM 2985 N N . MET B 1 214 ? -29.362 11.704 -5.460 1.00 26.57 563 MET B N 1
ATOM 2986 C CA . MET B 1 214 ? -29.397 10.529 -6.323 1.00 27.23 563 MET B CA 1
ATOM 2987 C C . MET B 1 214 ? -30.444 9.526 -5.833 1.00 31.02 563 MET B C 1
ATOM 2988 O O . MET B 1 214 ? -30.701 9.391 -4.631 1.00 29.28 563 MET B O 1
ATOM 2993 N N . THR B 1 215 ? -31.050 8.823 -6.783 1.00 27.94 564 THR B N 1
ATOM 2994 C CA . THR B 1 215 ? -32.085 7.831 -6.527 1.00 29.89 564 THR B CA 1
ATOM 2995 C C . THR B 1 215 ? -31.474 6.423 -6.484 1.00 32.88 564 THR B C 1
ATOM 2996 O O . THR B 1 215 ? -30.303 6.217 -6.816 1.00 30.02 564 THR B O 1
ATOM 3000 N N . GLU B 1 216 ? -32.268 5.442 -6.024 1.00 30.87 565 GLU B N 1
ATOM 3001 C CA . GLU B 1 216 ? -31.720 4.091 -5.864 1.00 32.58 565 GLU B CA 1
ATOM 3002 C C . GLU B 1 216 ? -31.249 3.529 -7.200 1.00 32.06 565 GLU B C 1
ATOM 3003 O O . GLU B 1 216 ? -30.180 2.910 -7.287 1.00 34.82 565 GLU B O 1
ATOM 3005 N N . GLN B 1 217 ? -32.037 3.723 -8.248 1.00 31.16 566 GLN B N 1
ATOM 3006 C CA . GLN B 1 217 ? -31.596 3.473 -9.610 1.00 32.45 566 GLN B CA 1
ATOM 3007 C C . GLN B 1 217 ? -31.479 4.797 -10.359 1.00 26.45 566 GLN B C 1
ATOM 3008 O O . GLN B 1 217 ? -32.244 5.735 -10.116 1.00 26.83 566 GLN B O 1
ATOM 3014 N N . LEU B 1 218 ? -30.514 4.865 -11.273 1.00 25.13 567 LEU B N 1
ATOM 3015 C CA . LEU B 1 218 ? -30.334 6.087 -12.053 1.00 24.83 567 LEU B CA 1
ATOM 3016 C C . LEU B 1 218 ? -31.568 6.345 -12.911 1.00 27.39 567 LEU B C 1
ATOM 3017 O O . LEU B 1 218 ? -32.119 5.431 -13.526 1.00 25.85 567 LEU B O 1
ATOM 3022 N N . GLN B 1 219 ? -32.002 7.596 -12.949 1.00 23.52 568 GLN B N 1
ATOM 3023 C CA . GLN B 1 219 ? -33.083 8.030 -13.820 1.00 22.92 568 GLN B CA 1
ATOM 3024 C C . GLN B 1 219 ? -32.497 8.927 -14.898 1.00 24.69 568 GLN B C 1
ATOM 3025 O O . GLN B 1 219 ? -31.530 9.648 -14.643 1.00 22.80 568 GLN B O 1
ATOM 3031 N N . MET B 1 220 ? -33.048 8.836 -16.116 1.00 23.83 569 MET B N 1
ATOM 3032 C CA . MET B 1 220 ? -32.455 9.483 -17.280 1.00 23.72 569 MET B CA 1
ATOM 3033 C C . MET B 1 220 ? -33.533 10.168 -18.093 1.00 27.78 569 MET B C 1
ATOM 3034 O O . MET B 1 220 ? -34.707 9.798 -18.043 1.00 26.13 569 MET B O 1
ATOM 3039 N N . GLY B 1 221 ? -33.102 11.156 -18.862 1.00 23.28 570 GLY B N 1
ATOM 3040 C CA . GLY B 1 221 ? -33.930 11.767 -19.888 1.00 22.90 570 GLY B CA 1
ATOM 3041 C C . GLY B 1 221 ? -33.311 11.510 -21.247 1.00 30.26 570 GLY B C 1
ATOM 3042 O O . GLY B 1 221 ? -32.081 11.521 -21.387 1.00 24.43 570 GLY B O 1
ATOM 3043 N N . PHE B 1 222 ? -34.168 11.216 -22.227 1.00 29.42 571 PHE B N 1
ATOM 3044 C CA . PHE B 1 222 ? -33.795 11.070 -23.631 1.00 23.08 571 PHE B CA 1
ATOM 3045 C C . PHE B 1 222 ? -34.629 12.064 -24.421 1.00 29.14 571 PHE B C 1
ATOM 3046 O O . PHE B 1 222 ? -35.858 12.051 -24.323 1.00 33.49 571 PHE B O 1
ATOM 3054 N N . GLY B 1 223 ? -33.976 12.920 -25.201 1.00 23.15 572 GLY B N 1
ATOM 3055 C CA . GLY B 1 223 ? -34.671 13.852 -26.070 1.00 25.04 572 GLY B CA 1
ATOM 3056 C C . GLY B 1 223 ? -34.469 13.405 -27.507 1.00 34.23 572 GLY B C 1
ATOM 3057 O O . GLY B 1 223 ? -33.340 13.155 -27.928 1.00 29.64 572 GLY B O 1
ATOM 3058 N N . ILE B 1 224 ? -35.576 13.270 -28.234 1.00 29.15 573 ILE B N 1
ATOM 3059 C CA . ILE B 1 224 ? -35.543 12.898 -29.645 1.00 25.94 573 ILE B CA 1
ATOM 3060 C C . ILE B 1 224 ? -36.043 14.077 -30.471 1.00 28.79 573 ILE B C 1
ATOM 3061 O O . ILE B 1 224 ? -37.090 14.658 -30.162 1.00 28.04 573 ILE B O 1
ATOM 3066 N N . THR B 1 225 ? -35.290 14.435 -31.508 1.00 25.10 574 THR B N 1
ATOM 3067 C CA . THR B 1 225 ? -35.691 15.434 -32.494 1.00 25.83 574 THR B CA 1
ATOM 3068 C C . THR B 1 225 ? -35.511 14.798 -33.862 1.00 29.34 574 THR B C 1
ATOM 3069 O O . THR B 1 225 ? -34.467 14.192 -34.121 1.00 29.56 574 THR B O 1
ATOM 3073 N N . VAL B 1 226 ? -36.510 14.930 -34.734 1.00 28.39 575 VAL B N 1
ATOM 3074 C CA . VAL B 1 226 ? -36.395 14.390 -36.084 1.00 28.85 575 VAL B CA 1
ATOM 3075 C C . VAL B 1 226 ? -36.526 15.539 -37.073 1.00 34.84 575 VAL B C 1
ATOM 3076 O O . VAL B 1 226 ? -37.229 16.526 -36.825 1.00 36.10 575 VAL B O 1
ATOM 3080 N N . GLN B 1 227 ? -35.858 15.382 -38.217 1.00 33.70 576 GLN B N 1
ATOM 3081 C CA . GLN B 1 227 ? -35.848 16.351 -39.302 1.00 41.37 576 GLN B CA 1
ATOM 3082 C C . GLN B 1 227 ? -36.264 15.668 -40.597 1.00 44.44 576 GLN B C 1
ATOM 3083 O O . GLN B 1 227 ? -35.950 14.495 -40.810 1.00 35.53 576 GLN B O 1
ATOM 3089 N N . TYR B 1 228 ? -37.028 16.387 -41.419 1.00 44.28 577 TYR B N 1
ATOM 3090 C CA . TYR B 1 228 ? -37.340 16.009 -42.793 1.00 45.57 577 TYR B CA 1
ATOM 3091 C C . TYR B 1 228 ? -36.614 16.896 -43.799 1.00 50.90 577 TYR B C 1
ATOM 3092 O O . TYR B 1 228 ? -36.446 18.101 -43.574 1.00 50.16 577 TYR B O 1
ATOM 3101 N N . GLY B 1 229 ? -36.182 16.292 -44.905 1.00 52.84 578 GLY B N 1
ATOM 3102 C CA . GLY B 1 229 ? -35.538 16.999 -46.001 1.00 54.56 578 GLY B CA 1
ATOM 3103 C C . GLY B 1 229 ? -34.301 17.831 -45.728 1.00 56.66 578 GLY B C 1
ATOM 3104 O O . GLY B 1 229 ? -33.873 18.592 -46.600 1.00 63.07 578 GLY B O 1
ATOM 3105 N N . THR B 1 230 ? -33.713 17.706 -44.537 1.00 53.07 579 THR B N 1
ATOM 3106 C CA . THR B 1 230 ? -32.373 18.234 -44.292 1.00 51.05 579 THR B CA 1
ATOM 3107 C C . THR B 1 230 ? -31.293 17.485 -45.062 1.00 60.75 579 THR B C 1
ATOM 3108 O O . THR B 1 230 ? -30.146 17.946 -45.104 1.00 64.57 579 THR B O 1
ATOM 3110 N N . ASP B 1 231 ? -31.631 16.346 -45.641 1.00 52.45 580 ASP B N 1
ATOM 3111 C CA . ASP B 1 231 ? -30.743 15.470 -46.399 1.00 50.45 580 ASP B CA 1
ATOM 3112 C C . ASP B 1 231 ? -31.647 14.402 -47.011 1.00 40.19 580 ASP B C 1
ATOM 3113 O O . ASP B 1 231 ? -32.874 14.548 -47.012 1.00 44.81 580 ASP B O 1
ATOM 3118 N N . THR B 1 232 ? -31.056 13.332 -47.530 1.00 44.46 581 THR B N 1
ATOM 3119 C CA . THR B 1 232 ? -31.854 12.183 -47.942 1.00 43.48 581 THR B CA 1
ATOM 3120 C C . THR B 1 232 ? -32.637 11.688 -46.731 1.00 40.27 581 THR B C 1
ATOM 3121 O O . THR B 1 232 ? -32.065 11.509 -45.654 1.00 37.91 581 THR B O 1
ATOM 3125 N N . ASN B 1 233 ? -33.944 11.459 -46.895 1.00 35.07 582 ASN B N 1
ATOM 3126 C CA . ASN B 1 233 ? -34.748 10.926 -45.787 1.00 38.48 582 ASN B CA 1
ATOM 3127 C C . ASN B 1 233 ? -34.487 9.425 -45.647 1.00 36.29 582 ASN B C 1
ATOM 3128 O O . ASN B 1 233 ? -35.364 8.579 -45.843 1.00 38.46 582 ASN B O 1
ATOM 3133 N N . SER B 1 234 ? -33.259 9.105 -45.231 1.00 36.84 583 SER B N 1
ATOM 3134 C CA . SER B 1 234 ? -32.755 7.735 -45.212 1.00 34.27 583 SER B CA 1
ATOM 3135 C C . SER B 1 234 ? -32.610 7.151 -43.812 1.00 37.04 583 SER B C 1
ATOM 3136 O O . SER B 1 234 ? -31.991 6.092 -43.662 1.00 41.93 583 SER B O 1
ATOM 3139 N N . VAL B 1 235 ? -33.143 7.808 -42.787 1.00 29.58 584 VAL B N 1
ATOM 3140 C CA . VAL B 1 235 ? -33.165 7.264 -41.436 1.00 27.82 584 VAL B CA 1
ATOM 3141 C C . VAL B 1 235 ? -34.541 6.635 -41.289 1.00 30.53 584 VAL B C 1
ATOM 3142 O O . VAL B 1 235 ? -35.520 7.321 -40.991 1.00 30.42 584 VAL B O 1
ATOM 3146 N N . CYS B 1 236 ? -34.615 5.317 -41.488 1.00 26.18 585 CYS B N 1
ATOM 3147 C CA . CYS B 1 236 ? -35.882 4.634 -41.682 1.00 28.72 585 CYS B CA 1
ATOM 3148 C C . CYS B 1 236 ? -36.077 3.530 -40.655 1.00 28.10 585 CYS B C 1
ATOM 3149 O O . CYS B 1 236 ? -35.104 2.978 -40.130 1.00 27.68 585 CYS B O 1
ATOM 3152 N N . PRO B 1 237 ? -37.323 3.159 -40.370 1.00 30.04 586 PRO B N 1
ATOM 3153 C CA . PRO B 1 237 ? -37.544 2.035 -39.465 1.00 29.35 586 PRO B CA 1
ATOM 3154 C C . PRO B 1 237 ? -36.996 0.757 -40.077 1.00 31.81 586 PRO B C 1
ATOM 3155 O O . PRO B 1 237 ? -37.150 0.498 -41.277 1.00 29.70 586 PRO B O 1
ATOM 3159 N N . LYS B 1 238 ? -36.373 -0.051 -39.238 1.00 30.76 587 LYS B N 1
ATOM 3160 C CA . LYS B 1 238 ? -35.920 -1.366 -39.667 1.00 34.41 587 LYS B CA 1
ATOM 3161 C C . LYS B 1 238 ? -37.145 -2.204 -39.996 1.00 36.71 587 LYS B C 1
ATOM 3162 O O . LYS B 1 238 ? -38.134 -2.177 -39.260 1.00 35.52 587 LYS B O 1
ATOM 3168 N N . LEU B 1 239 ? -37.127 -2.880 -41.141 1.00 36.83 588 LEU B N 1
ATOM 3169 C CA . LEU B 1 239 ? -38.331 -3.572 -41.593 1.00 39.38 588 LEU B CA 1
ATOM 3170 C C . LEU B 1 239 ? -38.471 -4.911 -40.892 1.00 41.53 588 LEU B C 1
ATOM 3171 O O . LEU B 1 239 ? -37.541 -5.723 -40.886 1.00 40.35 588 LEU B O 1
ATOM 3176 N N . GLY B 1 240 ? -39.636 -5.123 -40.287 1.00 54.13 589 GLY B N 1
ATOM 3177 C CA . GLY B 1 240 ? -39.938 -6.406 -39.702 1.00 57.74 589 GLY B CA 1
ATOM 3178 C C . GLY B 1 240 ? -39.997 -7.494 -40.752 1.00 60.45 589 GLY B C 1
ATOM 3179 O O . GLY B 1 240 ? -40.265 -7.262 -41.935 1.00 62.69 589 GLY B O 1
ATOM 3180 N N . SER B 1 241 ? -39.731 -8.711 -40.305 1.00 55.09 590 SER B N 1
ATOM 3181 C CA . SER B 1 241 ? -39.742 -9.863 -41.186 1.00 56.13 590 SER B CA 1
ATOM 3182 C C . SER B 1 241 ? -40.443 -11.010 -40.479 1.00 55.71 590 SER B C 1
ATOM 3183 O O . SER B 1 241 ? -40.702 -10.962 -39.274 1.00 61.33 590 SER B O 1
ATOM 3186 N N . LEU B 1 242 ? -40.768 -12.044 -41.241 1.00 58.10 591 LEU B N 1
ATOM 3187 C CA . LEU B 1 242 ? -41.078 -13.312 -40.606 1.00 65.43 591 LEU B CA 1
ATOM 3188 C C . LEU B 1 242 ? -39.810 -13.851 -39.946 1.00 64.08 591 LEU B C 1
ATOM 3189 O O . LEU B 1 242 ? -38.686 -13.473 -40.302 1.00 65.44 591 LEU B O 1
ATOM 3194 N N . VAL B 1 243 ? -39.994 -14.716 -38.957 1.00 60.45 592 VAL B N 1
ATOM 3195 C CA . VAL B 1 243 ? -38.849 -15.251 -38.229 1.00 65.34 592 VAL B CA 1
ATOM 3196 C C . VAL B 1 243 ? -38.878 -16.777 -38.228 1.00 66.97 592 VAL B C 1
ATOM 3197 O O . VAL B 1 243 ? -37.884 -17.421 -38.568 1.00 68.85 592 VAL B O 1
ATOM 3199 N N . GLY C 2 1 ? -20.765 30.563 5.903 1.00 54.16 3 GLY C N 1
ATOM 3200 C CA . GLY C 2 1 ? -20.812 29.164 5.525 1.00 49.68 3 GLY C CA 1
ATOM 3201 C C . GLY C 2 1 ? -21.702 28.902 4.325 1.00 43.53 3 GLY C C 1
ATOM 3202 O O . GLY C 2 1 ? -21.569 27.887 3.639 1.00 49.20 3 GLY C O 1
ATOM 3203 N N . SER C 2 2 ? -22.611 29.827 4.052 1.00 37.52 4 SER C N 1
ATOM 3204 C CA . SER C 2 2 ? -23.549 29.640 2.961 1.00 36.53 4 SER C CA 1
ATOM 3205 C C . SER C 2 2 ? -22.837 29.731 1.607 1.00 36.95 4 SER C C 1
ATOM 3206 O O . SER C 2 2 ? -21.713 30.232 1.514 1.00 32.22 4 SER C O 1
ATOM 3209 N N . PRO C 2 3 ? -23.454 29.187 0.549 1.00 32.92 5 PRO C N 1
ATOM 3210 C CA . PRO C 2 3 ? -22.858 29.336 -0.796 1.00 35.60 5 PRO C CA 1
ATOM 3211 C C . PRO C 2 3 ? -22.569 30.784 -1.177 1.00 28.82 5 PRO C C 1
ATOM 3212 O O . PRO C 2 3 ? -21.488 31.067 -1.703 1.00 29.33 5 PRO C O 1
ATOM 3216 N N . VAL C 2 4 ? -23.507 31.709 -0.932 1.00 29.65 6 VAL C N 1
ATOM 3217 C CA . VAL C 2 4 ? -23.268 33.094 -1.346 1.00 29.59 6 VAL C CA 1
ATOM 3218 C C . VAL C 2 4 ? -22.146 33.719 -0.523 1.00 33.92 6 VAL C C 1
ATOM 3219 O O . VAL C 2 4 ? -21.300 34.442 -1.063 1.00 33.39 6 VAL C O 1
ATOM 3223 N N . LYS C 2 5 ? -22.088 33.431 0.787 1.00 34.19 7 LYS C N 1
ATOM 3224 C CA . LYS C 2 5 ? -21.026 34.021 1.604 1.00 31.02 7 LYS C CA 1
ATOM 3225 C C . LYS C 2 5 ? -19.661 33.507 1.172 1.00 28.89 7 LYS C C 1
ATOM 3226 O O . LYS C 2 5 ? -18.697 34.268 1.128 1.00 31.91 7 LYS C O 1
ATOM 3232 N N . ARG C 2 6 ? -19.554 32.209 0.860 1.00 33.26 8 ARG C N 1
ATOM 3233 C CA . ARG C 2 6 ? -18.283 31.672 0.373 1.00 26.49 8 ARG C CA 1
ATOM 3234 C C . ARG C 2 6 ? -17.890 32.291 -0.969 1.00 31.17 8 ARG C C 1
ATOM 3235 O O . ARG C 2 6 ? -16.714 32.596 -1.205 1.00 33.88 8 ARG C O 1
ATOM 3243 N N . PHE C 2 7 ? -18.855 32.452 -1.872 1.00 32.34 9 PHE C N 1
ATOM 3244 C CA . PHE C 2 7 ? -18.572 33.085 -3.161 1.00 27.73 9 PHE C CA 1
ATOM 3245 C C . PHE C 2 7 ? -18.109 34.525 -2.963 1.00 29.26 9 PHE C C 1
ATOM 3246 O O . PHE C 2 7 ? -17.064 34.935 -3.473 1.00 29.39 9 PHE C O 1
ATOM 3254 N N . VAL C 2 8 ? -18.884 35.308 -2.211 1.00 31.60 10 VAL C N 1
ATOM 3255 C CA . VAL C 2 8 ? -18.561 36.725 -2.046 1.00 32.60 10 VAL C CA 1
ATOM 3256 C C . VAL C 2 8 ? -17.206 36.897 -1.372 1.00 36.36 10 VAL C C 1
ATOM 3257 O O . VAL C 2 8 ? -16.394 37.733 -1.784 1.00 36.33 10 VAL C O 1
ATOM 3261 N N . ARG C 2 9 ? -16.918 36.092 -0.349 1.00 34.88 11 ARG C N 1
ATOM 3262 C CA . ARG C 2 9 ? -15.646 36.275 0.341 1.00 35.28 11 ARG C CA 1
ATOM 3263 C C . ARG C 2 9 ? -14.475 35.966 -0.582 1.00 37.55 11 ARG C C 1
ATOM 3264 O O . ARG C 2 9 ? -13.465 36.678 -0.569 1.00 40.13 11 ARG C O 1
ATOM 3272 N N . GLU C 2 10 ? -14.615 34.956 -1.441 1.00 35.21 12 GLU C N 1
ATOM 3273 C CA . GLU C 2 10 ? -13.594 34.709 -2.456 1.00 31.83 12 GLU C CA 1
ATOM 3274 C C . GLU C 2 10 ? -13.479 35.886 -3.421 1.00 38.62 12 GLU C C 1
ATOM 3275 O O . GLU C 2 10 ? -12.374 36.270 -3.819 1.00 39.37 12 GLU C O 1
ATOM 3277 N N . VAL C 2 11 ? -14.613 36.474 -3.811 1.00 34.44 13 VAL C N 1
ATOM 3278 C CA . VAL C 2 11 ? -14.558 37.626 -4.704 1.00 33.48 13 VAL C CA 1
ATOM 3279 C C . VAL C 2 11 ? -13.907 38.817 -4.002 1.00 35.46 13 VAL C C 1
ATOM 3280 O O . VAL C 2 11 ? -13.073 39.519 -4.592 1.00 40.49 13 VAL C O 1
ATOM 3284 N N . LEU C 2 12 ? -14.259 39.062 -2.734 1.00 39.31 14 LEU C N 1
ATOM 3285 C CA . LEU C 2 12 ? -13.671 40.203 -2.028 1.00 38.33 14 LEU C CA 1
ATOM 3286 C C . LEU C 2 12 ? -12.176 40.015 -1.796 1.00 40.00 14 LEU C C 1
ATOM 3287 O O . LEU C 2 12 ? -11.420 40.992 -1.837 1.00 43.61 14 LEU C O 1
ATOM 3292 N N . GLU C 2 13 ? -11.721 38.777 -1.574 1.00 39.99 15 GLU C N 1
ATOM 3293 C CA . GLU C 2 13 ? -10.281 38.543 -1.468 1.00 43.51 15 GLU C CA 1
ATOM 3294 C C . GLU C 2 13 ? -9.577 38.903 -2.771 1.00 46.71 15 GLU C C 1
ATOM 3295 O O . GLU C 2 13 ? -8.491 39.493 -2.763 1.00 48.40 15 GLU C O 1
ATOM 3301 N N . GLU C 2 14 ? -10.190 38.561 -3.903 1.00 40.71 16 GLU C N 1
ATOM 3302 C CA . GLU C 2 14 ? -9.645 38.949 -5.200 1.00 42.74 16 GLU C CA 1
ATOM 3303 C C . GLU C 2 14 ? -9.732 40.458 -5.417 1.00 41.32 16 GLU C C 1
ATOM 3304 O O . GLU C 2 14 ? -8.871 41.039 -6.084 1.00 47.03 16 GLU C O 1
ATOM 3310 N N . ALA C 2 15 ? -10.766 41.107 -4.877 1.00 42.01 17 ALA C N 1
ATOM 3311 C CA . ALA C 2 15 ? -10.871 42.556 -5.006 1.00 39.46 17 ALA C CA 1
ATOM 3312 C C . ALA C 2 15 ? -9.761 43.258 -4.230 1.00 51.26 17 ALA C C 1
ATOM 3313 O O . ALA C 2 15 ? -9.225 44.274 -4.688 1.00 47.43 17 ALA C O 1
ATOM 3315 N N . GLU C 2 16 ? -9.419 42.744 -3.044 1.00 49.56 18 GLU C N 1
ATOM 3316 C CA . GLU C 2 16 ? -8.326 43.333 -2.271 1.00 48.59 18 GLU C CA 1
ATOM 3317 C C . GLU C 2 16 ? -6.999 43.229 -3.018 1.00 42.58 18 GLU C C 1
ATOM 3318 O O . GLU C 2 16 ? -6.215 44.185 -3.036 1.00 57.44 18 GLU C O 1
ATOM 3320 N N . GLU C 2 17 ? -6.732 42.081 -3.648 1.00 46.24 19 GLU C N 1
ATOM 3321 C CA . GLU C 2 17 ? -5.525 41.943 -4.459 1.00 42.67 19 GLU C CA 1
ATOM 3322 C C . GLU C 2 17 ? -5.500 42.953 -5.601 1.00 55.28 19 GLU C C 1
ATOM 3323 O O . GLU C 2 17 ? -4.458 43.560 -5.880 1.00 54.65 19 GLU C O 1
ATOM 3325 N N . ALA C 2 18 ? -6.637 43.144 -6.281 1.00 54.29 20 ALA C N 1
ATOM 3326 C CA . ALA C 2 18 ? -6.683 44.094 -7.391 1.00 53.62 20 ALA C CA 1
ATOM 3327 C C . ALA C 2 18 ? -6.408 45.518 -6.919 1.00 51.62 20 ALA C C 1
ATOM 3328 O O . ALA C 2 18 ? -5.714 46.281 -7.599 1.00 54.71 20 ALA C O 1
ATOM 3330 N N . TYR C 2 19 ? -6.964 45.901 -5.767 1.00 51.63 21 TYR C N 1
ATOM 3331 C CA . TYR C 2 19 ? -6.788 47.259 -5.265 1.00 53.12 21 TYR C CA 1
ATOM 3332 C C . TYR C 2 19 ? -5.344 47.526 -4.856 1.00 59.16 21 TYR C C 1
ATOM 3333 O O . TYR C 2 19 ? -4.866 48.660 -4.976 1.00 56.03 21 TYR C O 1
ATOM 3342 N N . GLU C 2 20 ? -4.654 46.511 -4.333 1.00 59.22 22 GLU C N 1
ATOM 3343 C CA . GLU C 2 20 ? -3.260 46.685 -3.941 1.00 59.68 22 GLU C CA 1
ATOM 3344 C C . GLU C 2 20 ? -2.331 46.740 -5.150 1.00 61.06 22 GLU C C 1
ATOM 3345 O O . GLU C 2 20 ? -1.289 47.403 -5.098 1.00 70.57 22 GLU C O 1
ATOM 3347 N N . LYS C 2 21 ? -2.678 46.053 -6.239 1.00 58.52 23 LYS C N 1
ATOM 3348 C CA . LYS C 2 21 ? -1.881 46.122 -7.459 1.00 59.15 23 LYS C CA 1
ATOM 3349 C C . LYS C 2 21 ? -2.190 47.353 -8.304 1.00 59.02 23 LYS C C 1
ATOM 3350 O O . LYS C 2 21 ? -1.623 47.494 -9.393 1.00 62.98 23 LYS C O 1
ATOM 3352 N N . GLY C 2 22 ? -3.076 48.233 -7.840 1.00 49.41 24 GLY C N 1
ATOM 3353 C CA . GLY C 2 22 ? -3.422 49.443 -8.562 1.00 55.56 24 GLY C CA 1
ATOM 3354 C C . GLY C 2 22 ? -4.411 49.282 -9.699 1.00 55.56 24 GLY C C 1
ATOM 3355 O O . GLY C 2 22 ? -4.600 50.232 -10.466 1.00 56.08 24 GLY C O 1
ATOM 3356 N N . ASP C 2 23 ? -5.056 48.120 -9.831 1.00 52.87 25 ASP C N 1
ATOM 3357 C CA . ASP C 2 23 ? -6.056 47.889 -10.880 1.00 49.45 25 ASP C CA 1
ATOM 3358 C C . ASP C 2 23 ? -7.409 48.296 -10.310 1.00 51.68 25 ASP C C 1
ATOM 3359 O O . ASP C 2 23 ? -8.174 47.481 -9.790 1.00 45.69 25 ASP C O 1
ATOM 3364 N N . ARG C 2 24 ? -7.678 49.606 -10.363 1.00 38.92 26 ARG C N 1
ATOM 3365 C CA . ARG C 2 24 ? -8.905 50.127 -9.770 1.00 44.99 26 ARG C CA 1
ATOM 3366 C C . ARG C 2 24 ? -10.130 49.709 -10.573 1.00 39.79 26 ARG C C 1
ATOM 3367 O O . ARG C 2 24 ? -11.221 49.547 -10.008 1.00 39.24 26 ARG C O 1
ATOM 3375 N N . ARG C 2 25 ? -9.982 49.562 -11.886 1.00 36.49 27 ARG C N 1
ATOM 3376 C CA . ARG C 2 25 ? -11.109 49.119 -12.697 1.00 37.85 27 ARG C CA 1
ATOM 3377 C C . ARG C 2 25 ? -11.561 47.725 -12.271 1.00 37.77 27 ARG C C 1
ATOM 3378 O O . ARG C 2 25 ? -12.751 47.486 -12.028 1.00 35.06 27 ARG C O 1
ATOM 3386 N N . GLN C 2 26 ? -10.613 46.796 -12.157 1.00 39.59 28 GLN C N 1
ATOM 3387 C CA . GLN C 2 26 ? -10.955 45.432 -11.765 1.00 38.53 28 GLN C CA 1
ATOM 3388 C C . GLN C 2 26 ? -11.505 45.385 -10.345 1.00 38.73 28 GLN C C 1
ATOM 3389 O O . GLN C 2 26 ? -12.392 44.576 -10.037 1.00 35.41 28 GLN C O 1
ATOM 3395 N N . PHE C 2 27 ? -10.980 46.233 -9.459 1.00 34.41 29 PHE C N 1
ATOM 3396 C CA . PHE C 2 27 ? -11.515 46.316 -8.105 1.00 37.17 29 PHE C CA 1
ATOM 3397 C C . PHE C 2 27 ? -12.999 46.664 -8.120 1.00 35.89 29 PHE C C 1
ATOM 3398 O O . PHE C 2 27 ? -13.798 46.046 -7.408 1.00 33.50 29 PHE C O 1
ATOM 3406 N N . GLU C 2 28 ? -13.390 47.659 -8.924 1.00 32.18 30 GLU C N 1
ATOM 3407 C CA . GLU C 2 28 ? -14.805 48.005 -9.002 1.00 34.22 30 GLU C CA 1
ATOM 3408 C C . GLU C 2 28 ? -15.612 46.881 -9.654 1.00 29.35 30 GLU C C 1
ATOM 3409 O O . GLU C 2 28 ? -16.758 46.636 -9.273 1.00 30.73 30 GLU C O 1
ATOM 3415 N N . GLU C 2 29 ? -15.060 46.227 -10.675 1.00 28.10 31 GLU C N 1
ATOM 3416 C CA . GLU C 2 29 ? -15.783 45.109 -11.286 1.00 33.47 31 GLU C CA 1
ATOM 3417 C C . GLU C 2 29 ? -16.046 44.001 -10.271 1.00 31.81 31 GLU C C 1
ATOM 3418 O O . GLU C 2 29 ? -17.145 43.426 -10.225 1.00 29.41 31 GLU C O 1
ATOM 3424 N N . LEU C 2 30 ? -15.053 43.698 -9.434 1.00 28.95 32 LEU C N 1
ATOM 3425 C CA . LEU C 2 30 ? -15.219 42.630 -8.456 1.00 28.59 32 LEU C CA 1
ATOM 3426 C C . LEU C 2 30 ? -16.174 43.042 -7.347 1.00 32.66 32 LEU C C 1
ATOM 3427 O O . LEU C 2 30 ? -17.004 42.241 -6.897 1.00 30.09 32 LEU C O 1
ATOM 3432 N N . LEU C 2 31 ? -16.089 44.297 -6.909 1.00 31.21 33 LEU C N 1
ATOM 3433 C CA . LEU C 2 31 ? -17.008 44.787 -5.891 1.00 28.58 33 LEU C CA 1
ATOM 3434 C C . LEU C 2 31 ? -18.450 44.704 -6.369 1.00 31.20 33 LEU C C 1
ATOM 3435 O O . LEU C 2 31 ? -19.348 44.324 -5.606 1.00 34.12 33 LEU C O 1
ATOM 3440 N N . TRP C 2 32 ? -18.689 45.065 -7.634 1.00 26.20 34 TRP C N 1
ATOM 3441 C CA . TRP C 2 32 ? -20.025 44.965 -8.216 1.00 27.90 34 TRP C CA 1
ATOM 3442 C C . TRP C 2 32 ? -20.495 43.514 -8.263 1.00 24.65 34 TRP C C 1
ATOM 3443 O O . TRP C 2 32 ? -21.644 43.210 -7.913 1.00 25.88 34 TRP C O 1
ATOM 3454 N N . LEU C 2 33 ? -19.614 42.608 -8.685 1.00 26.10 35 LEU C N 1
ATOM 3455 C CA . LEU C 2 33 ? -19.968 41.185 -8.687 1.00 26.11 35 LEU C CA 1
ATOM 3456 C C . LEU C 2 33 ? -20.408 40.732 -7.297 1.00 28.94 35 LEU C C 1
ATOM 3457 O O . LEU C 2 33 ? -21.434 40.056 -7.143 1.00 26.14 35 LEU C O 1
ATOM 3462 N N . ALA C 2 34 ? -19.633 41.091 -6.270 1.00 29.78 36 ALA C N 1
ATOM 3463 C CA . ALA C 2 34 ? -19.984 40.707 -4.908 1.00 30.88 36 ALA C CA 1
ATOM 3464 C C . ALA C 2 34 ? -21.324 41.302 -4.494 1.00 32.94 36 ALA C C 1
ATOM 3465 O O . ALA C 2 34 ? -22.183 40.599 -3.942 1.00 31.64 36 ALA C O 1
ATOM 3467 N N . GLU C 2 35 ? -21.531 42.603 -4.759 1.00 29.48 37 GLU C N 1
ATOM 3468 C CA . GLU C 2 35 ? -22.798 43.235 -4.401 1.00 30.12 37 GLU C CA 1
ATOM 3469 C C . GLU C 2 35 ? -23.961 42.584 -5.135 1.00 29.20 37 GLU C C 1
ATOM 3470 O O . GLU C 2 35 ? -25.043 42.399 -4.561 1.00 30.67 37 GLU C O 1
ATOM 3476 N N . TRP C 2 36 ? -23.769 42.239 -6.413 1.00 28.77 38 TRP C N 1
ATOM 3477 C CA . TRP C 2 36 ? -24.844 41.566 -7.137 1.00 27.84 38 TRP C CA 1
ATOM 3478 C C . TRP C 2 36 ? -25.223 40.255 -6.454 1.00 28.20 38 TRP C C 1
ATOM 3479 O O . TRP C 2 36 ? -26.409 39.948 -6.286 1.00 30.92 38 TRP C O 1
ATOM 3490 N N . ALA C 2 37 ? -24.227 39.488 -6.028 1.00 29.50 39 ALA C N 1
ATOM 3491 C CA . ALA C 2 37 ? -24.493 38.163 -5.478 1.00 26.99 39 ALA C CA 1
ATOM 3492 C C . ALA C 2 37 ? -25.194 38.240 -4.121 1.00 29.79 39 ALA C C 1
ATOM 3493 O O . ALA C 2 37 ? -26.137 37.480 -3.860 1.00 30.94 39 ALA C O 1
ATOM 3495 N N . ALA C 2 38 ? -24.751 39.150 -3.245 1.00 32.59 40 ALA C N 1
ATOM 3496 C CA . ALA C 2 38 ? -25.397 39.304 -1.942 1.00 34.16 40 ALA C CA 1
ATOM 3497 C C . ALA C 2 38 ? -26.862 39.705 -2.087 1.00 37.92 40 ALA C C 1
ATOM 3498 O O . ALA C 2 38 ? -27.733 39.183 -1.377 1.00 35.53 40 ALA C O 1
ATOM 3500 N N . ARG C 2 39 ? -27.161 40.619 -3.014 1.00 30.69 41 ARG C N 1
ATOM 3501 C CA . ARG C 2 39 ? -28.549 41.019 -3.220 1.00 30.41 41 ARG C CA 1
ATOM 3502 C C . ARG C 2 39 ? -29.355 39.902 -3.867 1.00 36.60 41 ARG C C 1
ATOM 3503 O O . ARG C 2 39 ? -30.542 39.735 -3.564 1.00 35.64 41 ARG C O 1
ATOM 3505 N N . ASP C 2 40 ? -28.730 39.128 -4.762 1.00 31.48 42 ASP C N 1
ATOM 3506 C CA . ASP C 2 40 ? -29.428 38.015 -5.398 1.00 32.41 42 ASP C CA 1
ATOM 3507 C C . ASP C 2 40 ? -29.901 36.994 -4.371 1.00 30.83 42 ASP C C 1
ATOM 3508 O O . ASP C 2 40 ? -30.975 36.401 -4.523 1.00 33.65 42 ASP C O 1
ATOM 3513 N N . ALA C 2 41 ? -29.113 36.774 -3.333 1.00 34.92 43 ALA C N 1
ATOM 3514 C CA . ALA C 2 41 ? -29.459 35.833 -2.278 1.00 34.09 43 ALA C CA 1
ATOM 3515 C C . ALA C 2 41 ? -30.244 36.495 -1.149 1.00 42.28 43 ALA C C 1
ATOM 3516 O O . ALA C 2 41 ? -30.557 35.831 -0.152 1.00 40.13 43 ALA C O 1
ATOM 3518 N N A ASN C 2 42 ? -30.572 37.778 -1.296 0.54 40.29 44 ASN C N 1
ATOM 3519 N N B ASN C 2 42 ? -30.561 37.786 -1.279 0.46 40.30 44 ASN C N 1
ATOM 3520 C CA A ASN C 2 42 ? -31.271 38.558 -0.274 0.54 43.80 44 ASN C CA 1
ATOM 3521 C CA B ASN C 2 42 ? -31.302 38.540 -0.260 0.46 43.79 44 ASN C CA 1
ATOM 3522 C C A ASN C 2 42 ? -30.594 38.403 1.087 0.54 44.79 44 ASN C C 1
ATOM 3523 C C B ASN C 2 42 ? -30.605 38.485 1.100 0.46 44.78 44 ASN C C 1
ATOM 3524 O O A ASN C 2 42 ? -31.232 38.144 2.109 0.54 47.71 44 ASN C O 1
ATOM 3525 O O B ASN C 2 42 ? -31.251 38.398 2.145 0.46 47.66 44 ASN C O 1
ATOM 3534 N N . ASP C 2 43 ? -29.275 38.553 1.088 1.00 41.06 45 ASP C N 1
ATOM 3535 C CA . ASP C 2 43 ? -28.457 38.400 2.286 1.00 34.30 45 ASP C CA 1
ATOM 3536 C C . ASP C 2 43 ? -28.011 39.782 2.750 1.00 44.48 45 ASP C C 1
ATOM 3537 O O . ASP C 2 43 ? -26.907 40.227 2.440 1.00 39.37 45 ASP C O 1
ATOM 3542 N N . GLU C 2 44 ? -28.850 40.441 3.555 1.00 42.18 46 GLU C N 1
ATOM 3543 C CA . GLU C 2 44 ? -28.531 41.802 3.978 1.00 41.39 46 GLU C CA 1
ATOM 3544 C C . GLU C 2 44 ? -27.344 41.830 4.925 1.00 44.20 46 GLU C C 1
ATOM 3545 O O . GLU C 2 44 ? -26.591 42.809 4.948 1.00 43.82 46 GLU C O 1
ATOM 3551 N N . GLU C 2 45 ? -27.156 40.767 5.703 1.00 44.38 47 GLU C N 1
ATOM 3552 C CA . GLU C 2 45 ? -25.965 40.665 6.535 1.00 41.30 47 GLU C CA 1
ATOM 3553 C C . GLU C 2 45 ? -24.700 40.736 5.686 1.00 42.33 47 GLU C C 1
ATOM 3554 O O . GLU C 2 45 ? -23.744 41.436 6.035 1.00 41.24 47 GLU C O 1
ATOM 3560 N N . LEU C 2 46 ? -24.698 40.049 4.540 1.00 39.49 48 LEU C N 1
ATOM 3561 C CA . LEU C 2 46 ? -23.532 40.051 3.662 1.00 36.28 48 LEU C CA 1
ATOM 3562 C C . LEU C 2 46 ? -23.352 41.385 2.939 1.00 33.95 48 LEU C C 1
ATOM 3563 O O . LEU C 2 46 ? -22.213 41.802 2.700 1.00 33.78 48 LEU C O 1
ATOM 3568 N N . GLU C 2 47 ? -24.450 42.063 2.576 1.00 35.21 49 GLU C N 1
ATOM 3569 C CA . GLU C 2 47 ? -24.326 43.403 1.998 1.00 39.84 49 GLU C CA 1
ATOM 3570 C C . GLU C 2 47 ? -23.610 44.348 2.955 1.00 47.23 49 GLU C C 1
ATOM 3571 O O . GLU C 2 47 ? -22.792 45.174 2.531 1.00 42.05 49 GLU C O 1
ATOM 3577 N N . GLU C 2 48 ? -23.924 44.256 4.252 1.00 46.98 50 GLU C N 1
ATOM 3578 C CA . GLU C 2 48 ? -23.232 45.082 5.239 1.00 42.80 50 GLU C CA 1
ATOM 3579 C C . GLU C 2 48 ? -21.761 44.698 5.340 1.00 40.31 50 GLU C C 1
ATOM 3580 O O . GLU C 2 48 ? -20.895 45.567 5.501 1.00 38.69 50 GLU C O 1
ATOM 3582 N N . GLU C 2 49 ? -21.452 43.404 5.223 1.00 38.85 51 GLU C N 1
ATOM 3583 C CA . GLU C 2 49 ? -20.054 42.982 5.227 1.00 35.35 51 GLU C CA 1
ATOM 3584 C C . GLU C 2 49 ? -19.292 43.578 4.046 1.00 39.30 51 GLU C C 1
ATOM 3585 O O . GLU C 2 49 ? -18.116 43.946 4.175 1.00 37.01 51 GLU C O 1
ATOM 3591 N N . ILE C 2 50 ? -19.942 43.683 2.882 1.00 36.51 52 ILE C N 1
ATOM 3592 C CA . ILE C 2 50 ? -19.258 44.229 1.711 1.00 36.44 52 ILE C CA 1
ATOM 3593 C C . ILE C 2 50 ? -18.982 45.716 1.903 1.00 37.54 52 ILE C C 1
ATOM 3594 O O . ILE C 2 50 ? -17.912 46.214 1.534 1.00 39.99 52 ILE C O 1
ATOM 3599 N N . ARG C 2 51 ? -19.939 46.447 2.480 1.00 43.58 53 ARG C N 1
ATOM 3600 C CA . ARG C 2 51 ? -19.708 47.860 2.778 1.00 44.78 53 ARG C CA 1
ATOM 3601 C C . ARG C 2 51 ? -18.508 48.033 3.699 1.00 49.07 53 ARG C C 1
ATOM 3602 O O . ARG C 2 51 ? -17.597 48.818 3.406 1.00 44.34 53 ARG C O 1
ATOM 3610 N N . GLU C 2 52 ? -18.486 47.295 4.817 1.00 47.18 54 GLU C N 1
ATOM 3611 C CA . GLU C 2 52 ? -17.365 47.392 5.747 1.00 48.36 54 GLU C CA 1
ATOM 3612 C C . GLU C 2 52 ? -16.051 47.063 5.055 1.00 44.24 54 GLU C C 1
ATOM 3613 O O . GLU C 2 52 ? -15.040 47.739 5.273 1.00 46.16 54 GLU C O 1
ATOM 3615 N N . PHE C 2 53 ? -16.061 46.061 4.174 1.00 42.74 55 PHE C N 1
ATOM 3616 C CA . PHE C 2 53 ? -14.859 45.729 3.420 1.00 39.29 55 PHE C CA 1
ATOM 3617 C C . PHE C 2 53 ? -14.391 46.916 2.592 1.00 47.94 55 PHE C C 1
ATOM 3618 O O . PHE C 2 53 ? -13.201 47.248 2.580 1.00 49.28 55 PHE C O 1
ATOM 3626 N N . GLU C 2 54 ? -15.317 47.555 1.871 1.00 42.10 56 GLU C N 1
ATOM 3627 C CA . GLU C 2 54 ? -14.931 48.656 0.995 1.00 48.74 56 GLU C CA 1
ATOM 3628 C C . GLU C 2 54 ? -14.334 49.806 1.794 1.00 54.46 56 GLU C C 1
ATOM 3629 O O . GLU C 2 54 ? -13.340 50.414 1.376 1.00 53.67 56 GLU C O 1
ATOM 3635 N N . LYS C 2 55 ? -14.929 50.114 2.950 1.00 52.85 57 LYS C N 1
ATOM 3636 C CA . LYS C 2 55 ? -14.408 51.179 3.803 1.00 50.14 57 LYS C CA 1
ATOM 3637 C C . LYS C 2 55 ? -12.977 50.887 4.240 1.00 56.36 57 LYS C C 1
ATOM 3638 O O . LYS C 2 55 ? -12.110 51.765 4.185 1.00 58.59 57 LYS C O 1
ATOM 3640 N N . GLU C 2 56 ? -12.704 49.648 4.662 1.00 55.16 58 GLU C N 1
ATOM 3641 C CA . GLU C 2 56 ? -11.398 49.314 5.221 1.00 55.61 58 GLU C CA 1
ATOM 3642 C C . GLU C 2 56 ? -10.305 49.156 4.170 1.00 60.98 58 GLU C C 1
ATOM 3643 O O . GLU C 2 56 ? -9.123 49.223 4.521 1.00 69.92 58 GLU C O 1
ATOM 3645 N N . VAL C 2 57 ? -10.654 48.967 2.901 1.00 58.24 59 VAL C N 1
ATOM 3646 C CA . VAL C 2 57 ? -9.626 48.806 1.873 1.00 60.59 59 VAL C CA 1
ATOM 3647 C C . VAL C 2 57 ? -9.294 50.136 1.207 1.00 63.89 59 VAL C C 1
ATOM 3648 O O . VAL C 2 57 ? -8.133 50.400 0.882 1.00 69.06 59 VAL C O 1
ATOM 3652 N N . LYS C 2 58 ? -10.292 50.991 1.007 1.00 60.24 60 LYS C N 1
ATOM 3653 C CA . LYS C 2 58 ? -10.085 52.281 0.360 1.00 68.17 60 LYS C CA 1
ATOM 3654 C C . LYS C 2 58 ? -10.141 53.407 1.386 1.00 65.84 60 LYS C C 1
ATOM 3655 O O . LYS C 2 58 ? -9.673 53.251 2.516 1.00 73.12 60 LYS C O 1
ATOM 3657 N N . GLY D 2 1 ? -22.133 -2.261 5.220 1.00 61.37 3 GLY D N 1
ATOM 3658 C CA . GLY D 2 1 ? -21.150 -1.895 6.225 1.00 51.64 3 GLY D CA 1
ATOM 3659 C C . GLY D 2 1 ? -19.787 -1.521 5.664 1.00 55.05 3 GLY D C 1
ATOM 3660 O O . GLY D 2 1 ? -18.994 -0.851 6.330 1.00 57.85 3 GLY D O 1
ATOM 3661 N N . SER D 2 2 ? -19.508 -1.968 4.443 1.00 44.27 4 SER D N 1
ATOM 3662 C CA . SER D 2 2 ? -18.243 -1.708 3.768 1.00 43.88 4 SER D CA 1
ATOM 3663 C C . SER D 2 2 ? -18.461 -1.920 2.277 1.00 37.34 4 SER D C 1
ATOM 3664 O O . SER D 2 2 ? -19.422 -2.587 1.883 1.00 39.14 4 SER D O 1
ATOM 3667 N N . PRO D 2 3 ? -17.596 -1.361 1.423 1.00 37.06 5 PRO D N 1
ATOM 3668 C CA . PRO D 2 3 ? -17.783 -1.562 -0.029 1.00 32.44 5 PRO D CA 1
ATOM 3669 C C . PRO D 2 3 ? -17.904 -3.026 -0.454 1.00 30.85 5 PRO D C 1
ATOM 3670 O O . PRO D 2 3 ? -18.786 -3.355 -1.257 1.00 34.89 5 PRO D O 1
ATOM 3674 N N . VAL D 2 4 ? -17.041 -3.916 0.042 1.00 33.19 6 VAL D N 1
ATOM 3675 C CA . VAL D 2 4 ? -17.125 -5.307 -0.410 1.00 35.40 6 VAL D CA 1
ATOM 3676 C C . VAL D 2 4 ? -18.386 -5.985 0.130 1.00 33.29 6 VAL D C 1
ATOM 3677 O O . VAL D 2 4 ? -19.022 -6.786 -0.572 1.00 34.42 6 VAL D O 1
ATOM 3681 N N . LYS D 2 5 ? -18.769 -5.693 1.379 1.00 36.92 7 LYS D N 1
ATOM 3682 C CA . LYS D 2 5 ? -19.977 -6.312 1.917 1.00 35.49 7 LYS D CA 1
ATOM 3683 C C . LYS D 2 5 ? -21.204 -5.875 1.136 1.00 40.19 7 LYS D C 1
ATOM 3684 O O . LYS D 2 5 ? -22.079 -6.695 0.831 1.00 39.22 7 LYS D O 1
ATOM 3690 N N . ARG D 2 6 ? -21.280 -4.587 0.780 1.00 36.06 8 ARG D N 1
ATOM 3691 C CA . ARG D 2 6 ? -22.405 -4.124 -0.021 1.00 34.93 8 ARG D CA 1
ATOM 3692 C C . ARG D 2 6 ? -22.413 -4.789 -1.390 1.00 30.43 8 ARG D C 1
ATOM 3693 O O . ARG D 2 6 ? -23.468 -5.217 -1.870 1.00 34.10 8 ARG D O 1
ATOM 3701 N N . PHE D 2 7 ? -21.238 -4.909 -2.019 1.00 31.40 9 PHE D N 1
ATOM 3702 C CA . PHE D 2 7 ? -21.134 -5.544 -3.336 1.00 29.00 9 PHE D CA 1
ATOM 3703 C C . PHE D 2 7 ? -21.568 -7.011 -3.272 1.00 32.20 9 PHE D C 1
ATOM 3704 O O . PHE D 2 7 ? -22.392 -7.473 -4.075 1.00 33.07 9 PHE D O 1
ATOM 3712 N N . VAL D 2 8 ? -21.013 -7.757 -2.318 1.00 33.97 10 VAL D N 1
ATOM 3713 C CA . VAL D 2 8 ? -21.330 -9.181 -2.209 1.00 34.15 10 VAL D CA 1
ATOM 3714 C C . VAL D 2 8 ? -22.814 -9.379 -1.929 1.00 39.03 10 VAL D C 1
ATOM 3715 O O . VAL D 2 8 ? -23.469 -10.240 -2.532 1.00 39.78 10 VAL D O 1
ATOM 3719 N N . ARG D 2 9 ? -23.377 -8.568 -1.033 1.00 37.53 11 ARG D N 1
ATOM 3720 C CA . ARG D 2 9 ? -24.778 -8.743 -0.672 1.00 37.58 11 ARG D CA 1
ATOM 3721 C C . ARG D 2 9 ? -25.698 -8.445 -1.848 1.00 40.00 11 ARG D C 1
ATOM 3722 O O . ARG D 2 9 ? -26.749 -9.079 -1.994 1.00 43.49 11 ARG D O 1
ATOM 3730 N N . GLU D 2 10 ? -25.335 -7.474 -2.686 1.00 36.79 12 GLU D N 1
ATOM 3731 C CA . GLU D 2 10 ? -26.088 -7.263 -3.920 1.00 36.81 12 GLU D CA 1
ATOM 3732 C C . GLU D 2 10 ? -25.979 -8.471 -4.847 1.00 39.19 12 GLU D C 1
ATOM 3733 O O . GLU D 2 10 ? -26.972 -8.892 -5.454 1.00 39.58 12 GLU D O 1
ATOM 3735 N N . VAL D 2 11 ? -24.781 -9.050 -4.955 1.00 38.77 13 VAL D N 1
ATOM 3736 C CA . VAL D 2 11 ? -24.576 -10.225 -5.801 1.00 37.29 13 VAL D CA 1
ATOM 3737 C C . VAL D 2 11 ? -25.370 -11.416 -5.272 1.00 36.68 13 VAL D C 1
ATOM 3738 O O . VAL D 2 11 ? -25.992 -12.158 -6.044 1.00 40.52 13 VAL D O 1
ATOM 3742 N N . LEU D 2 12 ? -25.367 -11.618 -3.952 1.00 39.67 14 LEU D N 1
ATOM 3743 C CA . LEU D 2 12 ? -26.103 -12.745 -3.384 1.00 41.58 14 LEU D CA 1
ATOM 3744 C C . LEU D 2 12 ? -27.608 -12.583 -3.560 1.00 48.23 14 LEU D C 1
ATOM 3745 O O . LEU D 2 12 ? -28.324 -13.581 -3.699 1.00 48.55 14 LEU D O 1
ATOM 3750 N N . GLU D 2 13 ? -28.109 -11.346 -3.536 1.00 45.13 15 GLU D N 1
ATOM 3751 C CA . GLU D 2 13 ? -29.527 -11.135 -3.804 1.00 43.95 15 GLU D CA 1
ATOM 3752 C C . GLU D 2 13 ? -29.882 -11.568 -5.222 1.00 47.61 15 GLU D C 1
ATOM 3753 O O . GLU D 2 13 ? -30.932 -12.181 -5.447 1.00 46.43 15 GLU D O 1
ATOM 3755 N N . GLU D 2 14 ? -29.015 -11.267 -6.192 1.00 42.09 16 GLU D N 1
ATOM 3756 C CA . GLU D 2 14 ? -29.257 -11.737 -7.552 1.00 43.65 16 GLU D CA 1
ATOM 3757 C C . GLU D 2 14 ? -29.146 -13.254 -7.651 1.00 45.93 16 GLU D C 1
ATOM 3758 O O . GLU D 2 14 ? -29.860 -13.875 -8.446 1.00 43.18 16 GLU D O 1
ATOM 3764 N N . ALA D 2 15 ? -28.261 -13.860 -6.858 1.00 43.28 17 ALA D N 1
ATOM 3765 C CA . ALA D 2 15 ? -28.105 -15.310 -6.889 1.00 45.54 17 ALA D CA 1
ATOM 3766 C C . ALA D 2 15 ? -29.358 -16.011 -6.386 1.00 51.01 17 ALA D C 1
ATOM 3767 O O . ALA D 2 15 ? -29.777 -17.030 -6.950 1.00 46.27 17 ALA D O 1
ATOM 3769 N N . GLU D 2 16 ? -29.974 -15.468 -5.334 1.00 51.27 18 GLU D N 1
ATOM 3770 C CA . GLU D 2 16 ? -31.214 -16.039 -4.821 1.00 55.20 18 GLU D CA 1
ATOM 3771 C C . GLU D 2 16 ? -32.313 -15.991 -5.875 1.00 53.14 18 GLU D C 1
ATOM 3772 O O . GLU D 2 16 ? -33.061 -16.961 -6.047 1.00 56.14 18 GLU D O 1
ATOM 3778 N N . GLU D 2 17 ? -32.418 -14.873 -6.599 1.00 48.31 19 GLU D N 1
ATOM 3779 C CA . GLU D 2 17 ? -33.375 -14.791 -7.696 1.00 54.18 19 GLU D CA 1
ATOM 3780 C C . GLU D 2 17 ? -33.088 -15.844 -8.754 1.00 59.35 19 GLU D C 1
ATOM 3781 O O . GLU D 2 17 ? -34.010 -16.491 -9.264 1.00 55.58 19 GLU D O 1
ATOM 3787 N N . ALA D 2 18 ? -31.813 -16.023 -9.109 1.00 49.25 20 ALA D N 1
ATOM 3788 C CA . ALA D 2 18 ? -31.475 -17.013 -10.125 1.00 51.59 20 ALA D CA 1
ATOM 3789 C C . ALA D 2 18 ? -31.844 -18.414 -9.662 1.00 52.95 20 ALA D C 1
ATOM 3790 O O . ALA D 2 18 ? -32.408 -19.203 -10.430 1.00 51.39 20 ALA D O 1
ATOM 3792 N N . TYR D 2 19 ? -31.550 -18.735 -8.399 1.00 49.92 21 TYR D N 1
ATOM 3793 C CA . TYR D 2 19 ? -31.840 -20.069 -7.890 1.00 55.25 21 TYR D CA 1
ATOM 3794 C C . TYR D 2 19 ? -33.341 -20.312 -7.771 1.00 60.56 21 TYR D C 1
ATOM 3795 O O . TYR D 2 19 ? -33.817 -21.422 -8.036 1.00 57.67 21 TYR D O 1
ATOM 3804 N N . GLU D 2 20 ? -34.106 -19.282 -7.400 1.00 57.40 22 GLU D N 1
ATOM 3805 C CA . GLU D 2 20 ? -35.545 -19.460 -7.272 1.00 59.29 22 GLU D CA 1
ATOM 3806 C C . GLU D 2 20 ? -36.206 -19.603 -8.636 1.00 56.62 22 GLU D C 1
ATOM 3807 O O . GLU D 2 20 ? -37.218 -20.300 -8.762 1.00 67.16 22 GLU D O 1
ATOM 3809 N N . LYS D 2 21 ? -35.647 -18.969 -9.664 1.00 55.87 23 LYS D N 1
ATOM 3810 C CA . LYS D 2 21 ? -36.136 -19.136 -11.024 1.00 53.31 23 LYS D CA 1
ATOM 3811 C C . LYS D 2 21 ? -35.583 -20.387 -11.701 1.00 59.75 23 LYS D C 1
ATOM 3812 O O . LYS D 2 21 ? -35.882 -20.614 -12.878 1.00 62.83 23 LYS D O 1
ATOM 3814 N N . GLY D 2 22 ? -34.787 -21.196 -10.999 1.00 55.40 24 GLY D N 1
ATOM 3815 C CA . GLY D 2 22 ? -34.251 -22.413 -11.578 1.00 52.19 24 GLY D CA 1
ATOM 3816 C C . GLY D 2 22 ? -33.049 -22.238 -12.482 1.00 59.74 24 GLY D C 1
ATOM 3817 O O . GLY D 2 22 ? -32.691 -23.183 -13.196 1.00 50.52 24 GLY D O 1
ATOM 3818 N N . ASP D 2 23 ? -32.424 -21.056 -12.490 1.00 53.48 25 ASP D N 1
ATOM 3819 C CA . ASP D 2 23 ? -31.232 -20.803 -13.303 1.00 48.11 25 ASP D CA 1
ATOM 3820 C C . ASP D 2 23 ? -30.011 -21.157 -12.462 1.00 52.21 25 ASP D C 1
ATOM 3821 O O . ASP D 2 23 ? -29.342 -20.297 -11.883 1.00 48.14 25 ASP D O 1
ATOM 3826 N N . ARG D 2 24 ? -29.704 -22.458 -12.409 1.00 43.46 26 ARG D N 1
ATOM 3827 C CA . ARG D 2 24 ? -28.615 -22.907 -11.547 1.00 40.30 26 ARG D CA 1
ATOM 3828 C C . ARG D 2 24 ? -27.262 -22.436 -12.068 1.00 34.58 26 ARG D C 1
ATOM 3829 O O . ARG D 2 24 ? -26.365 -22.140 -11.274 1.00 38.37 26 ARG D O 1
ATOM 3831 N N . ARG D 2 25 ? -27.097 -22.355 -13.388 1.00 31.97 27 ARG D N 1
ATOM 3832 C CA . ARG D 2 25 ? -25.846 -21.856 -13.941 1.00 35.24 27 ARG D CA 1
ATOM 3833 C C . ARG D 2 25 ? -25.586 -20.430 -13.463 1.00 40.31 27 ARG D C 1
ATOM 3834 O O . ARG D 2 25 ? -24.491 -20.105 -12.981 1.00 33.83 27 ARG D O 1
ATOM 3842 N N . GLN D 2 26 ? -26.599 -19.569 -13.570 1.00 39.70 28 GLN D N 1
ATOM 3843 C CA . GLN D 2 26 ? -26.433 -18.184 -13.137 1.00 36.93 28 GLN D CA 1
ATOM 3844 C C . GLN D 2 26 ? -26.194 -18.106 -11.638 1.00 38.38 28 GLN D C 1
ATOM 3845 O O . GLN D 2 26 ? -25.395 -17.284 -11.173 1.00 37.25 28 GLN D O 1
ATOM 3851 N N . PHE D 2 27 ? -26.854 -18.973 -10.866 1.00 35.99 29 PHE D N 1
ATOM 3852 C CA . PHE D 2 27 ? -26.620 -19.009 -9.425 1.00 38.83 29 PHE D CA 1
ATOM 3853 C C . PHE D 2 27 ? -25.153 -19.281 -9.113 1.00 42.26 29 PHE D C 1
ATOM 3854 O O . PHE D 2 27 ? -24.553 -18.626 -8.248 1.00 37.95 29 PHE D O 1
ATOM 3862 N N . GLU D 2 28 ? -24.562 -20.260 -9.803 1.00 39.70 30 GLU D N 1
ATOM 3863 C CA . GLU D 2 28 ? -23.161 -20.597 -9.571 1.00 35.18 30 GLU D CA 1
ATOM 3864 C C . GLU D 2 28 ? -22.230 -19.479 -10.034 1.00 34.58 30 GLU D C 1
ATOM 3865 O O . GLU D 2 28 ? -21.232 -19.187 -9.371 1.00 32.85 30 GLU D O 1
ATOM 3871 N N . GLU D 2 29 ? -22.526 -18.861 -11.181 1.00 33.04 31 GLU D N 1
ATOM 3872 C CA . GLU D 2 29 ? -21.695 -17.754 -11.658 1.00 36.20 31 GLU D CA 1
ATOM 3873 C C . GLU D 2 29 ? -21.651 -16.616 -10.641 1.00 34.03 31 GLU D C 1
ATOM 3874 O O . GLU D 2 29 ? -20.600 -15.990 -10.445 1.00 30.78 31 GLU D O 1
ATOM 3880 N N . LEU D 2 30 ? -22.793 -16.315 -10.011 1.00 32.22 32 LEU D N 1
ATOM 3881 C CA . LEU D 2 30 ? -22.858 -15.221 -9.041 1.00 34.67 32 LEU D CA 1
ATOM 3882 C C . LEU D 2 30 ? -22.178 -15.589 -7.726 1.00 36.85 32 LEU D C 1
ATOM 3883 O O . LEU D 2 30 ? -21.480 -14.763 -7.127 1.00 31.80 32 LEU D O 1
ATOM 3888 N N . LEU D 2 31 ? -22.362 -16.830 -7.263 1.00 32.94 33 LEU D N 1
ATOM 3889 C CA . LEU D 2 31 ? -21.685 -17.289 -6.052 1.00 35.42 33 LEU D CA 1
ATOM 3890 C C . LEU D 2 31 ? -20.171 -17.195 -6.186 1.00 33.81 33 LEU D C 1
ATOM 3891 O O . LEU D 2 31 ? -19.473 -16.825 -5.232 1.00 36.08 33 LEU D O 1
ATOM 3896 N N . TRP D 2 32 ? -19.642 -17.574 -7.354 1.00 30.06 34 TRP D N 1
ATOM 3897 C CA . TRP D 2 32 ? -18.211 -17.469 -7.612 1.00 30.96 34 TRP D CA 1
ATOM 3898 C C . TRP D 2 32 ? -17.751 -16.016 -7.594 1.00 31.09 34 TRP D C 1
ATOM 3899 O O . TRP D 2 32 ? -16.707 -15.697 -7.016 1.00 34.80 34 TRP D O 1
ATOM 3910 N N . LEU D 2 33 ? -18.513 -15.124 -8.222 1.00 34.24 35 LEU D N 1
ATOM 3911 C CA . LEU D 2 33 ? -18.184 -13.698 -8.135 1.00 30.10 35 LEU D CA 1
ATOM 3912 C C . LEU D 2 33 ? -18.128 -13.240 -6.685 1.00 29.34 35 LEU D C 1
ATOM 3913 O O . LEU D 2 33 ? -17.175 -12.574 -6.265 1.00 32.18 35 LEU D O 1
ATOM 3918 N N . ALA D 2 34 ? -19.153 -13.582 -5.904 1.00 30.11 36 ALA D N 1
ATOM 3919 C CA . ALA D 2 34 ? -19.199 -13.172 -4.507 1.00 34.18 36 ALA D CA 1
ATOM 3920 C C . ALA D 2 34 ? -18.028 -13.746 -3.727 1.00 35.58 36 ALA D C 1
ATOM 3921 O O . ALA D 2 34 ? -17.399 -13.046 -2.927 1.00 33.34 36 ALA D O 1
ATOM 3923 N N . GLU D 2 35 ? -17.744 -15.040 -3.916 1.00 38.00 37 GLU D N 1
ATOM 3924 C CA . GLU D 2 35 ? -16.611 -15.641 -3.220 1.00 32.30 37 GLU D CA 1
ATOM 3925 C C . GLU D 2 35 ? -15.301 -14.984 -3.633 1.00 34.22 37 GLU D C 1
ATOM 3926 O O . GLU D 2 35 ? -14.433 -14.738 -2.787 1.00 34.25 37 GLU D O 1
ATOM 3928 N N . TRP D 2 36 ? -15.133 -14.687 -4.929 1.00 32.50 38 TRP D N 1
ATOM 3929 C CA . TRP D 2 36 ? -13.896 -14.031 -5.356 1.00 33.80 38 TRP D CA 1
ATOM 3930 C C . TRP D 2 36 ? -13.723 -12.681 -4.664 1.00 31.70 38 TRP D C 1
ATOM 3931 O O . TRP D 2 36 ? -12.618 -12.333 -4.233 1.00 33.62 38 TRP D O 1
ATOM 3942 N N . ALA D 2 37 ? -14.802 -11.902 -4.560 1.00 32.42 39 ALA D N 1
ATOM 3943 C CA . ALA D 2 37 ? -14.684 -10.549 -4.010 1.00 29.29 39 ALA D CA 1
ATOM 3944 C C . ALA D 2 37 ? -14.388 -10.579 -2.517 1.00 31.73 39 ALA D C 1
ATOM 3945 O O . ALA D 2 37 ? -13.558 -9.802 -2.022 1.00 34.41 39 ALA D O 1
ATOM 3947 N N . ALA D 2 38 ? -15.066 -11.461 -1.779 1.00 39.14 40 ALA D N 1
ATOM 3948 C CA . ALA D 2 38 ? -14.804 -11.575 -0.347 1.00 38.04 40 ALA D CA 1
ATOM 3949 C C . ALA D 2 38 ? -13.354 -11.960 -0.090 1.00 40.18 40 ALA D C 1
ATOM 3950 O O . ALA D 2 38 ? -12.704 -11.407 0.806 1.00 46.33 40 ALA D O 1
ATOM 3952 N N . ARG D 2 39 ? -12.821 -12.891 -0.884 1.00 39.91 41 ARG D N 1
ATOM 3953 C CA . ARG D 2 39 ? -11.426 -13.284 -0.722 1.00 36.89 41 ARG D CA 1
ATOM 3954 C C . ARG D 2 39 ? -10.486 -12.174 -1.180 1.00 41.40 41 ARG D C 1
ATOM 3955 O O . ARG D 2 39 ? -9.428 -11.966 -0.577 1.00 44.56 41 ARG D O 1
ATOM 3957 N N . ASP D 2 40 ? -10.856 -11.444 -2.239 1.00 37.76 42 ASP D N 1
ATOM 3958 C CA . ASP D 2 40 ? -10.026 -10.327 -2.692 1.00 38.56 42 ASP D CA 1
ATOM 3959 C C . ASP D 2 40 ? -9.872 -9.270 -1.606 1.00 38.82 42 ASP D C 1
ATOM 3960 O O . ASP D 2 40 ? -8.823 -8.622 -1.503 1.00 39.56 42 ASP D O 1
ATOM 3965 N N . ALA D 2 41 ? -10.919 -9.046 -0.816 1.00 38.96 43 ALA D N 1
ATOM 3966 C CA . ALA D 2 41 ? -10.882 -8.059 0.256 1.00 46.85 43 ALA D CA 1
ATOM 3967 C C . ALA D 2 41 ? -10.416 -8.633 1.596 1.00 50.12 43 ALA D C 1
ATOM 3968 O O . ALA D 2 41 ? -10.420 -7.907 2.595 1.00 49.20 43 ALA D O 1
ATOM 3970 N N . ASN D 2 42 ? -10.017 -9.906 1.640 1.00 50.74 44 ASN D N 1
ATOM 3971 C CA . ASN D 2 42 ? -9.570 -10.551 2.882 1.00 48.43 44 ASN D CA 1
ATOM 3972 C C . ASN D 2 42 ? -10.627 -10.436 3.981 1.00 50.91 44 ASN D C 1
ATOM 3973 O O . ASN D 2 42 ? -10.311 -10.232 5.155 1.00 54.25 44 ASN D O 1
ATOM 3978 N N . ASP D 2 43 ? -11.900 -10.564 3.602 1.00 48.36 45 ASP D N 1
ATOM 3979 C CA . ASP D 2 43 ? -13.020 -10.430 4.539 1.00 47.64 45 ASP D CA 1
ATOM 3980 C C . ASP D 2 43 ? -13.496 -11.834 4.906 1.00 53.40 45 ASP D C 1
ATOM 3981 O O . ASP D 2 43 ? -14.399 -12.391 4.278 1.00 50.27 45 ASP D O 1
ATOM 3986 N N . GLU D 2 44 ? -12.882 -12.407 5.947 1.00 54.57 46 GLU D N 1
ATOM 3987 C CA . GLU D 2 44 ? -13.210 -13.775 6.336 1.00 55.52 46 GLU D CA 1
ATOM 3988 C C . GLU D 2 44 ? -14.614 -13.882 6.924 1.00 51.91 46 GLU D C 1
ATOM 3989 O O . GLU D 2 44 ? -15.286 -14.904 6.735 1.00 54.09 46 GLU D O 1
ATOM 3991 N N . GLU D 2 45 ? -15.078 -12.841 7.624 1.00 46.02 47 GLU D N 1
ATOM 3992 C CA . GLU D 2 45 ? -16.458 -12.825 8.102 1.00 49.17 47 GLU D CA 1
ATOM 3993 C C . GLU D 2 45 ? -17.444 -12.891 6.938 1.00 52.93 47 GLU D C 1
ATOM 3994 O O . GLU D 2 45 ? -18.477 -13.567 7.022 1.00 52.41 47 GLU D O 1
ATOM 3996 N N . LEU D 2 46 ? -17.142 -12.182 5.845 1.00 48.41 48 LEU D N 1
ATOM 3997 C CA . LEU D 2 46 ? -18.018 -12.190 4.677 1.00 46.78 48 LEU D CA 1
ATOM 3998 C C . LEU D 2 46 ? -17.984 -13.531 3.957 1.00 44.59 48 LEU D C 1
ATOM 3999 O O . LEU D 2 46 ? -18.996 -13.952 3.386 1.00 42.66 48 LEU D O 1
ATOM 4004 N N . GLU D 2 47 ? -16.830 -14.203 3.951 1.00 45.89 49 GLU D N 1
ATOM 4005 C CA . GLU D 2 47 ? -16.768 -15.549 3.392 1.00 54.58 49 GLU D CA 1
ATOM 4006 C C . GLU D 2 47 ? -17.714 -16.488 4.130 1.00 50.60 49 GLU D C 1
ATOM 4007 O O . GLU D 2 47 ? -18.386 -17.320 3.508 1.00 50.21 49 GLU D O 1
ATOM 4013 N N . GLU D 2 48 ? -17.771 -16.372 5.459 1.00 52.70 50 GLU D N 1
ATOM 4014 C CA . GLU D 2 48 ? -18.689 -17.199 6.233 1.00 50.31 50 GLU D CA 1
ATOM 4015 C C . GLU D 2 48 ? -20.141 -16.841 5.932 1.00 54.23 50 GLU D C 1
ATOM 4016 O O . GLU D 2 48 ? -21.009 -17.723 5.887 1.00 53.63 50 GLU D O 1
ATOM 4018 N N . GLU D 2 49 ? -20.425 -15.555 5.708 1.00 51.02 51 GLU D N 1
ATOM 4019 C CA . GLU D 2 49 ? -21.783 -15.157 5.351 1.00 48.40 51 GLU D CA 1
ATOM 4020 C C . GLU D 2 49 ? -22.216 -15.793 4.033 1.00 42.53 51 GLU D C 1
ATOM 4021 O O . GLU D 2 49 ? -23.382 -16.169 3.870 1.00 48.93 51 GLU D O 1
ATOM 4027 N N . ILE D 2 50 ? -21.293 -15.911 3.076 1.00 42.12 52 ILE D N 1
ATOM 4028 C CA . ILE D 2 50 ? -21.633 -16.517 1.792 1.00 45.02 52 ILE D CA 1
ATOM 4029 C C . ILE D 2 50 ? -21.897 -18.008 1.970 1.00 46.57 52 ILE D C 1
ATOM 4030 O O . ILE D 2 50 ? -22.803 -18.573 1.344 1.00 48.36 52 ILE D O 1
ATOM 4035 N N . ARG D 2 51 ? -21.105 -18.667 2.819 1.00 50.66 53 ARG D N 1
ATOM 4036 C CA . ARG D 2 51 ? -21.340 -20.078 3.123 1.00 54.45 53 ARG D CA 1
ATOM 4037 C C . ARG D 2 51 ? -22.724 -20.283 3.719 1.00 53.54 53 ARG D C 1
ATOM 4038 O O . ARG D 2 51 ? -23.495 -21.128 3.248 1.00 56.31 53 ARG D O 1
ATOM 4046 N N . GLU D 2 52 ? -23.052 -19.520 4.768 1.00 49.86 54 GLU D N 1
ATOM 4047 C CA . GLU D 2 52 ? -24.374 -19.629 5.380 1.00 53.26 54 GLU D CA 1
ATOM 4048 C C . GLU D 2 52 ? -25.468 -19.379 4.353 1.00 59.29 54 GLU D C 1
ATOM 4049 O O . GLU D 2 52 ? -26.522 -20.027 4.383 1.00 58.00 54 GLU D O 1
ATOM 4051 N N . PHE D 2 53 ? -25.230 -18.437 3.437 1.00 54.00 55 PHE D N 1
ATOM 4052 C CA . PHE D 2 53 ? -26.171 -18.192 2.351 1.00 51.94 55 PHE D CA 1
ATOM 4053 C C . PHE D 2 53 ? -26.349 -19.436 1.491 1.00 50.97 55 PHE D C 1
ATOM 4054 O O . PHE D 2 53 ? -27.477 -19.818 1.158 1.00 53.00 55 PHE D O 1
ATOM 4062 N N . GLU D 2 54 ? -25.236 -20.064 1.093 1.00 52.93 56 GLU D N 1
ATOM 4063 C CA . GLU D 2 54 ? -25.321 -21.229 0.219 1.00 52.82 56 GLU D CA 1
ATOM 4064 C C . GLU D 2 54 ? -26.048 -22.375 0.914 1.00 61.31 56 GLU D C 1
ATOM 4065 O O . GLU D 2 54 ? -26.872 -23.063 0.301 1.00 62.90 56 GLU D O 1
ATOM 4071 N N . LYS D 2 55 ? -25.755 -22.591 2.198 1.00 58.96 57 LYS D N 1
ATOM 4072 C CA . LYS D 2 55 ? -26.456 -23.610 2.971 1.00 64.76 57 LYS D CA 1
ATOM 4073 C C . LYS D 2 55 ? -27.949 -23.308 3.051 1.00 67.80 57 LYS D C 1
ATOM 4074 O O . LYS D 2 55 ? -28.787 -24.193 2.840 1.00 69.34 57 LYS D O 1
ATOM 4080 N N . GLU D 2 56 ? -28.298 -22.052 3.339 1.00 65.63 58 GLU D N 1
ATOM 4081 C CA . GLU D 2 56 ? -29.688 -21.673 3.564 1.00 62.56 58 GLU D CA 1
ATOM 4082 C C . GLU D 2 56 ? -30.498 -21.569 2.279 1.00 71.40 58 GLU D C 1
ATOM 4083 O O . GLU D 2 56 ? -31.732 -21.518 2.347 1.00 71.74 58 GLU D O 1
ATOM 4085 N N . VAL D 2 57 ? -29.846 -21.505 1.123 1.00 65.65 59 VAL D N 1
ATOM 4086 C CA . VAL D 2 57 ? -30.562 -21.410 -0.145 1.00 70.74 59 VAL D CA 1
ATOM 4087 C C . VAL D 2 57 ? -30.752 -22.798 -0.749 1.00 68.09 59 VAL D C 1
ATOM 4088 O O . VAL D 2 57 ? -31.834 -23.129 -1.237 1.00 76.37 59 VAL D O 1
#

B-factor: mean 39.08, std 13.09, range [19.01, 104.59]

Organism: Middle East respiratory syndrome-related coronavirus (NCBI:txid1335626)

InterPro domains:
  IPR002552 Spike glycoprotein S2, coronavirus [PF01601] (780-1314)
  IPR018548 Spike (S) protein S1 subunit, receptor-binding domain, betacoronavirus [PF09408] (394-527)
  IPR018548 Spike (S) protein S1 subunit, receptor-binding domain, betacoronavirus [PS51921] (381-587)
  IPR032500 Spike glycoprotein S1, N-terminal domain, betacoronavirus-like [PF16451] (49-383)
  IPR032500 Spike glycoprotein S1, N-terminal domain, betacoronavirus-like [PS51922] (17-351)
  IPR036326 Spike S1 subunit, receptor binding domain superfamily, betacoronavirus [SSF143587] (382-508)
  IPR042578 Spike glycoprotein, betacoronavirus [MF_04099] (7-1353)
  IPR043002 Spike glycoprotein, N-terminal domain superfamily [G3DSA:2.60.120.960] (28-355)
  IPR043473 Spike glycoprotein S2 superfamily, coronavirus [SSF111474] (983-1100)
  IPR043473 Spike glycoprotein S2 superfamily, coronavirus [SSF111474] (1246-1294)
  IPR043614 Spike glycoprotein S2, coronavirus, C-terminal [PF19214] (1316-1353)
  IPR044337 Spike (S) protein S1 subunit, N-terminal domain, MERS-CoV-like [cd21626] (24-350)
  IPR044376 Spike (S) protein S1 subunit, receptor-binding domain, MERS-CoV [cd21486] (368-586)
  IPR044873 Spike glycoprotein S2, coronavirus, heptad repeat 1 [PS51923] (970-1075)
  IPR044874 Spike glycoprotein S2, coronavirus, heptad repeat 2 [PS51924] (1226-1307)

Sequence (535 aa):
TECDFSPLLSSGTPPQVYNFKRLVFTNCNYNLTKLLSLFSVNDFTCSQISPAAIASNCYSSLILDYFSYPLSMKSDLSVSSAGPISQFNYKQSFSNPTCLILATVPHNLTTITKPLKYSYINKCSRLLSDDRTEVPQLVNANQYSPCVSIVPSSTVWEDGDYYRKQLSPLEGGGWLVASGSTVAMTEQLQMGFGITVQYGTDTNSVCPKLTGTECDFSPLLSSGTPPQVYNFKRLVFTNNCNNYNLTKLLSLFSVNDFTCSQISPAAIASNCYSSLILDYFSYPLSMKSDLSSAGPISQFNYKQSFSNPTCLILATVPHNLTTITKPLKYSSYINKCSRLLSDDRTEVPQLVNANQYSPCVSIVPSTVWEDGDYYRKQLSPLEGGGWLVASGSTVAMTEQLQMGFGITVQYGTDTNSVCPKLGSLVGSPVKRFVREVLEEAEEAYEKGDRRQFEELLWLAEWAARDANNDEELEEEIREFEKEVKGSPVKRFVREVLEEAEEAYEKGDRRQFEELLWLAEWAARDANDEELEEEIREFEKEV

Radius of gyration: 25.93 Å; Cα contacts (8 Å, |Δi|>4): 1179; chains: 4; bounding box: 61×76×56 Å

Nearest PDB structures (foldseek):
  7m5e-assembly1_C  TM=9.731E-01  e=2.053E-38  Middle East respiratory syndrome-related coronavirus
  5gmq-assembly1_A  TM=9.689E-01  e=4.256E-38  Middle East respiratory syndrome-related coronavirus
  4zpv-assembly2_S  TM=9.695E-01  e=1.236E-37  Betacoronavirus England 1
  8ysf-assembly2_A  TM=9.690E-01  e=5.022E-37  Middle East respiratory syndrome-related coronavirus
  6c6z-assembly1_A  TM=9.726E-01  e=9.253E-35  Middle East respiratory syndrome-related coronavirus

Secondary structure (DSSP, 8-state):
-B---GGGGSBPPPPGGG-EEEEE-SEEE-HHHHHTTSEEEEEEEESS-HHHHTT--BSEEEEEEEE--GGGGGGSSTT--SHHHHHT----SSS-EEEEEEE--TT-TTB---SEEEEEEEEEEEETTTTEEEE-PPPTT---GGGGTS-SS-SSTT-EEEEEPPGGGTSSEEEEEEEEEEPPSS-EEEEEEEEE--SS---EEE--/---B---GGGGSBPPPPGGG-EEEEE-SEEE-HHHHHTTSEEEEEEEESS-HHHHTSS-BSEEEEEEEE--GGGGGG----HHIIIII----SSS-EEEEEEE--TT-TTB---SEEEEEEEEEEEETTTTEEEE-PPPTTS--GGGGTS-SS-SSTT-EEEEEPPGGGTSSEEEEEEEEEEPPSS-EEEEEEEEESSSS---EEEPPP---/--HHHHHHHHHHHHHHHHHHTT-HHHHHHHHHHHHHHHHHTT-HHHHHHHHHHHHHH-/--HHHHHHHHHHHHHHHHHHTT-HHHHHHHHHHHHHHHHHTT-HHHHHHHHHHHHH-

Foldseek 3Di:
DADDPCVQLAEAFFAQLVWDKDKDAQHAYQVCVVPVQWAWDDKFKDPDDPVVVQADFFRMKMKIKGFDDPVCVVCPDQPHPAQCQFAGANADPPFIKMKIKTWRDPVSVRHDYDQWHKDWRFKWFQQVVVRDTGTQGDDHPGHGPCPVFADSDHDAAFDKTWDFDDVVVNTGIIMTTMGTGGADPTTMMMMMMTGHHDPDDSSYGHDD/DPQADDPCVQLADAFFAQLPWDKDKDARGAYDVCVVPVQWAWDDKFKDPAGPVCVQAFQFRMKMKIKGFDDPVCVVQLPCDAQCQFAGAPADPPFIKMKIKTWHDPVSPRHDYDQWHKDWRFKWFADVVVRDTGGQGDDHPDHGPCPVFADSDHDAAFDKTWDFDDVVVVTGIIMTTMGTGGADPTTMMMMMMTGHHPPHPSNHHHDDDDDD/DDPLLVVLVVLLVVLLVCVVVVNVVVNVVSLVVNCVSCVVVPPVVSVVVSVVSVVVRD/DDVLLVVLVVLLVVLVVCVVVVNVVSNVVSLVVNCVSCVVVVPVVSNVVSVVSVVVD

Solvent-accessible surface area: 23759 Å² total; per-residue (Å²): 136,110,6,89,19,54,64,2,36,64,23,28,5,37,5,2,0,47,4,29,75,30,93,18,69,103,8,61,4,60,13,99,50,7,24,81,77,15,59,59,67,39,55,78,26,43,118,25,52,54,82,28,1,39,70,46,43,0,28,16,8,27,3,0,22,0,1,4,5,56,97,21,99,91,36,12,40,85,101,26,90,18,38,1,29,65,17,0,7,23,34,14,95,101,34,15,5,2,17,1,5,1,14,8,32,133,109,26,31,20,8,14,62,10,38,36,3,4,39,0,48,38,0,1,33,0,56,32,105,99,133,56,62,64,72,46,103,14,85,44,64,94,103,2,65,0,36,16,2,3,6,48,19,0,100,35,86,24,14,26,28,36,68,72,25,47,118,106,92,56,15,7,6,13,0,0,6,0,13,35,40,82,32,42,86,65,3,30,1,0,2,0,1,4,0,79,112,28,126,82,77,59,38,0,29,41,54,155,172,79,81,76,6,87,20,58,67,2,40,59,23,27,5,23,5,2,0,41,7,114,74,30,86,18,64,96,16,52,5,53,10,100,49,8,22,79,79,14,61,60,66,58,55,67,35,63,116,30,55,53,85,34,1,36,71,49,52,0,1,9,4,13,2,1,14,0,1,3,6,62,96,19,41,110,42,32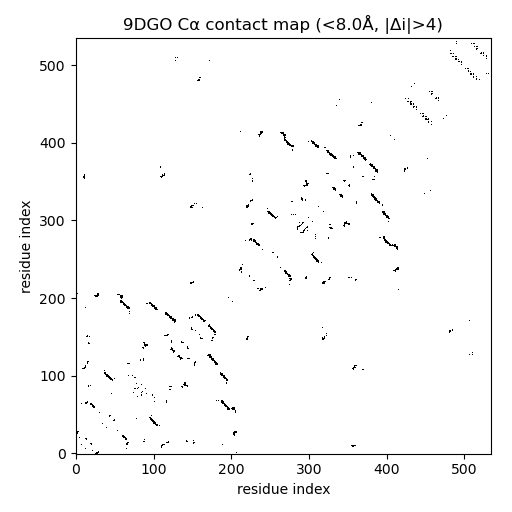,107,67,69,27,37,0,9,63,18,0,7,75,32,14,97,99,36,16,12,1,29,1,8,1,14,6,35,124,123,30,34,18,9,15,60,10,43,37,2,4,39,0,47,35,0,1,58,1,62,26,146,103,124,58,51,56,74,43,94,4,81,35,73,96,104,2,66,0,33,14,2,2,8,49,21,0,82,96,85,23,15,27,26,33,44,82,19,48,131,103,82,64,19,20,8,5,0,0,6,0,13,37,40,82,32,45,83,64,3,31,1,0,1,0,0,3,0,47,112,62,69,89,88,65,30,0,29,31,107,156,77,102,183,156,78,41,35,9,32,111,14,0,95,47,0,9,130,53,0,39,65,12,70,93,88,63,68,122,199,41,0,62,34,0,5,16,0,0,55,18,0,0,62,56,42,114,20,120,126,0,49,50,61,3,148,65,44,60,81,95,39,75,95,34,36,12,46,121,15,0,107,49,0,10,51,52,0,97,119,10,111,89,88,64,69,61,187,48,10,85,32,2,15,25,0,0,45,20,0,0,57,48,38,134,22,74,73,0,55,48,64,10,142,56,34,89,181,90,54